Protein AF-A0A183F3N3-F1 (afdb_monomer_lite)

Organism: Heligmosomoides polygyrus (NCBI:txid6339)

Secondary structure (DSSP, 8-state):
--TT----TTEEEEEPPPBPPB---SS--EEEEEEEEESS--EEEEEEE--TTSTT---EEPP---SSS---SS-EEEEEE---B-S-BEEEEEEE-----------EEEEEEEEE-GGGTTTTTTS-TT-S--------TT-BTT----HHHHHHT----S-GGGEEEETTEEEEEP-S-EEEEEEEEPPPPP--TT-SS--PPPEEEEEEEE-TT-EEEEE-PPBPPPTT-TT----S-HHHHHHHH---STT----EEEEEEE-SSS-EEEEEEEGGGGGGEEEEEEEETTEEEEEEEETTEEEEEEEEEPPPTTS-HHHHHHHHHHHHHH--SSEEEEEE------S--TT-SS-S-SSSS--HHHHHHHHHH-

pLDDT: mean 73.4, std 12.83, range [31.14, 92.06]

Radius of gyration: 31.74 Å; chains: 1; bounding box: 75×50×87 Å

Foldseek 3Di:
DPPPDPDDPQKDKDKDPWDFWFADQPQPKKWKKKKAKEDDDWPKWKWKDADPVPPPDDTHTFDQDDPPDDRYPDIDMGIGGDGGGLGTIIIMMITGDDDDPDDPIDTDMDMGDTDIDCSSPVCVVVCQSKPPDDDFDDALLPDAAPDWSDPVSVVPSDDTHTDCVQWDDDGQKIKGFASAFDWDKDKDWAAWEADFPPDPDGRTGDIDIDTDGDHGRDIDTDGHDHYHHHLQDPPDDDPDDPVVSCVRHPPDDPDPPQCWDKDKAADPPDAIWIDTGRVVQVVQFPDWADPHRFKIWTWGHDDDDIATEMTGDADAPPDDVVSNCVRLVVVVVPDDDHYDYDYHLNWFLDQDCVPAPDGRPGHHDGDPSSVSVRVVVD

Sequence (378 aa):
MNQNRSLSARDTLFTSPFFPPVFNDDGRCKLRFYAVQSGIPAGWSMSIIRPTWVHDAAALKVPIKDEGRRIERSWHRISSTLGPLFFPFAVQIAANWAALPSTHENSFVAVDDISLSVECFDKANQLSPSGNWTSMVVDSCGSTGTQHIQKNKCFLRGHRHGPYQYLFTDNQLQIWTVPETLHYRLFACGAQGGSFPQEEVGNFGGCVTVDVDLKVGSKLLISIGQKGESPCDKQVRNSMRRDVVDTLCGASDGNRLLNALLLFTGDKTTSGVGIIVSERFRDAIASVERFNDRLMKVVIAAERRRYHLFSAYAPQSGCSERAKDEFWSLLDEKTAEVVIVAGDLNGHVGAAKDGYGCGGLGFGSRNAGGERILEYAE

InterPro domains:
  IPR027124 SWR1-complex protein 5/Craniofacial development protein 1/2 [PTHR23227] (259-377)
  IPR036691 Endonuclease/exonuclease/phosphatase superfamily [G3DSA:3.60.10.10] (250-378)
  IPR036691 Endonuclease/exonuclease/phosphatase superfamily [SSF56219] (266-348)

Structure (mmCIF, N/CA/C/O backbone):
data_AF-A0A183F3N3-F1
#
_entry.id   AF-A0A183F3N3-F1
#
loop_
_atom_site.group_PDB
_atom_site.id
_atom_site.type_symbol
_atom_site.label_atom_id
_atom_site.label_alt_id
_atom_site.label_comp_id
_atom_site.label_asym_id
_atom_site.label_entity_id
_atom_site.label_seq_id
_atom_site.pdbx_PDB_ins_code
_atom_site.Cartn_x
_atom_site.Cartn_y
_atom_site.Cartn_z
_atom_site.occupancy
_atom_site.B_iso_or_equiv
_atom_site.auth_seq_id
_atom_site.auth_comp_id
_atom_site.auth_asym_id
_atom_site.auth_atom_id
_atom_site.pdbx_PDB_model_num
ATOM 1 N N . MET A 1 1 ? 13.480 14.380 -15.330 1.00 39.75 1 MET A N 1
ATOM 2 C CA . MET A 1 1 ? 13.943 15.773 -15.461 1.00 39.75 1 MET A CA 1
ATOM 3 C C . MET A 1 1 ? 14.586 16.211 -14.155 1.00 39.75 1 MET A C 1
ATOM 5 O O . MET A 1 1 ? 13.882 16.420 -13.178 1.00 39.75 1 MET A O 1
ATOM 9 N N . ASN A 1 2 ? 15.919 16.276 -14.121 1.00 31.14 2 ASN A N 1
ATOM 10 C CA . ASN A 1 2 ? 16.645 16.909 -13.019 1.00 31.14 2 ASN A CA 1
ATOM 11 C C . ASN A 1 2 ? 16.244 18.386 -12.968 1.00 31.14 2 ASN A C 1
ATOM 13 O O . ASN A 1 2 ? 16.526 19.120 -13.910 1.00 31.14 2 ASN A O 1
ATOM 17 N N . GLN A 1 3 ? 15.593 18.808 -11.885 1.00 37.78 3 GLN A N 1
ATOM 18 C CA . GLN A 1 3 ? 15.059 20.167 -11.726 1.00 37.78 3 GLN A CA 1
ATOM 19 C C . GLN A 1 3 ? 16.133 21.256 -11.520 1.00 37.78 3 GLN A C 1
ATOM 21 O O . GLN A 1 3 ? 15.788 22.425 -11.436 1.00 37.78 3 GLN A O 1
ATOM 26 N N . ASN A 1 4 ? 17.428 20.916 -11.513 1.00 38.19 4 ASN A N 1
ATOM 27 C CA . ASN A 1 4 ? 18.517 21.867 -11.235 1.00 38.19 4 ASN A CA 1
ATOM 28 C C . ASN A 1 4 ? 19.381 22.246 -12.448 1.00 38.19 4 ASN A C 1
ATOM 30 O O . ASN A 1 4 ? 20.481 22.770 -12.279 1.00 38.19 4 ASN A O 1
ATOM 34 N N . ARG A 1 5 ? 18.918 22.009 -13.680 1.00 42.88 5 ARG A N 1
ATOM 35 C CA . ARG A 1 5 ? 19.560 22.591 -14.868 1.00 42.88 5 ARG A CA 1
ATOM 36 C C . ARG A 1 5 ? 18.627 23.620 -15.490 1.00 42.88 5 ARG A C 1
ATOM 38 O O . ARG A 1 5 ? 17.578 23.257 -16.009 1.00 42.88 5 ARG A O 1
ATOM 45 N N . SER A 1 6 ? 19.038 24.887 -15.445 1.00 40.09 6 SER A N 1
ATOM 46 C CA . SER A 1 6 ? 18.506 25.925 -16.330 1.00 40.09 6 SER A CA 1
ATOM 47 C C . SER A 1 6 ? 18.759 25.465 -17.767 1.00 40.09 6 SER A C 1
ATOM 49 O O . SER A 1 6 ? 19.901 25.464 -18.225 1.00 40.09 6 SER A O 1
ATOM 51 N N . LEU A 1 7 ? 17.719 24.945 -18.421 1.00 44.38 7 LEU A N 1
ATOM 52 C CA . LEU A 1 7 ? 17.751 24.606 -19.839 1.00 44.38 7 LEU A CA 1
ATOM 53 C C . LEU A 1 7 ? 17.838 25.927 -20.596 1.00 44.38 7 LEU A C 1
ATOM 55 O O . LEU A 1 7 ? 16.919 26.743 -20.527 1.00 44.38 7 LEU A O 1
ATOM 59 N N . SER A 1 8 ? 18.953 26.166 -21.281 1.00 49.84 8 SER A N 1
ATOM 60 C CA . SER A 1 8 ? 19.036 27.323 -22.167 1.00 49.84 8 SER A CA 1
ATOM 61 C C . SER A 1 8 ? 18.281 27.007 -23.461 1.00 49.84 8 SER A C 1
ATOM 63 O O . SER A 1 8 ? 18.146 25.843 -23.835 1.00 49.84 8 SER A O 1
ATOM 65 N N . ALA A 1 9 ? 17.860 28.025 -24.213 1.00 48.31 9 ALA A N 1
ATOM 66 C CA . ALA A 1 9 ? 17.244 27.856 -25.537 1.00 48.31 9 ALA A CA 1
ATOM 67 C C . ALA A 1 9 ? 18.146 27.147 -26.588 1.00 48.31 9 ALA A C 1
ATOM 69 O O . ALA A 1 9 ? 17.766 27.043 -27.750 1.00 48.31 9 ALA A O 1
ATOM 70 N N . ARG A 1 10 ? 19.349 26.692 -26.203 1.00 56.81 10 ARG A N 1
ATOM 71 C CA . ARG A 1 10 ? 20.365 26.039 -27.046 1.00 56.81 10 ARG A CA 1
ATOM 72 C C . ARG A 1 10 ? 20.517 24.536 -26.784 1.00 56.81 10 ARG A C 1
ATOM 74 O O . ARG A 1 10 ? 21.292 23.884 -27.482 1.00 56.81 10 ARG A O 1
ATOM 81 N N . ASP A 1 11 ? 19.797 23.993 -25.802 1.00 65.75 11 ASP A N 1
ATOM 82 C CA . ASP A 1 11 ? 19.841 22.573 -25.452 1.00 65.75 11 ASP A CA 1
ATOM 83 C C . ASP A 1 11 ? 18.738 21.811 -26.201 1.00 65.75 11 ASP A C 1
ATOM 85 O O . ASP A 1 11 ? 17.550 21.989 -25.936 1.00 65.75 11 ASP A O 1
ATOM 89 N N . THR A 1 12 ? 19.116 20.943 -27.143 1.00 75.56 12 THR A N 1
ATOM 90 C CA . THR A 1 12 ? 18.167 20.021 -27.792 1.00 75.56 12 THR A CA 1
ATOM 91 C C . THR A 1 12 ? 18.192 18.683 -27.071 1.00 75.56 12 THR A C 1
ATOM 93 O O . THR A 1 12 ? 19.256 18.080 -26.912 1.00 75.56 12 THR A O 1
ATOM 96 N N . LEU A 1 13 ? 17.018 18.218 -26.643 1.00 83.88 13 LEU A N 1
ATOM 97 C CA . LEU A 1 13 ? 16.847 16.960 -25.926 1.00 83.88 13 LEU A CA 1
ATOM 98 C C . LEU A 1 13 ? 15.877 16.055 -26.676 1.00 83.88 13 LEU A C 1
ATOM 100 O O . LEU A 1 13 ? 14.724 16.415 -26.894 1.00 83.88 13 LEU A O 1
ATOM 104 N N . PHE A 1 14 ? 16.328 14.847 -26.986 1.00 86.81 14 PHE A N 1
ATOM 105 C CA . PHE A 1 14 ? 15.468 13.754 -27.418 1.00 86.81 14 PHE A CA 1
ATOM 106 C C . PHE A 1 14 ? 15.507 12.663 -26.353 1.00 86.81 14 PHE A C 1
ATOM 108 O O . PHE A 1 14 ? 16.585 12.274 -25.912 1.00 86.81 14 PHE A O 1
ATOM 115 N N . THR A 1 15 ? 14.349 12.193 -25.898 1.00 86.75 15 THR A N 1
ATOM 116 C CA . THR A 1 15 ? 14.247 11.153 -24.865 1.00 86.75 15 THR A CA 1
ATOM 117 C C . THR A 1 15 ? 13.307 10.064 -25.359 1.00 86.75 15 THR A C 1
ATOM 119 O O . THR A 1 15 ? 12.175 10.360 -25.737 1.00 86.75 15 THR A O 1
ATOM 122 N N . SER A 1 16 ? 13.773 8.817 -25.361 1.00 85.75 16 SER A N 1
ATOM 123 C CA . SER A 1 16 ? 12.943 7.663 -25.705 1.00 85.75 16 SER A CA 1
ATOM 124 C C . SER A 1 16 ? 11.814 7.451 -24.683 1.00 85.75 16 SER A C 1
ATOM 126 O O . SER A 1 16 ? 11.881 7.970 -23.563 1.00 85.75 16 SER A O 1
ATOM 128 N N . PRO A 1 17 ? 10.819 6.600 -24.987 1.00 84.75 17 PRO A N 1
ATOM 129 C CA . PRO A 1 17 ? 10.008 5.973 -23.950 1.00 84.75 17 PRO A CA 1
ATOM 130 C C . PRO A 1 17 ? 10.881 5.267 -22.902 1.00 84.75 17 PRO A C 1
ATOM 132 O O . PRO A 1 17 ? 12.048 4.943 -23.152 1.00 84.75 17 PRO A O 1
ATOM 135 N N . PHE A 1 18 ? 10.302 5.013 -21.729 1.00 77.31 18 PHE A N 1
ATOM 136 C CA . PHE A 1 18 ? 10.963 4.208 -20.710 1.00 77.31 18 PHE A CA 1
ATOM 137 C C . PHE A 1 18 ? 10.931 2.727 -21.095 1.00 77.31 18 PHE A C 1
ATOM 139 O O . PHE A 1 18 ? 9.868 2.155 -21.327 1.00 77.31 18 PHE A O 1
ATOM 146 N N . PHE A 1 19 ? 12.109 2.119 -21.122 1.00 80.94 19 PHE A N 1
ATOM 147 C CA . PHE A 1 19 ? 12.319 0.685 -21.210 1.00 80.94 19 PHE A CA 1
ATOM 148 C C . PHE A 1 19 ? 12.216 0.049 -19.816 1.00 80.94 19 PHE A C 1
ATOM 150 O O . PHE A 1 19 ? 12.487 0.721 -18.808 1.00 80.94 19 PHE A O 1
ATOM 157 N N . PRO A 1 20 ? 11.835 -1.238 -19.734 1.00 70.94 20 PRO A N 1
ATOM 158 C CA . PRO A 1 20 ? 11.875 -1.974 -18.477 1.00 70.94 20 PRO A CA 1
ATOM 159 C C . PRO A 1 20 ? 13.318 -2.079 -17.950 1.00 70.94 20 PRO A C 1
ATOM 161 O O . PRO A 1 20 ? 14.261 -1.954 -18.732 1.00 70.94 20 PRO A O 1
ATOM 164 N N . PRO A 1 21 ? 13.508 -2.311 -16.640 1.00 72.38 21 PRO A N 1
ATOM 165 C CA . 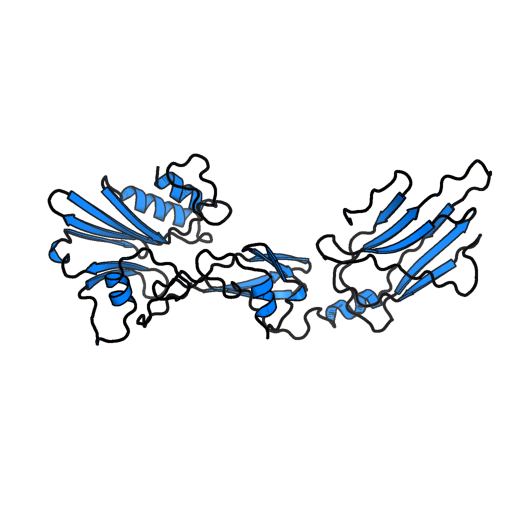PRO A 1 21 ? 14.827 -2.555 -16.059 1.00 72.38 21 PRO A CA 1
ATOM 166 C C . PRO A 1 21 ? 15.618 -3.670 -16.772 1.00 72.38 21 PRO A C 1
ATOM 168 O O . PRO A 1 21 ? 15.034 -4.625 -17.284 1.00 72.38 21 PRO A O 1
ATOM 171 N N . VAL A 1 22 ? 16.950 -3.584 -16.737 1.00 71.69 22 VAL A N 1
ATOM 172 C CA . VAL A 1 22 ? 17.880 -4.609 -17.247 1.00 71.69 22 VAL A CA 1
ATOM 173 C C . VAL A 1 22 ? 18.691 -5.155 -16.075 1.00 71.69 22 VAL A C 1
ATOM 175 O O . VAL A 1 22 ? 19.489 -4.439 -15.480 1.00 71.69 22 VAL A O 1
ATOM 178 N N . PHE A 1 23 ? 18.511 -6.432 -15.743 1.00 58.97 23 PHE A N 1
ATOM 179 C CA . PHE A 1 23 ? 19.141 -7.069 -14.570 1.00 58.97 23 PHE A CA 1
ATOM 180 C C . PHE A 1 23 ? 20.444 -7.806 -14.876 1.00 58.97 23 PHE A C 1
ATOM 182 O O . PHE A 1 23 ? 21.054 -8.397 -13.990 1.00 58.97 23 PHE A O 1
ATOM 189 N N . ASN A 1 24 ? 20.851 -7.813 -16.140 1.00 58.31 24 ASN A N 1
ATOM 190 C CA . ASN A 1 24 ? 21.945 -8.635 -16.616 1.00 58.31 24 ASN A CA 1
ATOM 191 C C . ASN A 1 24 ? 23.266 -7.851 -16.621 1.00 58.31 24 ASN A C 1
ATOM 193 O O . ASN A 1 24 ? 23.338 -6.787 -17.231 1.00 58.31 24 ASN A O 1
ATOM 197 N N . ASP A 1 25 ? 24.303 -8.403 -15.989 1.00 62.62 25 ASP A N 1
ATOM 198 C CA . ASP A 1 25 ? 25.673 -7.860 -15.988 1.00 62.62 25 ASP A CA 1
ATOM 199 C C . ASP A 1 25 ? 26.660 -8.779 -16.739 1.00 62.62 25 ASP A C 1
ATOM 201 O O . ASP A 1 25 ? 27.874 -8.654 -16.632 1.00 62.62 25 ASP A O 1
ATOM 205 N N . ASP A 1 26 ? 26.157 -9.724 -17.546 1.00 67.56 26 ASP A N 1
ATOM 206 C CA . ASP A 1 26 ? 26.999 -10.624 -18.356 1.00 67.56 26 ASP A CA 1
ATOM 207 C C . ASP A 1 26 ? 27.673 -9.932 -19.560 1.00 67.56 26 ASP A C 1
ATOM 209 O O . ASP A 1 26 ? 28.282 -10.582 -20.411 1.00 67.56 26 ASP A O 1
ATOM 213 N N . GLY A 1 27 ? 27.538 -8.608 -19.657 1.00 72.81 27 GLY A N 1
ATOM 214 C CA . GLY A 1 27 ? 28.124 -7.777 -20.700 1.00 72.81 27 GLY A CA 1
ATOM 215 C C . GLY A 1 27 ? 27.507 -7.943 -22.095 1.00 72.81 27 GLY A C 1
ATOM 216 O O . GLY A 1 27 ? 27.986 -7.309 -23.045 1.00 72.81 27 GLY A O 1
ATOM 217 N N . ARG A 1 28 ? 26.458 -8.769 -22.251 1.00 80.69 28 ARG A N 1
ATOM 218 C CA . ARG A 1 28 ? 25.827 -9.049 -23.553 1.00 80.69 28 ARG A CA 1
ATOM 219 C C . ARG A 1 28 ? 24.735 -8.055 -23.937 1.00 80.69 28 ARG A C 1
ATOM 221 O O . ARG A 1 28 ? 24.506 -7.888 -25.133 1.00 80.69 28 ARG A O 1
ATOM 228 N N . CYS A 1 29 ? 24.118 -7.362 -22.975 1.00 85.75 29 CYS A N 1
ATOM 229 C CA . CYS A 1 29 ? 23.187 -6.269 -23.267 1.00 85.75 29 CYS A CA 1
ATOM 230 C C . CYS A 1 29 ? 23.934 -5.075 -23.873 1.00 85.75 29 CYS A C 1
ATOM 232 O O . CYS A 1 29 ? 24.818 -4.489 -23.241 1.00 85.75 29 CYS A O 1
ATOM 234 N N . LYS A 1 30 ? 23.589 -4.712 -25.112 1.00 88.75 30 LYS A N 1
ATOM 235 C CA . LYS A 1 30 ? 24.255 -3.634 -25.853 1.00 88.75 30 LYS A CA 1
ATOM 236 C C . LYS A 1 30 ? 23.255 -2.614 -26.379 1.00 88.75 30 LYS A C 1
ATOM 238 O O . LYS A 1 30 ? 22.277 -2.982 -27.024 1.00 88.75 30 LYS A O 1
ATOM 243 N N . LEU A 1 31 ? 23.570 -1.338 -26.180 1.00 90.75 31 LEU A N 1
ATOM 244 C CA . LEU A 1 31 ? 22.981 -0.225 -26.917 1.00 90.75 31 LEU A CA 1
ATOM 245 C C . LEU A 1 31 ? 23.813 0.018 -28.177 1.00 90.75 31 LEU A C 1
ATOM 247 O O . LEU A 1 31 ? 25.025 0.238 -28.093 1.00 90.75 31 LEU A O 1
ATOM 251 N N . ARG A 1 32 ? 23.161 -0.048 -29.335 1.00 91.50 32 ARG A N 1
ATOM 252 C CA . ARG A 1 32 ? 23.771 0.091 -30.658 1.00 91.50 32 ARG A CA 1
ATOM 253 C C . ARG A 1 32 ? 23.115 1.245 -31.393 1.00 91.50 32 ARG A C 1
ATOM 255 O O . ARG A 1 32 ? 21.908 1.425 -31.288 1.00 91.50 32 ARG A O 1
ATOM 262 N N . PHE A 1 33 ? 23.912 2.024 -32.104 1.00 91.31 33 PHE A N 1
ATOM 263 C CA . PHE A 1 33 ? 23.428 3.106 -32.952 1.00 91.31 33 PHE A CA 1
ATOM 264 C C . PHE A 1 33 ? 24.523 3.524 -33.929 1.00 91.31 33 PHE A C 1
ATOM 266 O O . PHE A 1 33 ? 25.701 3.205 -33.740 1.00 91.31 33 PHE A O 1
ATOM 273 N N . TYR A 1 34 ? 24.136 4.259 -34.959 1.00 88.56 34 TYR A N 1
ATOM 274 C CA . TYR A 1 34 ? 25.050 4.910 -35.881 1.00 88.56 34 TYR A CA 1
ATOM 275 C C . TYR A 1 34 ? 25.084 6.399 -35.575 1.00 88.56 34 TYR A C 1
ATOM 277 O O . TYR A 1 34 ? 24.051 7.000 -35.294 1.00 88.56 34 TYR A O 1
ATOM 285 N N . ALA A 1 35 ? 26.270 6.998 -35.611 1.00 88.81 35 ALA A N 1
ATOM 286 C CA . ALA A 1 35 ? 26.424 8.439 -35.474 1.00 88.81 35 ALA A CA 1
ATOM 287 C C . ALA A 1 35 ? 27.373 8.989 -36.538 1.00 88.81 35 ALA A C 1
ATOM 289 O O . ALA A 1 35 ? 28.373 8.358 -36.889 1.00 88.81 35 ALA A O 1
ATOM 290 N N . VAL A 1 36 ? 27.071 10.185 -37.030 1.00 85.31 36 VAL A N 1
ATOM 291 C CA . VAL A 1 36 ? 27.964 10.986 -37.867 1.00 85.31 36 VAL A CA 1
ATOM 292 C C . VAL A 1 36 ? 27.929 12.426 -37.387 1.00 85.31 36 VAL A C 1
ATOM 294 O O . VAL A 1 36 ? 26.881 12.945 -36.998 1.00 85.31 36 VAL A O 1
ATOM 297 N N . GLN A 1 37 ? 29.083 13.077 -37.427 1.00 82.94 37 GLN A N 1
ATOM 298 C CA . GLN A 1 37 ? 29.208 14.490 -37.134 1.00 82.94 37 GLN A CA 1
ATOM 299 C C . GLN A 1 37 ? 30.024 15.175 -38.233 1.00 82.94 37 GLN A C 1
ATOM 301 O O . GLN A 1 37 ? 30.924 14.591 -38.846 1.00 82.94 37 GLN A O 1
ATOM 306 N N . SER A 1 38 ? 29.665 16.420 -38.517 1.00 79.12 38 SER A N 1
ATOM 307 C CA . SER A 1 38 ? 30.374 17.294 -39.447 1.00 79.12 38 SER A CA 1
ATOM 308 C C . SER A 1 38 ? 30.395 18.713 -38.895 1.00 79.12 38 SER A C 1
ATOM 310 O O . SER A 1 38 ? 29.475 19.106 -38.177 1.00 79.12 38 SER A O 1
ATOM 312 N N . GLY A 1 39 ? 31.426 19.477 -39.252 1.00 72.62 39 GLY A N 1
ATOM 313 C CA . GLY A 1 39 ? 31.622 20.851 -38.799 1.00 72.62 39 GLY A CA 1
ATOM 314 C C . GLY A 1 39 ? 32.182 20.944 -37.379 1.00 72.62 39 GLY A C 1
ATOM 315 O O . GLY A 1 39 ? 32.873 20.043 -36.898 1.00 72.62 39 GLY A O 1
ATOM 316 N N . ILE A 1 40 ? 31.915 22.064 -36.713 1.00 65.25 40 ILE A N 1
ATOM 317 C CA . ILE A 1 40 ? 32.513 22.390 -35.415 1.00 65.25 40 ILE A CA 1
ATOM 318 C C . ILE A 1 40 ? 31.953 21.440 -34.347 1.00 65.25 40 ILE A C 1
ATOM 320 O O . ILE A 1 40 ? 30.746 21.186 -34.358 1.00 65.25 40 ILE A O 1
ATOM 324 N N . PRO A 1 41 ? 32.777 20.904 -33.422 1.00 61.31 41 PRO A N 1
ATOM 325 C CA . PRO A 1 41 ? 32.308 19.955 -32.423 1.00 61.31 41 PRO A CA 1
ATOM 326 C C . PRO A 1 41 ? 31.188 20.525 -31.552 1.00 61.31 41 PRO A C 1
ATOM 328 O O . PRO A 1 41 ? 31.425 21.270 -30.602 1.00 61.31 41 PRO A O 1
ATOM 331 N N . ALA A 1 42 ? 29.953 20.137 -31.871 1.00 62.62 42 ALA A N 1
ATOM 332 C CA . ALA A 1 42 ? 28.810 20.317 -30.998 1.00 62.62 42 ALA A CA 1
ATOM 333 C C . ALA A 1 42 ? 29.023 19.448 -29.755 1.00 62.62 42 ALA A C 1
ATOM 335 O O . ALA A 1 42 ? 29.369 18.267 -29.857 1.00 62.62 42 ALA A O 1
ATOM 336 N N . GLY A 1 43 ? 28.821 20.021 -28.570 1.00 74.38 43 GLY A N 1
ATOM 337 C CA . GLY A 1 43 ? 28.870 19.258 -27.332 1.00 74.38 43 GLY A CA 1
ATOM 338 C C . GLY A 1 43 ? 27.636 18.372 -27.247 1.00 74.38 43 GLY A C 1
ATOM 339 O O . GLY A 1 43 ? 26.623 18.799 -26.700 1.00 74.38 43 GLY A O 1
ATOM 340 N N . TRP A 1 44 ? 27.691 17.160 -27.797 1.00 82.44 44 TRP A N 1
ATOM 341 C CA . TRP A 1 44 ? 26.592 16.203 -27.715 1.00 82.44 44 TRP A CA 1
ATOM 342 C C . TRP A 1 44 ? 26.947 14.998 -26.849 1.00 82.44 44 TRP A C 1
ATOM 344 O O . TRP A 1 44 ? 28.110 14.666 -26.621 1.00 82.44 44 TRP A O 1
ATOM 354 N N . SER A 1 45 ? 25.918 14.358 -26.306 1.00 86.19 45 SER A N 1
ATOM 355 C CA . SER A 1 45 ? 26.065 13.147 -25.513 1.00 86.19 45 SER A CA 1
ATOM 356 C C . SER A 1 45 ? 24.829 12.273 -25.619 1.00 86.19 45 SER A C 1
ATOM 358 O O . SER A 1 45 ? 23.706 12.770 -25.711 1.00 86.19 45 SER A O 1
ATOM 360 N N . MET A 1 46 ? 25.050 10.966 -25.536 1.00 89.31 46 MET A N 1
ATOM 361 C CA . MET A 1 46 ? 24.003 9.993 -25.273 1.00 89.31 46 MET A CA 1
ATOM 362 C C . MET A 1 46 ? 24.127 9.524 -23.825 1.00 89.31 46 MET A C 1
ATOM 364 O O . MET A 1 46 ? 25.228 9.254 -23.344 1.00 89.31 46 MET A O 1
ATOM 368 N N . SER A 1 47 ? 23.014 9.475 -23.104 1.00 90.69 47 SER A N 1
ATOM 369 C CA . SER A 1 47 ? 22.979 9.081 -21.696 1.00 90.69 47 SER A CA 1
ATOM 370 C C . SER A 1 47 ? 21.771 8.208 -21.397 1.00 90.69 47 SER A C 1
ATOM 372 O O . SER A 1 47 ? 20.707 8.378 -21.985 1.00 90.69 47 SER A O 1
ATOM 374 N N . ILE A 1 48 ? 21.922 7.311 -20.431 1.00 90.19 48 ILE A N 1
ATOM 375 C CA . ILE A 1 48 ? 20.813 6.600 -19.810 1.00 90.19 48 ILE A CA 1
ATOM 376 C C . ILE A 1 48 ? 20.294 7.448 -18.653 1.00 90.19 48 ILE A C 1
ATOM 378 O O . ILE A 1 48 ? 21.044 7.803 -17.736 1.00 90.19 48 ILE A O 1
ATOM 382 N N . ILE A 1 49 ? 19.007 7.774 -18.696 1.00 87.56 49 ILE A N 1
ATOM 383 C CA . ILE A 1 49 ? 18.326 8.527 -17.645 1.00 87.56 49 ILE A CA 1
ATOM 384 C C . ILE A 1 49 ? 17.332 7.640 -16.902 1.00 87.56 49 ILE A C 1
ATOM 386 O O . ILE A 1 49 ? 16.745 6.713 -17.462 1.00 87.56 49 ILE A O 1
ATOM 390 N N . ARG A 1 50 ? 17.131 7.959 -15.626 1.00 80.69 50 ARG A N 1
ATOM 391 C CA . ARG A 1 50 ? 16.181 7.288 -14.737 1.00 80.69 50 ARG A CA 1
ATOM 392 C C . ARG A 1 50 ? 14.997 8.213 -14.421 1.00 80.69 50 ARG A C 1
ATOM 394 O O . ARG A 1 50 ? 15.104 9.430 -14.613 1.00 80.69 50 ARG A O 1
ATOM 401 N N . PRO A 1 51 ? 13.863 7.665 -13.958 1.00 70.94 51 PRO A N 1
ATOM 402 C CA . PRO A 1 51 ? 12.734 8.455 -13.504 1.00 70.94 51 PRO A CA 1
ATOM 403 C C . PRO A 1 51 ? 13.129 9.417 -12.382 1.00 70.94 51 PRO A C 1
ATOM 405 O O . PRO A 1 51 ? 14.015 9.129 -11.582 1.00 70.94 51 PRO A O 1
ATOM 408 N N . THR A 1 52 ? 12.432 10.549 -12.289 1.00 63.72 52 THR A N 1
ATOM 409 C CA . THR A 1 52 ? 12.725 11.622 -11.319 1.00 63.72 52 THR A CA 1
ATOM 410 C C . THR A 1 52 ? 12.583 11.216 -9.858 1.00 63.72 52 THR A C 1
ATOM 412 O O . THR A 1 52 ? 13.144 11.881 -8.996 1.00 63.72 52 THR A O 1
ATOM 415 N N . TRP A 1 53 ? 11.835 10.150 -9.576 1.00 58.97 53 TRP A N 1
ATOM 416 C CA . TRP A 1 53 ? 11.654 9.612 -8.229 1.00 58.97 53 TRP A CA 1
ATOM 417 C C . TRP A 1 53 ? 12.837 8.755 -7.756 1.00 58.97 53 TRP A C 1
ATOM 419 O O . TRP A 1 53 ? 12.917 8.435 -6.573 1.00 58.97 53 TRP A O 1
ATOM 429 N N . VAL A 1 54 ? 13.771 8.389 -8.644 1.00 61.00 54 VAL A N 1
ATOM 430 C CA . VAL A 1 54 ? 15.039 7.780 -8.229 1.00 61.00 54 VAL A CA 1
ATOM 431 C C . VAL A 1 54 ? 15.957 8.908 -7.751 1.00 61.00 54 VAL A C 1
ATOM 433 O O . VAL A 1 54 ? 16.579 9.599 -8.557 1.00 61.00 54 VAL A O 1
ATOM 436 N N . HIS A 1 55 ? 16.007 9.128 -6.437 1.00 51.44 55 HIS A N 1
ATOM 437 C CA . HIS A 1 55 ? 16.876 10.141 -5.831 1.00 51.44 55 HIS A CA 1
ATOM 438 C C . HIS A 1 55 ? 18.362 9.834 -6.096 1.00 51.44 55 HIS A C 1
ATOM 440 O O . HIS A 1 55 ? 18.755 8.672 -6.183 1.00 51.44 55 HIS A O 1
ATOM 446 N N . ASP A 1 56 ? 19.173 10.883 -6.270 1.00 56.62 56 ASP A N 1
ATOM 447 C CA . ASP A 1 56 ? 20.628 10.821 -6.514 1.00 56.62 56 ASP A CA 1
ATOM 448 C C . ASP A 1 56 ? 21.060 10.034 -7.766 1.00 56.62 56 ASP A C 1
ATOM 450 O O . ASP A 1 56 ? 22.220 9.654 -7.951 1.00 56.62 56 ASP A O 1
ATOM 454 N N . ALA A 1 57 ? 20.128 9.828 -8.695 1.00 64.06 57 ALA A N 1
ATOM 455 C CA . ALA A 1 57 ? 20.383 9.138 -9.940 1.00 64.06 57 ALA A CA 1
ATOM 456 C C . ALA A 1 57 ? 21.037 10.041 -10.997 1.00 64.06 57 ALA A C 1
ATOM 458 O O . ALA A 1 57 ? 20.364 10.578 -11.879 1.00 64.06 57 ALA A O 1
ATOM 459 N N . ALA A 1 58 ? 22.367 10.158 -10.976 1.00 74.25 58 ALA A N 1
ATOM 460 C CA . ALA A 1 58 ? 23.095 10.772 -12.087 1.00 74.25 58 ALA A CA 1
ATOM 461 C C . ALA A 1 58 ? 22.799 10.043 -13.415 1.00 74.25 58 ALA A C 1
ATOM 463 O O . ALA A 1 58 ? 22.641 8.814 -13.445 1.00 74.25 58 ALA A O 1
ATOM 464 N N . ALA A 1 59 ? 22.714 10.809 -14.508 1.00 81.44 59 ALA A N 1
ATOM 465 C CA . ALA A 1 59 ? 22.593 10.257 -15.852 1.00 81.44 59 ALA A CA 1
ATOM 466 C C . ALA A 1 59 ? 23.875 9.488 -16.199 1.00 81.44 59 ALA A C 1
ATOM 468 O O . ALA A 1 59 ? 24.979 10.025 -16.080 1.00 81.44 59 ALA A O 1
ATOM 469 N N . LEU A 1 60 ? 23.731 8.232 -16.619 1.00 84.62 60 LEU A N 1
ATOM 470 C CA . LEU A 1 60 ? 24.864 7.399 -17.000 1.00 84.62 60 LEU A CA 1
ATOM 471 C C . LEU A 1 60 ? 25.233 7.727 -18.446 1.00 84.62 60 LEU A C 1
ATOM 473 O O . LEU A 1 60 ? 24.497 7.378 -19.367 1.00 84.62 60 LEU A O 1
ATOM 477 N N . LYS A 1 61 ? 26.359 8.409 -18.655 1.00 86.56 61 LYS A N 1
ATOM 478 C CA . LYS A 1 61 ? 26.842 8.712 -20.006 1.00 86.56 61 LYS A CA 1
ATOM 479 C C . LYS A 1 61 ? 27.205 7.420 -20.730 1.00 86.56 61 LYS A C 1
ATOM 481 O O . LYS A 1 61 ? 27.994 6.626 -20.223 1.00 86.56 61 LYS A O 1
ATOM 486 N N . VAL A 1 62 ? 26.655 7.240 -21.925 1.00 86.19 62 VAL A N 1
ATOM 487 C CA . VAL A 1 62 ? 27.024 6.135 -22.806 1.00 86.19 62 VAL A CA 1
ATOM 488 C C . VAL A 1 62 ? 28.402 6.463 -23.370 1.00 86.19 62 VAL A C 1
ATOM 490 O O . VAL A 1 62 ? 28.557 7.502 -24.019 1.00 86.19 62 VAL A O 1
ATOM 493 N N . PRO A 1 63 ? 29.425 5.633 -23.111 1.00 80.56 63 PRO A N 1
ATOM 494 C CA . PRO A 1 63 ? 30.744 5.893 -23.646 1.00 80.56 63 PRO A CA 1
ATOM 495 C C . PRO A 1 63 ? 30.674 5.772 -25.165 1.00 80.56 63 PRO A C 1
ATOM 497 O O . PRO A 1 63 ? 30.270 4.743 -25.704 1.00 80.56 63 PRO A O 1
ATOM 500 N N . ILE A 1 64 ? 31.072 6.832 -25.854 1.00 74.25 64 ILE A N 1
ATOM 501 C CA . ILE A 1 64 ? 31.293 6.810 -27.293 1.00 74.25 64 ILE A CA 1
ATOM 502 C C . ILE A 1 64 ? 32.744 6.359 -27.450 1.00 74.25 64 ILE A C 1
ATOM 504 O O . ILE A 1 64 ? 33.661 7.176 -27.488 1.00 74.25 64 ILE A O 1
ATOM 508 N N . LYS A 1 65 ? 32.969 5.040 -27.354 1.00 59.06 65 LYS A N 1
ATOM 509 C CA . LYS A 1 65 ? 34.304 4.469 -27.549 1.00 59.06 65 LYS A CA 1
ATOM 510 C C . LYS A 1 65 ? 34.609 4.500 -29.032 1.00 59.06 65 LYS A C 1
ATOM 512 O O . LYS A 1 65 ? 34.021 3.766 -29.817 1.00 59.06 65 LYS A O 1
ATOM 517 N N . ASP A 1 66 ? 35.516 5.392 -29.360 1.00 54.09 66 ASP A N 1
ATOM 518 C CA . ASP A 1 66 ? 36.123 5.495 -30.659 1.00 54.09 66 ASP A CA 1
ATOM 519 C C . ASP A 1 66 ? 37.173 4.379 -30.812 1.00 54.09 66 ASP A C 1
ATOM 521 O O . ASP A 1 66 ? 38.074 4.256 -29.977 1.00 54.09 66 ASP A O 1
ATOM 525 N N . GLU A 1 67 ? 37.090 3.571 -31.868 1.00 48.00 67 GLU A N 1
ATOM 526 C CA . GLU A 1 67 ? 38.187 2.696 -32.314 1.00 48.00 67 GLU A CA 1
ATOM 527 C C . GLU A 1 67 ? 39.321 3.537 -32.957 1.00 48.00 67 GLU A C 1
ATOM 529 O O . GLU A 1 67 ? 39.849 3.210 -34.018 1.00 48.00 67 GLU A O 1
ATOM 534 N N . GLY A 1 68 ? 39.696 4.658 -32.328 1.00 46.75 68 GLY A N 1
ATOM 535 C CA . GLY A 1 68 ? 40.802 5.528 -32.737 1.00 46.75 68 GLY A CA 1
ATOM 536 C C . GLY A 1 68 ? 40.568 6.421 -33.967 1.00 46.75 68 GLY A C 1
ATOM 537 O O . GLY A 1 68 ? 41.551 6.878 -34.554 1.00 46.75 68 GLY A O 1
ATOM 538 N N . ARG A 1 69 ? 39.324 6.690 -34.384 1.00 52.44 69 ARG A N 1
ATOM 539 C CA . ARG A 1 69 ? 38.959 7.576 -35.504 1.00 52.44 69 ARG A CA 1
ATOM 540 C C . ARG A 1 69 ? 37.890 8.607 -35.125 1.00 52.44 69 ARG A C 1
ATOM 542 O O . ARG A 1 69 ? 36.731 8.279 -34.897 1.00 52.44 69 ARG A O 1
ATOM 549 N N . ARG A 1 70 ? 38.239 9.896 -35.230 1.00 59.91 70 ARG A N 1
ATOM 550 C CA . ARG A 1 70 ? 37.271 11.001 -35.097 1.00 59.91 70 ARG A CA 1
ATOM 551 C C . ARG A 1 70 ? 35.991 10.696 -35.889 1.00 59.91 70 ARG A C 1
ATOM 553 O O . ARG A 1 70 ? 36.078 10.395 -37.079 1.00 59.91 70 ARG A O 1
ATOM 560 N N . ILE A 1 71 ? 34.828 10.812 -35.236 1.00 62.00 71 ILE A N 1
ATOM 561 C CA . ILE A 1 71 ? 33.493 10.675 -35.850 1.00 62.00 71 ILE A CA 1
ATOM 562 C C . ILE A 1 71 ? 33.255 11.895 -36.747 1.00 62.00 71 ILE A C 1
ATOM 564 O O . ILE A 1 71 ? 32.464 12.778 -36.446 1.00 62.00 71 ILE A O 1
ATOM 568 N N . GLU A 1 72 ? 34.010 11.992 -37.830 1.00 67.19 72 GLU A N 1
ATOM 569 C CA . GLU A 1 72 ? 33.978 13.101 -38.766 1.00 67.19 72 GLU A CA 1
ATOM 570 C C . GLU A 1 72 ? 33.713 12.543 -40.163 1.00 67.19 72 GLU A C 1
ATOM 572 O O . GLU A 1 72 ? 34.388 11.624 -40.634 1.00 67.19 72 GLU A O 1
ATOM 577 N N . ARG A 1 73 ? 32.707 13.111 -40.838 1.00 70.38 73 ARG A N 1
ATOM 578 C CA . ARG A 1 73 ? 32.437 12.918 -42.277 1.00 70.38 73 ARG A CA 1
ATOM 579 C C . ARG A 1 73 ? 32.160 11.470 -42.725 1.00 70.38 73 ARG A C 1
ATOM 581 O O . ARG A 1 73 ? 32.160 11.195 -43.921 1.00 70.38 73 ARG A O 1
ATOM 588 N N . SER A 1 74 ? 31.882 10.552 -41.798 1.00 80.31 74 SER A N 1
ATOM 589 C CA . SER A 1 74 ? 31.415 9.191 -42.091 1.00 80.31 74 SER A CA 1
ATOM 590 C C . SER A 1 74 ? 30.612 8.600 -40.927 1.00 80.31 74 SER A C 1
ATOM 592 O O . SER A 1 74 ? 30.799 8.977 -39.767 1.00 80.31 74 SER A O 1
ATOM 594 N N . TRP A 1 75 ? 29.690 7.689 -41.244 1.00 84.81 75 TRP A N 1
ATOM 595 C CA . TRP A 1 75 ? 28.873 6.989 -40.255 1.00 84.81 75 TRP A CA 1
ATOM 596 C C . TRP A 1 75 ? 29.707 5.990 -39.458 1.00 84.81 75 TRP A C 1
ATOM 598 O O . TRP A 1 75 ? 30.330 5.095 -40.027 1.00 84.81 75 TRP A O 1
ATOM 608 N N . HIS A 1 76 ? 29.667 6.117 -38.135 1.00 84.75 76 HIS A N 1
ATOM 609 C CA . HIS A 1 76 ? 30.341 5.219 -37.209 1.00 84.75 76 HIS A CA 1
ATOM 610 C C . HIS A 1 76 ? 29.315 4.424 -36.416 1.00 84.75 76 HIS A C 1
ATOM 612 O O . HIS A 1 76 ? 28.403 4.991 -35.812 1.00 84.75 76 HIS A O 1
ATOM 618 N N . ARG A 1 77 ? 29.483 3.099 -36.397 1.00 87.31 77 ARG A N 1
ATOM 619 C CA . ARG A 1 77 ? 28.675 2.217 -35.558 1.00 87.31 77 ARG A CA 1
ATOM 620 C C . ARG A 1 77 ? 29.228 2.233 -34.140 1.00 87.31 77 ARG A C 1
ATOM 622 O O . ARG A 1 77 ? 30.349 1.790 -33.908 1.00 87.31 77 ARG A O 1
ATOM 629 N N . ILE A 1 78 ? 28.411 2.665 -33.193 1.00 87.50 78 ILE A N 1
ATOM 630 C CA . ILE A 1 78 ? 28.725 2.648 -31.769 1.00 87.50 78 ILE A CA 1
ATOM 631 C C . ILE A 1 78 ? 27.970 1.488 -31.131 1.00 87.50 78 ILE A C 1
ATOM 633 O O . ILE A 1 78 ? 26.799 1.241 -31.416 1.00 87.50 78 ILE A O 1
ATOM 637 N N . SER A 1 79 ? 28.663 0.742 -30.278 1.00 89.12 79 SER A N 1
ATOM 638 C CA . SER A 1 79 ? 28.101 -0.391 -29.554 1.00 89.12 79 SER A CA 1
ATOM 639 C C . SER A 1 79 ? 28.635 -0.382 -28.132 1.00 89.12 79 SER A C 1
ATOM 641 O O . SER A 1 79 ? 29.774 -0.784 -27.894 1.00 89.12 79 SER A O 1
ATOM 643 N N . SER A 1 80 ? 27.789 0.011 -27.188 1.00 88.31 80 SER A N 1
ATOM 644 C CA . SER A 1 80 ? 28.158 0.116 -25.780 1.00 88.31 80 SER A CA 1
ATOM 645 C C . SER A 1 80 ? 27.406 -0.899 -24.943 1.00 88.31 80 SER A C 1
ATOM 647 O O . SER A 1 80 ? 26.184 -1.014 -25.024 1.00 88.31 80 SER A O 1
ATOM 649 N N . THR A 1 81 ? 28.155 -1.640 -24.132 1.00 86.00 81 THR A N 1
ATOM 650 C CA . THR A 1 81 ? 27.588 -2.535 -23.127 1.00 86.00 81 THR A CA 1
ATOM 651 C C . THR A 1 81 ? 26.885 -1.704 -22.063 1.00 86.00 81 THR A C 1
ATOM 653 O O . THR A 1 81 ? 27.480 -0.787 -21.493 1.00 86.00 81 THR A O 1
ATOM 656 N N . LEU A 1 82 ? 25.619 -2.024 -21.812 1.00 79.38 82 LEU A N 1
ATOM 657 C CA . LEU A 1 82 ? 24.892 -1.496 -20.669 1.00 79.38 82 LEU A CA 1
ATOM 658 C C . LEU A 1 82 ? 25.121 -2.450 -19.496 1.00 79.38 82 LEU A C 1
ATOM 660 O O . LEU A 1 82 ? 24.927 -3.655 -19.636 1.00 79.38 82 LEU A O 1
ATOM 664 N N . GLY A 1 83 ? 25.577 -1.903 -18.370 1.00 72.12 83 GLY A N 1
ATOM 665 C CA . GLY A 1 83 ? 25.596 -2.628 -17.101 1.00 72.12 83 GLY A CA 1
ATOM 666 C C . GLY A 1 83 ? 24.182 -2.769 -16.521 1.00 72.12 83 GLY A C 1
ATOM 667 O O . GLY A 1 83 ? 23.204 -2.387 -17.172 1.00 72.12 83 GLY A O 1
ATOM 668 N N . PRO A 1 84 ? 24.052 -3.259 -15.282 1.00 72.00 84 PRO A N 1
ATOM 669 C CA . PRO A 1 84 ? 22.754 -3.452 -14.658 1.00 72.00 84 PRO A CA 1
ATOM 670 C C . PRO A 1 84 ? 22.022 -2.114 -14.456 1.00 72.00 84 PRO A C 1
ATOM 672 O O . PRO A 1 84 ? 22.548 -1.156 -13.885 1.00 72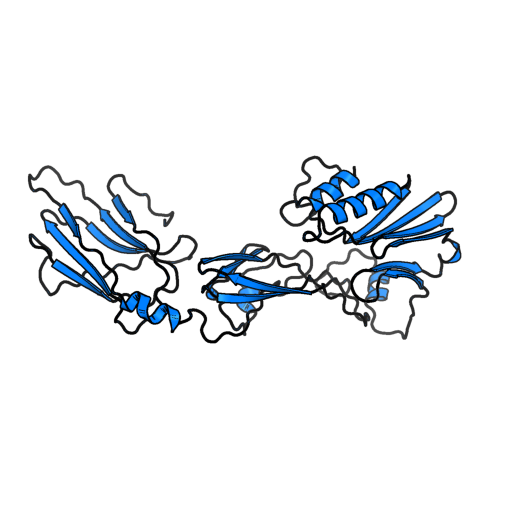.00 84 PRO A O 1
ATOM 675 N N . LEU A 1 85 ? 20.772 -2.064 -14.913 1.00 76.00 85 LEU A N 1
ATOM 676 C CA . LEU A 1 85 ? 19.842 -0.944 -14.793 1.00 76.00 85 LEU A CA 1
ATOM 677 C C . LEU A 1 85 ? 18.616 -1.408 -13.997 1.00 76.00 85 LEU A C 1
ATOM 679 O O . LEU A 1 85 ? 17.623 -1.849 -14.563 1.00 76.00 85 LEU A O 1
ATOM 683 N N . PHE A 1 86 ? 18.678 -1.292 -12.669 1.00 69.25 86 PHE A N 1
ATOM 684 C CA . PHE A 1 86 ? 17.673 -1.834 -11.733 1.00 69.25 86 PHE A CA 1
ATOM 685 C C . PHE A 1 86 ? 16.309 -1.121 -11.721 1.00 69.25 86 PHE A C 1
ATOM 687 O O . PHE A 1 86 ? 15.381 -1.552 -11.035 1.00 69.25 86 PHE A O 1
ATOM 694 N N . PHE A 1 87 ? 16.179 -0.032 -12.473 1.00 72.81 87 PHE A N 1
ATOM 695 C CA . PHE A 1 87 ? 14.966 0.771 -12.582 1.00 72.81 87 PHE A CA 1
ATOM 696 C C . PHE A 1 87 ? 14.611 0.950 -14.059 1.00 72.81 87 PHE A C 1
ATOM 698 O O . PHE A 1 87 ? 15.510 0.852 -14.901 1.00 72.81 87 PHE A O 1
ATOM 705 N N . PRO A 1 88 ? 13.340 1.259 -14.388 1.00 77.19 88 PRO A N 1
ATOM 706 C CA . PRO A 1 88 ? 12.990 1.677 -15.737 1.00 77.19 88 PRO A CA 1
ATOM 707 C C . PRO A 1 88 ? 13.923 2.798 -16.189 1.00 77.19 88 PRO A C 1
ATOM 709 O O . PRO A 1 88 ? 14.300 3.652 -15.384 1.00 77.19 88 PRO A O 1
ATOM 712 N N . PHE A 1 89 ? 14.308 2.810 -17.457 1.00 85.31 89 PHE A N 1
ATOM 713 C CA . PHE A 1 89 ? 15.271 3.784 -17.967 1.00 85.31 89 PHE A CA 1
ATOM 714 C C . PHE A 1 89 ? 14.880 4.280 -19.352 1.00 85.31 89 PHE A C 1
ATOM 716 O O . PHE A 1 89 ? 14.186 3.592 -20.087 1.00 85.31 89 PHE A O 1
ATOM 723 N N . ALA A 1 90 ? 15.337 5.469 -19.722 1.00 89.06 90 ALA A N 1
ATOM 724 C CA . ALA A 1 90 ? 15.192 5.993 -21.075 1.00 89.06 90 ALA A CA 1
ATOM 725 C C . ALA A 1 90 ? 16.566 6.356 -21.645 1.00 89.06 90 ALA A C 1
ATOM 727 O O . ALA A 1 90 ? 17.488 6.713 -20.906 1.00 89.06 90 ALA A O 1
ATOM 728 N N . VAL A 1 91 ? 16.696 6.273 -22.966 1.00 91.75 91 VAL A N 1
ATOM 729 C CA . VAL A 1 91 ? 17.861 6.772 -23.695 1.00 91.75 91 VAL A CA 1
ATOM 730 C C . VAL A 1 91 ? 17.606 8.239 -24.016 1.00 91.75 91 VAL A C 1
ATOM 732 O O . VAL A 1 91 ? 16.586 8.587 -24.609 1.00 91.75 91 VAL A O 1
ATOM 735 N N . GLN A 1 92 ? 18.529 9.102 -23.607 1.00 91.75 92 GLN A N 1
ATOM 736 C CA . GLN A 1 92 ? 18.472 10.533 -23.858 1.00 91.75 92 GLN A CA 1
ATOM 737 C C . GLN A 1 92 ? 19.650 10.971 -24.723 1.00 91.75 92 GLN A C 1
ATOM 739 O O . GLN A 1 92 ? 20.805 10.675 -24.416 1.00 91.75 92 GLN A O 1
ATOM 744 N N . ILE A 1 93 ? 19.345 11.726 -25.772 1.00 89.38 93 ILE A N 1
ATOM 745 C CA . ILE A 1 93 ? 20.311 12.443 -26.595 1.00 89.38 93 ILE A CA 1
ATOM 746 C C . ILE A 1 93 ? 20.222 13.908 -26.201 1.00 89.38 93 ILE A C 1
ATOM 748 O O . ILE A 1 93 ? 19.141 14.497 -26.228 1.00 89.38 93 ILE A O 1
ATOM 752 N N . ALA A 1 94 ? 21.355 14.480 -25.818 1.00 86.44 94 ALA A N 1
ATOM 753 C CA . ALA A 1 94 ? 21.478 15.890 -25.496 1.00 86.44 94 ALA A CA 1
ATOM 754 C C . ALA A 1 94 ? 22.529 16.511 -26.410 1.00 86.44 94 ALA A C 1
ATOM 756 O O . ALA A 1 94 ? 23.664 16.035 -26.430 1.00 86.44 94 ALA A O 1
ATOM 757 N N . ALA A 1 95 ? 22.166 17.568 -27.130 1.00 82.25 95 ALA A N 1
ATOM 758 C CA . ALA A 1 95 ? 23.086 18.369 -27.929 1.00 82.25 95 ALA A CA 1
ATOM 759 C C . ALA A 1 95 ? 23.088 19.812 -27.417 1.00 82.25 95 ALA A C 1
ATOM 761 O O . ALA A 1 95 ? 22.028 20.423 -27.276 1.00 82.25 95 ALA A O 1
ATOM 762 N N . ASN A 1 96 ? 24.283 20.334 -27.142 1.00 76.31 96 ASN A N 1
ATOM 763 C CA . ASN A 1 96 ? 24.519 21.718 -26.762 1.00 76.31 96 ASN A CA 1
ATOM 764 C C . ASN A 1 96 ? 25.283 22.422 -27.887 1.00 76.31 96 ASN A C 1
ATOM 766 O O . ASN A 1 96 ? 26.429 22.077 -28.203 1.00 76.31 96 ASN A O 1
ATOM 770 N N . TRP A 1 97 ? 24.625 23.408 -28.488 1.00 68.94 97 TRP A N 1
ATOM 771 C CA . TRP A 1 97 ? 25.168 24.197 -29.583 1.00 68.94 97 TRP A CA 1
ATOM 772 C C . TRP A 1 97 ? 25.823 25.473 -29.045 1.00 68.94 97 TRP A C 1
ATOM 774 O O . TRP A 1 97 ? 25.154 26.372 -28.527 1.00 68.94 97 TRP A O 1
ATOM 784 N N . ALA A 1 98 ? 27.144 25.587 -29.203 1.00 60.09 98 ALA A N 1
ATOM 785 C CA . ALA A 1 98 ? 27.829 26.858 -29.010 1.00 60.09 98 ALA A CA 1
ATOM 786 C C . ALA A 1 98 ? 27.482 27.787 -30.184 1.00 60.09 98 ALA A C 1
ATOM 788 O O . ALA A 1 98 ? 27.700 27.437 -31.341 1.00 60.09 98 ALA A O 1
ATOM 789 N N . ALA A 1 99 ? 26.931 28.969 -29.896 1.00 54.97 99 ALA A N 1
ATOM 790 C CA . ALA A 1 99 ? 26.708 29.991 -30.913 1.00 54.97 99 ALA A CA 1
ATOM 791 C C . ALA A 1 99 ? 28.071 30.475 -31.422 1.00 54.97 99 ALA A C 1
ATOM 793 O O . ALA A 1 99 ? 28.766 31.202 -30.713 1.00 54.97 99 ALA A O 1
ATOM 794 N N . LEU A 1 100 ? 28.466 30.038 -32.615 1.00 55.25 100 LEU A N 1
ATOM 795 C CA . LEU A 1 100 ? 29.692 30.499 -33.256 1.00 55.25 100 LEU A CA 1
ATOM 796 C C . LEU A 1 100 ? 29.374 31.531 -34.341 1.00 55.25 100 LEU A C 1
ATOM 798 O O . LEU A 1 100 ? 28.347 31.410 -35.015 1.00 55.25 100 LEU A O 1
ATOM 802 N N . PRO A 1 101 ? 30.222 32.562 -34.508 1.00 51.00 101 PRO A N 1
ATOM 803 C CA . PRO A 1 101 ? 30.018 33.567 -35.533 1.00 51.00 101 PRO A CA 1
ATOM 804 C C . PRO A 1 101 ? 30.355 32.986 -36.910 1.00 51.00 101 PRO A C 1
ATOM 806 O O . PRO A 1 101 ? 31.493 32.613 -37.174 1.00 51.00 101 PRO A O 1
ATOM 809 N N . SER A 1 102 ? 29.339 32.930 -37.772 1.00 53.47 102 SER A N 1
ATOM 810 C CA . SER A 1 102 ? 29.429 33.055 -39.235 1.00 53.47 102 SER A CA 1
ATOM 811 C C . SER A 1 102 ? 30.610 32.368 -39.943 1.00 53.47 102 SER A C 1
ATOM 813 O O . SER A 1 102 ? 31.339 33.018 -40.694 1.00 53.47 102 SER A O 1
ATOM 815 N N . THR A 1 103 ? 30.774 31.055 -39.792 1.00 51.91 103 THR A N 1
ATOM 816 C CA . THR A 1 103 ? 31.505 30.257 -40.787 1.00 51.91 103 THR A CA 1
ATOM 817 C C . THR A 1 103 ? 30.531 29.313 -41.485 1.00 51.91 103 THR A C 1
ATOM 819 O O . THR A 1 103 ? 29.730 28.633 -40.851 1.00 51.91 103 THR A O 1
ATOM 822 N N . HIS A 1 104 ? 30.558 29.325 -42.818 1.00 52.81 104 HIS A N 1
ATOM 823 C CA . HIS A 1 104 ? 29.624 28.659 -43.735 1.00 52.81 104 HIS A CA 1
ATOM 824 C C . HIS A 1 104 ? 29.685 27.112 -43.739 1.00 52.81 104 HIS A C 1
ATOM 826 O O . HIS A 1 104 ? 29.318 26.486 -44.731 1.00 52.81 104 HIS A O 1
ATOM 832 N N . GLU A 1 105 ? 30.128 26.465 -42.661 1.00 58.31 105 GLU A N 1
ATOM 833 C CA . GLU A 1 105 ? 30.104 25.004 -42.568 1.00 58.31 105 GLU A CA 1
ATOM 834 C C . GLU A 1 105 ? 28.856 24.536 -41.812 1.00 58.31 105 GLU A C 1
ATOM 836 O O . GLU A 1 105 ? 28.720 24.757 -40.606 1.00 58.31 105 GLU A O 1
ATOM 841 N N . ASN A 1 106 ? 27.945 23.857 -42.524 1.00 67.31 106 ASN A N 1
ATOM 842 C CA . ASN A 1 106 ? 26.804 23.166 -41.921 1.00 67.31 106 ASN A CA 1
ATOM 843 C C . ASN A 1 106 ? 27.317 22.160 -40.883 1.00 67.31 106 ASN A C 1
ATOM 845 O O . ASN A 1 106 ? 27.806 21.081 -41.229 1.00 67.31 106 ASN A O 1
ATOM 849 N N . SER A 1 107 ? 27.211 22.537 -39.610 1.00 73.69 107 SER A N 1
ATOM 850 C CA . SER A 1 107 ? 27.595 21.693 -38.487 1.00 73.69 107 SER A CA 1
ATOM 851 C C . SER A 1 107 ? 26.389 20.877 -38.051 1.00 73.69 107 SER A C 1
ATOM 853 O O . SER A 1 107 ? 25.337 21.437 -37.749 1.00 73.69 107 SER A O 1
ATOM 855 N N . PHE A 1 108 ? 26.521 19.556 -38.037 1.00 79.12 108 PHE A N 1
ATOM 856 C CA . PHE A 1 108 ? 25.429 18.669 -37.656 1.00 79.12 108 PHE A CA 1
ATOM 857 C C . PHE A 1 108 ? 25.938 17.444 -36.911 1.00 79.12 108 PHE A C 1
ATOM 859 O O . PHE A 1 108 ? 27.080 17.013 -37.078 1.00 79.12 108 PHE A O 1
ATOM 866 N N . VAL A 1 109 ? 25.040 16.874 -36.115 1.00 82.38 109 VAL A N 1
ATOM 867 C CA . VAL A 1 109 ? 25.155 15.535 -35.547 1.00 82.38 109 VAL A CA 1
ATOM 868 C C . VAL A 1 109 ? 23.908 14.788 -35.990 1.00 82.38 109 VAL A C 1
ATOM 870 O O . VAL A 1 109 ? 22.798 15.265 -35.758 1.00 82.38 109 VAL A O 1
ATOM 873 N N . ALA A 1 110 ? 24.088 13.643 -36.635 1.00 86.56 110 ALA A N 1
ATOM 874 C CA . ALA A 1 110 ? 22.997 12.741 -36.966 1.00 86.56 110 ALA A CA 1
ATOM 875 C C . ALA A 1 110 ? 23.211 11.414 -36.242 1.00 86.56 110 ALA A C 1
ATOM 877 O O . ALA A 1 110 ? 24.336 10.918 -36.151 1.00 86.56 110 ALA A O 1
ATOM 878 N N . VAL A 1 111 ? 22.121 10.872 -35.708 1.00 88.12 111 VAL A N 1
ATOM 879 C CA . VAL A 1 111 ? 22.076 9.581 -35.025 1.00 88.12 111 VAL A CA 1
ATOM 880 C C . VAL A 1 111 ? 20.970 8.768 -35.670 1.00 88.12 111 VAL A C 1
ATOM 882 O O . VAL A 1 111 ? 19.873 9.291 -35.851 1.00 88.12 111 VAL A O 1
ATOM 885 N N . ASP A 1 112 ? 21.261 7.516 -35.997 1.00 91.31 112 ASP A N 1
ATOM 886 C CA . ASP A 1 112 ? 20.315 6.622 -36.658 1.00 91.31 112 ASP A CA 1
ATOM 887 C C . ASP A 1 112 ? 20.423 5.187 -36.121 1.00 91.31 112 ASP A C 1
ATOM 889 O O . ASP A 1 112 ? 21.387 4.845 -35.424 1.00 91.31 112 ASP A O 1
ATOM 893 N N . ASP A 1 113 ? 19.422 4.356 -36.418 1.00 90.00 113 ASP A N 1
ATOM 894 C CA . ASP A 1 113 ? 19.376 2.923 -36.087 1.00 90.00 113 ASP A CA 1
ATOM 895 C C . ASP A 1 113 ? 19.641 2.607 -34.599 1.00 90.00 113 ASP A C 1
ATOM 897 O O . ASP A 1 113 ? 20.370 1.675 -34.229 1.00 90.00 113 ASP A O 1
ATOM 901 N N . ILE A 1 114 ? 19.027 3.396 -33.710 1.00 91.62 114 ILE A N 1
ATOM 902 C CA . ILE A 1 114 ? 19.098 3.163 -32.264 1.00 91.62 114 ILE A CA 1
ATOM 903 C C . ILE A 1 114 ? 18.380 1.855 -31.933 1.00 91.62 114 ILE A C 1
ATOM 905 O O . ILE A 1 114 ? 17.170 1.723 -32.107 1.00 91.62 114 ILE A O 1
ATOM 909 N N . SER A 1 115 ? 19.126 0.899 -31.393 1.00 91.12 115 SER A N 1
ATOM 910 C CA . SER A 1 115 ? 18.612 -0.413 -31.020 1.00 91.12 115 SER A CA 1
ATOM 911 C C . SER A 1 115 ? 19.227 -0.914 -29.718 1.00 91.12 115 SER A C 1
ATOM 913 O O . SER A 1 115 ? 20.404 -0.702 -29.416 1.00 91.12 115 SER A O 1
ATOM 915 N N . LEU A 1 116 ? 18.408 -1.607 -28.932 1.00 88.75 116 LEU A N 1
ATOM 916 C CA . LEU A 1 116 ? 18.856 -2.418 -27.807 1.00 88.75 116 LEU A CA 1
ATOM 917 C C . LEU A 1 116 ? 18.933 -3.868 -28.274 1.00 88.75 116 LEU A C 1
ATOM 919 O O . LEU A 1 116 ? 18.057 -4.346 -28.995 1.00 88.75 116 LEU A O 1
ATOM 923 N N . SER A 1 117 ? 19.998 -4.559 -27.889 1.00 88.06 117 SER A N 1
ATOM 924 C CA . SER A 1 117 ? 20.168 -5.962 -28.238 1.00 88.06 117 SER A CA 1
ATOM 925 C C . SER A 1 117 ? 19.148 -6.840 -27.503 1.00 88.06 117 SER A C 1
ATOM 927 O O . SER A 1 117 ? 18.722 -6.519 -26.393 1.00 88.06 117 SER A O 1
ATOM 929 N N . VAL A 1 118 ? 18.738 -7.954 -28.115 1.00 81.50 118 VAL A N 1
ATOM 930 C CA . VAL A 1 118 ? 17.713 -8.845 -27.539 1.00 81.50 118 VAL A CA 1
ATOM 931 C C . VAL A 1 118 ? 18.140 -9.420 -26.188 1.00 81.50 118 VAL A C 1
ATOM 933 O O . VAL A 1 118 ? 17.304 -9.619 -25.315 1.00 81.50 118 VAL A O 1
ATOM 936 N N . GLU A 1 119 ? 19.445 -9.582 -25.960 1.00 80.75 119 GLU A N 1
ATOM 937 C CA . GLU A 1 119 ? 20.041 -10.065 -24.709 1.00 80.75 119 GLU A CA 1
ATOM 938 C C . GLU A 1 119 ? 19.802 -9.119 -23.519 1.00 80.75 119 GLU A C 1
ATOM 940 O O . GLU A 1 119 ? 19.949 -9.534 -22.368 1.00 80.75 119 GLU A O 1
ATOM 945 N N . CYS A 1 120 ? 19.407 -7.865 -23.774 1.00 76.50 120 CYS A N 1
ATOM 946 C CA . CYS A 1 120 ? 18.908 -6.960 -22.739 1.00 76.50 120 CYS A CA 1
ATOM 947 C C . CYS A 1 120 ? 17.581 -7.443 -22.129 1.00 76.50 120 CYS A C 1
ATOM 949 O O . CYS A 1 120 ? 17.281 -7.099 -20.988 1.00 76.50 120 CYS A O 1
ATOM 951 N N . PHE A 1 121 ? 16.806 -8.249 -22.864 1.00 73.31 121 PHE A N 1
ATOM 952 C CA . PHE A 1 121 ? 15.451 -8.674 -22.499 1.00 73.31 121 PHE A CA 1
ATOM 953 C C . PHE A 1 121 ? 15.272 -10.205 -22.453 1.00 73.31 121 PHE A C 1
ATOM 955 O O . PHE A 1 121 ? 14.333 -10.687 -21.828 1.00 73.31 121 PHE A O 1
ATOM 962 N N . ASP A 1 122 ? 16.197 -10.974 -23.037 1.00 62.50 122 ASP A N 1
ATOM 963 C CA . ASP A 1 122 ? 16.157 -12.446 -23.158 1.00 62.50 122 ASP A CA 1
ATOM 964 C C . ASP A 1 122 ? 16.147 -13.184 -21.799 1.00 62.50 122 ASP A C 1
ATOM 966 O O . ASP A 1 122 ? 15.600 -14.274 -21.657 1.00 62.50 122 ASP A O 1
ATOM 970 N N . LYS A 1 123 ? 16.698 -12.559 -20.749 1.00 54.06 123 LYS A N 1
ATOM 971 C CA . LYS A 1 123 ? 16.731 -13.104 -19.378 1.00 54.06 123 LYS A CA 1
ATOM 972 C C . LYS A 1 123 ? 15.730 -12.469 -18.414 1.00 54.06 123 LYS A C 1
ATOM 974 O O . LYS A 1 123 ? 15.776 -12.786 -17.227 1.00 54.06 123 LYS A O 1
ATOM 979 N N . ALA A 1 124 ? 14.824 -11.606 -18.880 1.00 50.22 124 ALA A N 1
ATOM 980 C CA . ALA A 1 124 ? 13.855 -10.940 -18.001 1.00 50.22 124 ALA A CA 1
ATOM 981 C C . ALA A 1 124 ? 13.005 -11.940 -17.190 1.00 50.22 124 ALA A C 1
ATOM 983 O O . ALA A 1 124 ? 12.654 -11.664 -16.050 1.00 50.22 124 ALA A O 1
ATOM 984 N N . ASN A 1 125 ? 12.768 -13.136 -17.741 1.00 44.50 125 ASN A N 1
ATOM 985 C CA . ASN A 1 125 ? 12.033 -14.214 -17.071 1.00 44.50 125 ASN A CA 1
ATOM 986 C C . ASN A 1 125 ? 12.905 -15.091 -16.141 1.00 44.50 125 ASN A C 1
ATOM 988 O O . ASN A 1 125 ? 12.359 -15.823 -15.325 1.00 44.50 125 ASN A O 1
ATOM 992 N N . GLN A 1 126 ? 14.241 -15.065 -16.268 1.00 44.88 126 GLN A N 1
ATOM 993 C CA . GLN A 1 126 ? 15.174 -15.872 -15.454 1.00 44.88 126 GLN A CA 1
ATOM 994 C C . GLN A 1 126 ? 15.811 -15.082 -14.302 1.00 44.88 126 GLN A C 1
ATOM 996 O O . GLN A 1 126 ? 16.301 -15.671 -13.342 1.00 44.88 126 GLN A O 1
ATOM 1001 N N . LEU A 1 127 ? 15.824 -13.752 -14.400 1.00 47.16 127 LEU A N 1
ATOM 1002 C CA . LEU A 1 127 ? 16.404 -12.832 -13.426 1.00 47.16 127 LEU A CA 1
ATOM 1003 C C . LEU A 1 127 ? 15.300 -11.957 -12.843 1.00 47.16 127 LEU A C 1
ATOM 1005 O O . LEU A 1 127 ? 15.325 -10.741 -13.007 1.00 47.16 127 LEU A O 1
ATOM 1009 N N . SER A 1 128 ? 14.329 -12.598 -12.197 1.00 51.47 128 SER A N 1
ATOM 1010 C CA . SER A 1 128 ? 13.406 -11.950 -11.269 1.00 51.47 128 SER A CA 1
ATOM 1011 C C . SER A 1 128 ? 14.194 -10.900 -10.446 1.00 51.47 128 SER A C 1
ATOM 1013 O O . SER A 1 128 ? 15.070 -11.309 -9.673 1.00 51.47 128 SER A O 1
ATOM 1015 N N . PRO A 1 129 ? 14.013 -9.566 -10.635 1.00 49.81 129 PRO A N 1
ATOM 1016 C CA . PRO A 1 129 ? 14.703 -8.482 -9.904 1.00 49.81 129 PRO A CA 1
ATOM 1017 C C . PRO A 1 129 ? 14.811 -8.652 -8.393 1.00 49.81 129 PRO A C 1
ATOM 1019 O O . PRO A 1 129 ? 15.557 -7.951 -7.706 1.00 49.81 129 PRO A O 1
ATOM 1022 N N . SER A 1 130 ? 13.942 -9.497 -7.875 1.00 52.16 130 SER A N 1
ATOM 1023 C CA . SER A 1 130 ? 13.606 -9.658 -6.487 1.00 52.16 130 SER A CA 1
ATOM 1024 C C . SER A 1 130 ? 14.274 -10.892 -5.851 1.00 52.16 130 SER A C 1
ATOM 1026 O O . SER A 1 130 ? 14.222 -11.044 -4.630 1.00 52.16 130 SER A O 1
ATOM 1028 N N . GLY A 1 131 ? 14.979 -11.719 -6.641 1.00 55.12 131 GLY A N 1
ATOM 1029 C CA . GLY A 1 131 ? 15.595 -12.974 -6.188 1.00 55.12 131 GLY A CA 1
ATOM 1030 C C . GLY A 1 131 ? 14.558 -14.061 -5.860 1.00 55.12 131 GLY A C 1
ATOM 1031 O O . GLY A 1 131 ? 13.376 -13.897 -6.133 1.00 55.12 131 GLY A O 1
ATOM 1032 N N . ASN A 1 132 ? 14.971 -15.174 -5.237 1.00 64.19 132 ASN A N 1
ATOM 1033 C CA . ASN A 1 132 ? 14.030 -16.126 -4.625 1.00 64.19 132 ASN A CA 1
ATOM 1034 C C . ASN A 1 132 ? 13.483 -15.520 -3.325 1.00 64.19 132 ASN A C 1
ATOM 1036 O O . ASN A 1 132 ? 13.965 -15.829 -2.234 1.00 64.19 132 ASN A O 1
ATOM 1040 N N . TRP A 1 133 ? 12.504 -14.629 -3.424 1.00 70.12 133 TRP A N 1
ATOM 1041 C CA . TRP A 1 133 ? 11.744 -14.179 -2.264 1.00 70.12 133 TRP A CA 1
ATOM 1042 C C . TRP A 1 133 ? 10.388 -14.878 -2.251 1.00 70.12 133 TRP A C 1
ATOM 1044 O O . TRP A 1 133 ? 9.745 -15.066 -3.279 1.00 70.12 133 TRP A O 1
ATOM 1054 N N . THR A 1 134 ? 9.954 -15.279 -1.063 1.00 73.31 134 THR A N 1
ATOM 1055 C CA . THR A 1 134 ? 8.657 -15.936 -0.855 1.00 73.31 134 THR A CA 1
ATOM 1056 C C . THR A 1 134 ? 7.647 -15.013 -0.184 1.00 73.31 134 THR A C 1
ATOM 1058 O O . THR A 1 134 ? 6.446 -15.248 -0.258 1.00 73.31 134 THR A O 1
ATOM 1061 N N . SER A 1 135 ? 8.123 -13.974 0.506 1.00 81.94 135 SER A N 1
ATOM 1062 C CA . SER A 1 135 ? 7.285 -13.054 1.272 1.00 81.94 135 SER A CA 1
ATOM 1063 C C . SER A 1 135 ? 8.000 -11.736 1.541 1.00 81.94 135 SER A C 1
ATOM 1065 O O . SER A 1 135 ? 9.225 -11.699 1.631 1.00 81.94 135 SER A O 1
ATOM 1067 N N . MET A 1 136 ? 7.221 -10.678 1.743 1.00 84.25 136 MET A N 1
ATOM 1068 C CA . MET A 1 136 ? 7.672 -9.357 2.171 1.00 84.25 136 MET A CA 1
ATOM 1069 C C . MET A 1 136 ? 6.650 -8.805 3.169 1.00 84.25 136 MET A C 1
ATOM 1071 O O . MET A 1 136 ? 5.450 -8.971 2.969 1.00 84.25 136 MET A O 1
ATOM 1075 N N . VAL A 1 137 ? 7.114 -8.139 4.228 1.00 85.69 137 VAL A N 1
ATOM 1076 C CA . VAL A 1 137 ? 6.246 -7.531 5.251 1.00 85.69 137 VAL A CA 1
ATOM 1077 C C . VAL A 1 137 ? 6.368 -6.012 5.216 1.00 85.69 137 VAL A C 1
ATOM 1079 O O . VAL A 1 137 ? 7.461 -5.457 5.357 1.00 85.69 137 VAL A O 1
ATOM 1082 N N . VAL A 1 138 ? 5.238 -5.331 5.052 1.00 85.06 138 VAL A N 1
ATOM 1083 C CA . VAL A 1 138 ? 5.140 -3.871 5.122 1.00 85.06 138 VAL A CA 1
ATOM 1084 C C . VAL A 1 138 ? 4.396 -3.519 6.412 1.00 85.06 138 VAL A C 1
ATOM 1086 O O . VAL A 1 138 ? 3.296 -4.010 6.638 1.00 85.06 138 VAL A O 1
ATOM 1089 N N . ASP A 1 139 ? 5.010 -2.718 7.285 1.00 84.94 139 ASP A N 1
ATOM 1090 C CA . ASP A 1 139 ? 4.510 -2.442 8.639 1.00 84.94 139 ASP A CA 1
ATOM 1091 C C . ASP A 1 139 ? 4.745 -0.985 9.069 1.00 84.94 139 ASP A C 1
ATOM 1093 O O . ASP A 1 139 ? 5.400 -0.221 8.360 1.00 84.94 139 ASP A O 1
ATOM 1097 N N . SER A 1 140 ? 4.248 -0.590 10.250 1.00 82.06 140 SER A N 1
ATOM 1098 C CA . SER A 1 140 ? 4.367 0.785 10.770 1.00 82.06 140 SER A CA 1
ATOM 1099 C C . SER A 1 140 ? 5.793 1.184 11.175 1.00 82.06 140 SER A C 1
ATOM 1101 O O . SER A 1 140 ? 6.005 2.255 11.740 1.00 82.06 140 SER A O 1
ATOM 1103 N N . CYS A 1 141 ? 6.784 0.317 10.946 1.00 80.69 141 CYS A N 1
ATOM 1104 C CA . CYS A 1 141 ? 8.180 0.526 11.323 1.00 80.69 141 CYS A CA 1
ATOM 1105 C C . CYS A 1 141 ? 8.393 0.793 12.822 1.00 80.69 141 CYS A C 1
ATOM 1107 O O . CYS A 1 141 ? 9.357 1.449 13.214 1.00 80.69 141 CYS A O 1
ATOM 1109 N N . GLY A 1 142 ? 7.486 0.279 13.658 1.00 77.75 142 GLY A N 1
ATOM 1110 C CA . GLY A 1 142 ? 7.515 0.462 15.107 1.00 77.75 142 GLY A CA 1
ATOM 1111 C C . GLY A 1 142 ? 6.967 1.812 15.572 1.00 77.75 142 GLY A C 1
ATOM 1112 O O . GLY A 1 142 ? 7.130 2.144 16.743 1.00 77.75 142 GLY A O 1
ATOM 1113 N N . SER A 1 143 ? 6.344 2.599 14.689 1.00 76.69 143 SER A N 1
ATOM 1114 C CA . SER A 1 143 ? 5.542 3.749 15.107 1.00 76.69 143 SER A CA 1
ATOM 1115 C C . SER A 1 143 ? 4.234 3.279 15.755 1.00 76.69 143 SER A C 1
ATOM 1117 O O . SER A 1 143 ? 3.626 2.291 15.316 1.00 76.69 143 SER A O 1
ATOM 1119 N N . THR A 1 144 ? 3.849 3.976 16.823 1.00 73.62 144 THR A N 1
ATOM 1120 C CA . THR A 1 144 ? 2.651 3.733 17.631 1.00 73.62 144 THR A CA 1
ATOM 1121 C C . THR A 1 144 ? 1.873 5.033 17.825 1.00 73.62 144 THR A C 1
ATOM 1123 O O . THR A 1 144 ? 2.446 6.128 17.831 1.00 73.62 144 THR A O 1
ATOM 1126 N N . GLY A 1 145 ? 0.562 4.905 18.018 1.00 70.38 145 GLY A N 1
ATOM 1127 C CA . GLY A 1 145 ? -0.315 6.025 18.321 1.00 70.38 145 GLY A CA 1
ATOM 1128 C C . GLY A 1 145 ? -0.340 7.082 17.227 1.00 70.38 145 GLY A C 1
ATOM 1129 O O . GLY A 1 145 ? -0.565 6.788 16.054 1.00 70.38 145 GLY A O 1
ATOM 1130 N N . THR A 1 146 ? -0.102 8.326 17.637 1.00 66.62 146 THR A N 1
ATOM 1131 C CA . THR A 1 146 ? -0.077 9.502 16.752 1.00 66.62 146 THR A CA 1
ATOM 1132 C C . THR A 1 146 ? 1.281 9.745 16.080 1.00 66.62 146 THR A C 1
ATOM 1134 O O . THR A 1 146 ? 1.421 10.681 15.290 1.00 66.62 146 THR A O 1
ATOM 1137 N N . GLN A 1 147 ? 2.304 8.926 16.360 1.00 69.31 147 GLN A N 1
ATOM 1138 C CA . GLN A 1 147 ? 3.646 9.138 15.812 1.00 69.31 147 GLN A CA 1
ATOM 1139 C C . GLN A 1 147 ? 3.664 8.927 14.296 1.00 69.31 147 GLN A C 1
ATOM 1141 O O . GLN A 1 147 ? 3.151 7.946 13.787 1.00 69.31 147 GLN A O 1
ATOM 1146 N N . HIS A 1 148 ? 4.323 9.790 13.526 1.00 70.38 148 HIS A N 1
ATOM 1147 C CA . HIS A 1 148 ? 4.458 9.528 12.090 1.00 70.38 148 HIS A CA 1
ATOM 1148 C C . HIS A 1 148 ? 5.332 8.289 11.819 1.00 70.38 148 HIS A C 1
ATOM 1150 O O . HIS A 1 148 ? 6.291 8.006 12.546 1.00 70.38 148 HIS A O 1
ATOM 1156 N N . ILE A 1 149 ? 5.036 7.558 10.739 1.00 74.00 149 ILE A N 1
ATOM 1157 C CA . ILE A 1 149 ? 5.947 6.534 10.208 1.00 74.00 149 ILE A CA 1
ATOM 1158 C C . ILE A 1 149 ? 7.167 7.260 9.642 1.00 74.00 149 ILE A C 1
ATOM 1160 O O . ILE A 1 149 ? 7.068 7.969 8.641 1.00 74.00 149 ILE A O 1
ATOM 1164 N N . GLN A 1 150 ? 8.317 7.097 10.295 1.00 71.12 150 GLN A N 1
ATOM 1165 C CA . GLN A 1 150 ? 9.552 7.760 9.890 1.00 71.12 150 GLN A CA 1
ATOM 1166 C C . GLN A 1 150 ? 10.403 6.843 9.003 1.00 71.12 150 GLN A C 1
ATOM 1168 O O . GLN A 1 150 ? 10.690 5.695 9.353 1.00 71.12 150 GLN A O 1
ATOM 1173 N N . LYS A 1 151 ? 10.870 7.375 7.867 1.00 69.69 151 LYS A N 1
ATOM 1174 C CA . LYS A 1 151 ? 11.679 6.643 6.876 1.00 69.69 151 LYS A CA 1
ATOM 1175 C C . LYS A 1 151 ? 12.947 6.016 7.474 1.00 69.69 151 LYS A C 1
ATOM 1177 O O . LYS A 1 151 ? 13.302 4.888 7.143 1.00 69.69 151 LYS A O 1
ATOM 1182 N N . ASN A 1 152 ? 13.613 6.724 8.383 1.00 71.31 152 ASN A N 1
ATOM 1183 C CA . ASN A 1 152 ? 14.804 6.238 9.086 1.00 71.31 152 ASN A CA 1
ATOM 1184 C C . ASN A 1 152 ? 14.497 5.047 10.017 1.00 71.31 152 ASN A C 1
ATOM 1186 O O . ASN A 1 152 ? 15.262 4.086 10.014 1.00 71.31 152 ASN A O 1
ATOM 1190 N N . LYS A 1 153 ? 13.371 5.051 10.751 1.00 74.00 153 LYS A N 1
ATOM 1191 C CA . LYS A 1 153 ? 12.934 3.903 11.571 1.00 74.00 153 LYS A CA 1
ATOM 1192 C C . LYS A 1 153 ? 12.682 2.664 10.710 1.00 74.00 153 LYS A C 1
ATOM 1194 O O . LYS A 1 153 ? 13.090 1.568 11.084 1.00 74.00 153 LYS A O 1
ATOM 1199 N N . CYS A 1 154 ? 12.064 2.834 9.539 1.00 72.81 154 CYS A N 1
ATOM 1200 C CA . CYS A 1 154 ? 11.848 1.736 8.594 1.00 72.81 154 CYS A CA 1
ATOM 1201 C C . CYS A 1 154 ? 13.162 1.136 8.085 1.00 72.81 154 CYS A C 1
ATOM 1203 O O . CYS A 1 154 ? 13.298 -0.086 8.030 1.00 72.81 154 CYS A O 1
ATOM 1205 N N . PHE A 1 155 ? 14.127 1.994 7.747 1.00 65.00 155 PHE A N 1
ATOM 1206 C CA . PHE A 1 155 ? 15.434 1.589 7.230 1.00 65.00 155 PHE A CA 1
ATOM 1207 C C . PHE A 1 155 ? 16.286 0.860 8.282 1.00 65.00 155 PHE A C 1
ATOM 1209 O O . PHE A 1 155 ? 16.931 -0.139 7.979 1.00 65.00 155 PHE A O 1
ATOM 1216 N N . LEU A 1 156 ? 16.249 1.320 9.536 1.00 64.31 156 LEU A N 1
ATOM 1217 C CA . LEU A 1 156 ? 17.040 0.763 10.640 1.00 64.31 156 LEU A CA 1
ATOM 1218 C C . LEU A 1 156 ? 16.474 -0.540 11.223 1.00 64.31 156 LEU A C 1
ATOM 1220 O O . LEU A 1 156 ? 17.149 -1.178 12.026 1.00 64.31 156 LEU A O 1
ATOM 1224 N N . ARG A 1 157 ? 15.260 -0.960 10.831 1.00 65.25 157 ARG A N 1
ATOM 1225 C CA . ARG A 1 157 ? 14.594 -2.139 11.415 1.00 65.25 157 ARG A CA 1
ATOM 1226 C C . ARG A 1 157 ? 15.347 -3.461 11.162 1.00 65.25 157 ARG A C 1
ATOM 1228 O O . ARG A 1 157 ? 15.082 -4.422 11.873 1.00 65.25 157 ARG A O 1
ATOM 1235 N N . GLY A 1 158 ? 16.304 -3.491 10.223 1.00 53.06 158 GLY A N 1
ATOM 1236 C CA . GLY A 1 158 ? 17.199 -4.628 9.953 1.00 53.06 158 GLY A CA 1
ATOM 1237 C C . GLY A 1 158 ? 16.485 -5.912 9.490 1.00 53.06 158 GLY A C 1
ATOM 1238 O O . GLY A 1 158 ? 15.275 -6.045 9.621 1.00 53.06 158 GLY A O 1
ATOM 1239 N N . HIS A 1 159 ? 17.231 -6.873 8.927 1.00 56.19 159 HIS A N 1
ATOM 1240 C CA . HIS A 1 159 ? 16.780 -8.261 8.666 1.00 56.19 159 HIS A CA 1
ATOM 1241 C C . HIS A 1 159 ? 15.506 -8.445 7.815 1.00 56.19 159 HIS A C 1
ATOM 1243 O O . HIS A 1 159 ? 14.832 -9.475 7.886 1.00 56.19 159 HIS A O 1
ATOM 1249 N N . ARG A 1 160 ? 15.170 -7.466 6.977 1.00 66.06 160 ARG A N 1
ATOM 1250 C CA . ARG A 1 160 ? 14.033 -7.556 6.062 1.00 66.06 160 ARG A CA 1
ATOM 1251 C C . ARG A 1 160 ? 14.421 -8.350 4.809 1.00 66.06 160 ARG A C 1
ATOM 1253 O O . ARG A 1 160 ? 15.387 -8.001 4.140 1.00 66.06 160 ARG A O 1
ATOM 1260 N N . HIS A 1 161 ? 13.662 -9.401 4.500 1.00 66.50 161 HIS A N 1
ATOM 1261 C CA . HIS A 1 161 ? 13.843 -10.238 3.310 1.00 66.50 161 HIS A CA 1
ATOM 1262 C C . HIS A 1 161 ? 12.729 -9.944 2.302 1.00 66.50 161 HIS A C 1
ATOM 1264 O O . HIS A 1 161 ? 11.559 -9.931 2.679 1.00 66.50 161 HIS A O 1
ATOM 1270 N N . GLY A 1 162 ? 13.090 -9.680 1.046 1.00 73.06 162 GLY A N 1
ATOM 1271 C CA . GLY A 1 162 ? 12.147 -9.352 -0.026 1.00 73.06 162 GLY A CA 1
ATOM 1272 C C . GLY A 1 162 ? 12.515 -8.074 -0.795 1.00 73.06 162 GLY A C 1
ATOM 1273 O O . GLY A 1 162 ? 13.524 -7.434 -0.488 1.00 73.06 162 GLY A O 1
ATOM 1274 N N . PRO A 1 163 ? 11.703 -7.682 -1.791 1.00 75.12 163 PRO A N 1
ATOM 1275 C CA . PRO A 1 163 ? 12.001 -6.603 -2.738 1.00 75.12 163 PRO A CA 1
ATOM 1276 C C . PRO A 1 163 ? 11.786 -5.188 -2.157 1.00 75.12 163 PRO A C 1
ATOM 1278 O O . PRO A 1 163 ? 11.081 -4.355 -2.734 1.00 75.12 163 PRO A O 1
ATOM 1281 N N . TYR A 1 164 ? 12.410 -4.878 -1.014 1.00 74.62 164 TYR A N 1
ATOM 1282 C CA . TYR A 1 164 ? 12.289 -3.576 -0.340 1.00 74.62 164 TYR A CA 1
ATOM 1283 C C . TYR A 1 164 ? 12.923 -2.416 -1.115 1.00 74.62 164 TYR A C 1
ATOM 1285 O O . TYR A 1 164 ? 12.565 -1.270 -0.852 1.00 74.62 164 TYR A O 1
ATOM 1293 N N . GLN A 1 165 ? 13.786 -2.670 -2.111 1.00 69.69 165 GLN A N 1
ATOM 1294 C CA . GLN A 1 165 ? 14.286 -1.600 -2.985 1.00 69.69 165 GLN A CA 1
ATOM 1295 C C . GLN A 1 165 ? 13.184 -0.922 -3.824 1.00 69.69 165 GLN A C 1
ATOM 1297 O O . GLN A 1 165 ? 13.404 0.164 -4.356 1.00 69.69 165 GLN A O 1
ATOM 1302 N N . TYR A 1 166 ? 11.996 -1.532 -3.918 1.00 70.75 166 TYR A N 1
ATOM 1303 C CA . TYR A 1 166 ? 10.827 -0.981 -4.613 1.00 70.75 166 TYR A CA 1
ATOM 1304 C C . TYR A 1 166 ? 9.790 -0.355 -3.669 1.00 70.75 166 TYR A C 1
ATOM 1306 O O . TYR A 1 166 ? 8.704 0.032 -4.109 1.00 70.75 166 TYR A O 1
ATOM 1314 N N . LEU A 1 167 ? 10.103 -0.271 -2.372 1.00 76.25 167 LEU A N 1
ATOM 1315 C CA . LEU A 1 167 ? 9.244 0.316 -1.353 1.00 76.25 167 LEU A CA 1
ATOM 1316 C C . LEU A 1 167 ? 9.677 1.751 -1.053 1.00 76.25 167 LEU A C 1
ATOM 1318 O O . LEU A 1 167 ? 10.796 2.007 -0.609 1.00 76.25 167 LEU A O 1
ATOM 1322 N N . PHE A 1 168 ? 8.761 2.689 -1.252 1.00 74.25 168 PHE A N 1
ATOM 1323 C CA . PHE A 1 168 ? 8.928 4.085 -0.879 1.00 74.25 168 PHE A CA 1
ATOM 1324 C C . PHE A 1 168 ? 8.049 4.410 0.330 1.00 74.25 168 PHE A C 1
ATOM 1326 O O . PHE A 1 168 ? 6.895 3.997 0.389 1.00 74.25 168 PHE A O 1
ATOM 1333 N N . THR A 1 169 ? 8.580 5.159 1.294 1.00 73.06 169 THR A N 1
ATOM 1334 C CA . THR A 1 169 ? 7.843 5.586 2.491 1.00 73.06 169 THR A CA 1
ATOM 1335 C C . THR A 1 169 ? 7.741 7.101 2.502 1.00 73.06 169 THR A C 1
ATOM 1337 O O . THR A 1 169 ? 8.770 7.781 2.508 1.00 73.06 169 THR A O 1
ATOM 1340 N N . ASP A 1 170 ? 6.512 7.604 2.556 1.00 65.31 170 ASP A N 1
ATOM 1341 C CA . ASP A 1 170 ? 6.190 9.021 2.682 1.00 65.31 170 ASP A CA 1
ATOM 1342 C C . ASP A 1 170 ? 5.201 9.217 3.827 1.00 65.31 170 ASP A C 1
ATOM 1344 O O . ASP A 1 170 ? 4.055 8.794 3.723 1.00 65.31 170 ASP A O 1
ATOM 1348 N N . ASN A 1 171 ? 5.673 9.793 4.937 1.00 61.44 171 ASN A N 1
ATOM 1349 C CA . ASN A 1 171 ? 4.881 10.312 6.059 1.00 61.44 171 ASN A CA 1
ATOM 1350 C C . ASN A 1 171 ? 3.509 9.631 6.283 1.00 61.44 171 ASN A C 1
ATOM 1352 O O . ASN A 1 171 ? 2.482 10.303 6.295 1.00 61.44 171 ASN A O 1
ATOM 1356 N N . GLN A 1 172 ? 3.536 8.313 6.549 1.00 64.19 172 GLN A N 1
ATOM 1357 C CA . GLN A 1 172 ? 2.424 7.378 6.843 1.00 64.19 172 GLN A CA 1
ATOM 1358 C C . GLN A 1 172 ? 1.851 6.539 5.686 1.00 64.19 172 GLN A C 1
ATOM 1360 O O . GLN A 1 172 ? 1.190 5.535 5.952 1.00 64.19 172 GLN A O 1
ATOM 1365 N N . LEU A 1 173 ? 2.162 6.854 4.431 1.00 69.69 173 LEU A N 1
ATOM 1366 C CA . LEU A 1 173 ? 1.877 5.981 3.296 1.00 69.69 173 LEU A CA 1
ATOM 1367 C C . LEU A 1 173 ? 3.143 5.226 2.889 1.00 69.69 173 LEU A C 1
ATOM 1369 O O . LEU A 1 173 ? 4.235 5.794 2.791 1.00 69.69 173 LEU A O 1
ATOM 1373 N N . GLN A 1 174 ? 3.002 3.932 2.622 1.00 79.56 174 GLN A N 1
ATOM 1374 C CA . GLN A 1 174 ? 4.050 3.159 1.971 1.00 79.56 174 GLN A CA 1
ATOM 1375 C C . GLN A 1 174 ? 3.590 2.777 0.572 1.00 79.56 174 GLN A C 1
ATOM 1377 O O . GLN A 1 174 ? 2.530 2.192 0.384 1.00 79.56 174 GLN A O 1
ATOM 1382 N N . ILE A 1 175 ? 4.372 3.160 -0.429 1.00 77.25 175 ILE A N 1
ATOM 1383 C CA . ILE A 1 175 ? 4.072 2.927 -1.835 1.00 77.25 175 ILE A CA 1
ATOM 1384 C C . ILE A 1 175 ? 5.021 1.846 -2.322 1.00 77.25 175 ILE A C 1
ATOM 1386 O O . ILE A 1 175 ? 6.231 2.063 -2.393 1.00 77.25 175 ILE A O 1
ATOM 1390 N N . TRP A 1 176 ? 4.474 0.690 -2.671 1.00 82.31 176 TRP A N 1
ATOM 1391 C CA . TRP A 1 176 ? 5.249 -0.395 -3.252 1.00 82.31 176 TRP A CA 1
ATOM 1392 C C . TRP A 1 176 ? 5.027 -0.450 -4.760 1.00 82.31 176 TRP A C 1
ATOM 1394 O O . TRP A 1 176 ? 3.888 -0.461 -5.230 1.00 82.31 176 TRP A O 1
ATOM 1404 N N . THR A 1 177 ? 6.116 -0.447 -5.526 1.00 70.81 177 THR A N 1
ATOM 1405 C CA . THR A 1 177 ? 6.059 -0.603 -6.984 1.00 70.81 177 THR A CA 1
ATOM 1406 C C . THR A 1 177 ? 6.295 -2.061 -7.336 1.00 70.81 177 THR A C 1
ATOM 1408 O O . THR A 1 177 ? 7.313 -2.632 -6.957 1.00 70.81 177 THR A O 1
ATOM 1411 N N . VAL A 1 178 ? 5.360 -2.653 -8.070 1.00 76.12 178 VAL A N 1
ATOM 1412 C CA . VAL A 1 178 ? 5.391 -4.071 -8.424 1.00 76.12 178 VAL A CA 1
ATOM 1413 C C . VAL A 1 178 ? 6.632 -4.357 -9.278 1.00 76.12 178 VAL A C 1
ATOM 1415 O O . VAL A 1 178 ? 6.760 -3.775 -10.361 1.00 76.12 178 VAL A O 1
ATOM 1418 N N . PRO A 1 179 ? 7.553 -5.222 -8.818 1.00 69.69 179 PRO A N 1
ATOM 1419 C CA . PRO A 1 179 ? 8.809 -5.464 -9.515 1.00 69.69 179 PRO A CA 1
ATOM 1420 C C . PRO A 1 179 ? 8.630 -6.360 -10.744 1.00 69.69 179 PRO A C 1
ATOM 1422 O O . PRO A 1 179 ? 9.397 -6.223 -11.693 1.00 69.69 179 PRO A O 1
ATOM 1425 N N . GLU A 1 180 ? 7.609 -7.227 -10.754 1.00 73.69 180 GLU A N 1
ATOM 1426 C CA . GLU A 1 180 ? 7.379 -8.255 -11.775 1.00 73.69 180 GLU A CA 1
ATOM 1427 C C . GLU A 1 180 ? 5.890 -8.517 -12.013 1.00 73.69 180 GLU A C 1
ATOM 1429 O O . GLU A 1 180 ? 5.063 -8.327 -11.130 1.00 73.69 180 GLU A O 1
ATOM 1434 N N . THR A 1 181 ? 5.529 -8.962 -13.217 1.00 74.69 181 THR A N 1
ATOM 1435 C CA . THR A 1 181 ? 4.147 -9.368 -13.498 1.00 74.69 181 THR A CA 1
ATOM 1436 C C . THR A 1 181 ? 3.933 -10.805 -13.035 1.00 74.69 181 THR A C 1
ATOM 1438 O O . THR A 1 181 ? 4.394 -11.723 -13.709 1.00 74.69 181 THR A O 1
ATOM 1441 N N . LEU A 1 182 ? 3.254 -11.000 -11.904 1.00 77.69 182 LEU A N 1
ATOM 1442 C CA . LEU A 1 182 ? 3.023 -12.309 -11.280 1.00 77.69 182 LEU A CA 1
ATOM 1443 C C . LEU A 1 182 ? 1.645 -12.364 -10.607 1.00 77.69 182 LEU A C 1
ATOM 1445 O O . LEU A 1 182 ? 0.958 -11.350 -10.459 1.00 77.69 182 LEU A O 1
ATOM 1449 N N . HIS A 1 183 ? 1.280 -13.565 -10.166 1.00 82.44 183 HIS A N 1
ATOM 1450 C CA . HIS A 1 183 ? 0.181 -13.780 -9.238 1.00 82.44 183 HIS A CA 1
ATOM 1451 C C . HIS A 1 183 ? 0.678 -13.576 -7.802 1.00 82.44 183 HIS A C 1
ATOM 1453 O O . HIS A 1 183 ? 1.596 -14.265 -7.354 1.00 82.44 183 HIS A O 1
ATOM 1459 N N . TYR A 1 184 ? 0.093 -12.622 -7.083 1.00 84.44 184 TYR A N 1
ATOM 1460 C CA . TYR A 1 184 ? 0.493 -12.239 -5.733 1.00 84.44 184 TYR A CA 1
ATOM 1461 C C . TYR A 1 184 ? -0.591 -12.585 -4.721 1.00 84.44 184 TYR A C 1
ATOM 1463 O O . TYR A 1 184 ? -1.768 -12.315 -4.945 1.00 84.44 184 TYR A O 1
ATOM 1471 N N . ARG A 1 185 ? -0.166 -13.077 -3.555 1.00 86.19 185 ARG A N 1
ATOM 1472 C CA . ARG A 1 185 ? -1.013 -13.174 -2.368 1.00 86.19 185 ARG A CA 1
ATOM 1473 C C . ARG A 1 185 ? -0.699 -12.037 -1.410 1.00 86.19 185 ARG A C 1
ATOM 1475 O O . ARG A 1 185 ? 0.421 -11.927 -0.912 1.00 86.19 185 ARG A O 1
ATOM 1482 N N . LEU A 1 186 ? -1.692 -11.207 -1.134 1.00 86.75 186 LEU A N 1
ATOM 1483 C CA . LEU A 1 186 ? -1.616 -10.106 -0.187 1.00 86.75 186 LEU A CA 1
ATOM 1484 C C . LEU A 1 186 ? -2.288 -10.518 1.122 1.00 86.75 186 LEU A C 1
ATOM 1486 O O . LEU A 1 186 ? -3.460 -10.887 1.133 1.00 86.75 186 LEU A O 1
ATOM 1490 N N . PHE A 1 187 ? -1.548 -10.414 2.223 1.00 84.88 187 PHE A N 1
ATOM 1491 C CA . PHE A 1 187 ? -2.075 -10.544 3.579 1.00 84.88 187 PHE A CA 1
ATOM 1492 C C . PHE A 1 187 ? -2.111 -9.155 4.211 1.00 84.88 187 PHE A C 1
ATOM 1494 O O . PHE A 1 187 ? -1.061 -8.549 4.430 1.00 84.88 187 PHE A O 1
ATOM 1501 N N . ALA A 1 188 ? -3.306 -8.638 4.483 1.00 83.62 188 ALA A N 1
ATOM 1502 C CA . ALA A 1 188 ? -3.490 -7.334 5.106 1.00 83.62 188 ALA A CA 1
ATOM 1503 C C . ALA A 1 188 ? -4.188 -7.510 6.452 1.00 83.62 188 ALA A C 1
ATOM 1505 O O . ALA A 1 188 ? -5.321 -7.977 6.508 1.00 83.62 188 ALA A O 1
ATOM 1506 N N . CYS A 1 189 ? -3.512 -7.136 7.534 1.00 81.12 189 CYS A N 1
ATOM 1507 C CA . CYS A 1 189 ? -4.072 -7.157 8.880 1.00 81.12 189 CYS A CA 1
ATOM 1508 C C . CYS A 1 189 ? -4.320 -5.732 9.365 1.00 81.12 189 CYS A C 1
ATOM 1510 O O . CYS A 1 189 ? -3.480 -4.849 9.176 1.00 81.12 189 CYS A O 1
ATOM 1512 N N . GLY A 1 190 ? -5.476 -5.521 9.991 1.00 75.81 190 GLY A N 1
ATOM 1513 C CA . GLY A 1 190 ? -5.800 -4.275 10.665 1.00 75.81 190 GLY A CA 1
ATOM 1514 C C . GLY A 1 190 ? -4.807 -3.975 11.787 1.00 75.81 190 GLY A C 1
ATOM 1515 O O . GLY A 1 190 ? -4.157 -4.869 12.337 1.00 75.81 190 GLY A O 1
ATOM 1516 N N . ALA A 1 191 ? -4.691 -2.697 12.135 1.00 77.38 191 ALA A N 1
ATOM 1517 C CA . ALA A 1 191 ? -3.845 -2.290 13.242 1.00 77.38 191 ALA A CA 1
ATOM 1518 C C . ALA A 1 191 ? -4.358 -2.853 14.571 1.00 77.38 191 ALA A C 1
ATOM 1520 O O . ALA A 1 191 ? -5.561 -2.969 14.794 1.00 77.38 191 ALA A O 1
ATOM 1521 N N . GLN A 1 192 ? -3.425 -3.184 15.458 1.00 78.12 192 GLN A N 1
ATOM 1522 C CA . GLN A 1 192 ? -3.751 -3.591 16.818 1.00 78.12 192 GLN A CA 1
ATOM 1523 C C . GLN A 1 192 ? -4.219 -2.374 17.632 1.00 78.12 192 GLN A C 1
ATOM 1525 O O . GLN A 1 192 ? -3.642 -1.290 17.523 1.00 78.12 192 GLN A O 1
ATOM 1530 N N . GLY A 1 193 ? -5.218 -2.543 18.494 1.00 75.44 193 GLY A N 1
ATOM 1531 C CA . GLY A 1 193 ? -5.557 -1.521 19.484 1.00 75.44 193 GLY A CA 1
ATOM 1532 C C . GLY A 1 193 ? -4.450 -1.304 20.529 1.00 75.44 193 GLY A C 1
ATOM 1533 O O . GLY A 1 193 ? -3.458 -2.039 20.595 1.00 75.44 193 GLY A O 1
ATOM 1534 N N . GLY A 1 194 ? -4.626 -0.282 21.370 1.00 70.69 194 GLY A N 1
ATOM 1535 C CA . GLY A 1 194 ? -3.880 -0.185 22.628 1.00 70.69 194 GLY A CA 1
ATOM 1536 C C . GLY A 1 194 ? -4.211 -1.377 23.531 1.00 70.69 194 GLY A C 1
ATOM 1537 O O . GLY A 1 194 ? -5.255 -2.005 23.362 1.00 70.69 194 GLY A O 1
ATOM 1538 N N . SER A 1 195 ? -3.311 -1.709 24.453 1.00 70.75 195 SER A N 1
ATOM 1539 C CA . SER A 1 195 ? -3.438 -2.903 25.297 1.00 70.75 195 SER A CA 1
ATOM 1540 C C . SER A 1 195 ? -3.095 -2.612 26.751 1.00 70.75 195 SER A C 1
ATOM 1542 O O . SER A 1 195 ? -2.187 -1.821 27.020 1.00 70.75 195 SER A O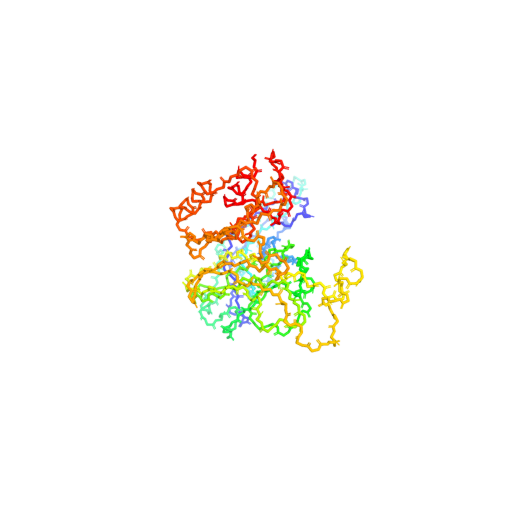 1
ATOM 1544 N N . PHE A 1 196 ? -3.733 -3.311 27.683 1.00 68.31 196 PHE A N 1
ATOM 1545 C CA . PHE A 1 196 ? -3.334 -3.300 29.092 1.00 68.31 196 PHE A CA 1
ATOM 1546 C C . PHE A 1 196 ? -2.352 -4.439 29.413 1.00 68.31 196 PHE A C 1
ATOM 1548 O O . PHE A 1 196 ? -2.386 -5.478 28.755 1.00 68.31 196 PHE A O 1
ATOM 1555 N N . PRO A 1 197 ? -1.490 -4.301 30.441 1.00 62.44 197 PRO A N 1
ATOM 1556 C CA . PRO A 1 197 ? -0.530 -5.346 30.816 1.00 62.44 197 PRO A CA 1
ATOM 1557 C C . PRO A 1 197 ? -1.158 -6.703 31.184 1.00 62.44 197 PRO A C 1
ATOM 1559 O O . PRO A 1 197 ? -0.456 -7.708 31.178 1.00 62.44 197 PRO A O 1
ATOM 1562 N N . GLN A 1 198 ? -2.450 -6.724 31.537 1.00 60.62 198 GLN A N 1
ATOM 1563 C CA . GLN A 1 198 ? -3.189 -7.891 32.041 1.00 60.62 198 GLN A CA 1
ATOM 1564 C C . GLN A 1 198 ? -4.286 -8.384 31.078 1.00 60.62 198 GLN A C 1
ATOM 1566 O O . GLN A 1 198 ? -5.070 -9.256 31.441 1.00 60.62 198 GLN A O 1
ATOM 1571 N N . GLU A 1 199 ? -4.382 -7.836 29.862 1.00 58.62 199 GLU A N 1
ATOM 1572 C CA . GLU A 1 199 ? -5.330 -8.351 28.869 1.00 58.62 199 GLU A CA 1
ATOM 1573 C C . GLU A 1 199 ? -4.863 -9.712 28.333 1.00 58.62 199 GLU A C 1
ATOM 1575 O O . GLU A 1 199 ? -3.849 -9.806 27.644 1.00 58.62 199 GLU A O 1
ATOM 1580 N N . GLU A 1 200 ? -5.628 -10.770 28.621 1.00 46.28 200 GLU A N 1
ATOM 1581 C CA . GLU A 1 200 ? -5.424 -12.101 28.024 1.00 46.28 200 GLU A CA 1
ATOM 1582 C C . GLU A 1 200 ? -5.839 -12.144 26.544 1.00 46.28 200 GLU A C 1
ATOM 1584 O O . GLU A 1 200 ? -5.336 -12.960 25.770 1.00 46.28 200 GLU A O 1
ATOM 1589 N N . VAL A 1 201 ? -6.751 -11.256 26.131 1.00 53.03 201 VAL A N 1
ATOM 1590 C CA . VAL A 1 201 ? -7.279 -11.201 24.765 1.00 53.03 201 VAL A CA 1
ATOM 1591 C C . VAL A 1 201 ? -6.511 -10.151 23.971 1.00 53.03 201 VAL A C 1
ATOM 1593 O O . VAL A 1 201 ? -6.654 -8.950 24.188 1.00 53.03 201 VAL A O 1
ATOM 1596 N N . GLY A 1 202 ? -5.688 -10.599 23.024 1.00 56.06 202 GLY A N 1
ATOM 1597 C CA . GLY A 1 202 ? -4.979 -9.696 22.126 1.00 56.06 202 GLY A CA 1
ATOM 1598 C C . GLY A 1 202 ? -5.953 -8.934 21.229 1.00 56.06 202 GLY A C 1
ATOM 1599 O O . GLY A 1 202 ? -6.668 -9.536 20.433 1.00 56.06 202 GLY A O 1
ATOM 1600 N N . ASN A 1 203 ? -5.956 -7.604 21.331 1.00 63.56 203 ASN A N 1
ATOM 1601 C CA . ASN A 1 203 ? -6.765 -6.706 20.500 1.00 63.56 203 ASN A CA 1
ATOM 1602 C C . ASN A 1 203 ? -6.189 -6.562 19.074 1.00 63.56 203 ASN A C 1
ATOM 1604 O O . ASN A 1 203 ? -5.832 -5.466 18.632 1.00 63.56 203 ASN A O 1
ATOM 1608 N N . PHE A 1 204 ? -5.971 -7.691 18.398 1.00 66.62 204 PHE A N 1
ATOM 1609 C CA . PHE A 1 204 ? -5.421 -7.744 17.047 1.00 66.62 204 PHE A CA 1
ATOM 1610 C C . PHE A 1 204 ? -6.470 -7.294 16.032 1.00 66.62 204 PHE A C 1
ATOM 1612 O O . PHE A 1 204 ? -7.633 -7.685 16.115 1.00 66.62 204 PHE A O 1
ATOM 1619 N N . GLY A 1 205 ? -6.057 -6.496 15.048 1.00 67.12 205 GLY A N 1
ATOM 1620 C CA . GLY A 1 205 ? -6.931 -6.171 13.930 1.00 67.12 205 GLY A CA 1
ATOM 1621 C C . GLY A 1 205 ? -7.238 -7.415 13.094 1.00 67.12 205 GLY A C 1
ATOM 1622 O O . GLY A 1 205 ? -6.400 -8.307 12.951 1.00 67.12 205 GLY A O 1
ATOM 1623 N N . GLY A 1 206 ? -8.443 -7.469 12.525 1.00 72.19 206 GLY A N 1
ATOM 1624 C CA . GLY A 1 206 ? -8.829 -8.539 11.606 1.00 72.19 206 GLY A CA 1
ATOM 1625 C C . GLY A 1 206 ? -7.921 -8.583 10.374 1.00 72.19 206 GLY A C 1
ATOM 1626 O O . GLY A 1 206 ? -7.433 -7.548 9.918 1.00 72.19 206 GLY A O 1
ATOM 1627 N N . CYS A 1 207 ? -7.697 -9.777 9.829 1.00 79.12 207 CYS A N 1
ATOM 1628 C CA . CYS A 1 207 ? -6.876 -9.973 8.637 1.00 79.12 207 CYS A CA 1
ATOM 1629 C C . CYS A 1 207 ? -7.727 -10.380 7.434 1.00 79.12 207 CYS A C 1
ATOM 1631 O O . CYS A 1 207 ? -8.652 -11.181 7.554 1.00 79.12 207 CYS A O 1
ATOM 1633 N N . VAL A 1 208 ? -7.365 -9.873 6.260 1.00 77.06 208 VAL A N 1
ATOM 1634 C CA . VAL A 1 208 ? -7.893 -10.293 4.963 1.00 77.06 208 VAL A CA 1
ATOM 1635 C C . VAL A 1 208 ? -6.758 -10.841 4.106 1.00 77.06 208 VAL A C 1
ATOM 1637 O O . VAL A 1 208 ? -5.622 -10.365 4.162 1.00 77.06 208 VAL A O 1
ATOM 1640 N N . THR A 1 209 ? -7.073 -11.865 3.317 1.00 84.19 209 THR A N 1
ATOM 1641 C CA . THR A 1 209 ? -6.166 -12.431 2.315 1.00 84.19 209 THR A CA 1
ATOM 1642 C C . THR A 1 209 ? -6.771 -12.220 0.936 1.00 84.19 209 THR A C 1
ATOM 1644 O O . THR A 1 209 ? -7.956 -12.488 0.743 1.00 84.19 209 THR A O 1
ATOM 1647 N N . VAL A 1 210 ? -5.971 -11.737 -0.010 1.00 78.94 210 VAL A N 1
ATOM 1648 C CA . VAL A 1 210 ? -6.386 -11.494 -1.395 1.00 78.94 210 VAL A CA 1
ATOM 1649 C C . VAL A 1 210 ? -5.358 -12.097 -2.339 1.00 78.94 210 VAL A C 1
ATOM 1651 O O . VAL A 1 210 ? -4.169 -11.825 -2.205 1.00 78.94 210 VAL A O 1
ATOM 1654 N N . ASP A 1 211 ? -5.827 -12.869 -3.311 1.00 85.50 211 ASP A N 1
ATOM 1655 C CA . ASP A 1 211 ? -5.031 -13.377 -4.427 1.00 85.50 211 ASP A CA 1
ATOM 1656 C C . ASP A 1 211 ? -5.306 -12.504 -5.663 1.00 85.50 211 ASP A C 1
ATOM 1658 O O . ASP A 1 211 ? -6.462 -12.307 -6.045 1.00 85.50 211 ASP A O 1
ATOM 1662 N N . VAL A 1 212 ? -4.265 -11.911 -6.255 1.00 85.69 212 VAL A N 1
ATOM 1663 C CA . VAL A 1 212 ? -4.396 -10.906 -7.321 1.00 85.69 212 VAL A CA 1
ATOM 1664 C C . VAL A 1 212 ? -3.234 -10.957 -8.312 1.00 85.69 212 VAL A C 1
ATOM 1666 O O . VAL A 1 212 ? -2.070 -11.048 -7.929 1.00 85.69 212 VAL A O 1
ATOM 1669 N N . ASP A 1 213 ? -3.541 -10.825 -9.601 1.00 78.31 213 ASP A N 1
ATOM 1670 C CA . ASP A 1 213 ? -2.529 -10.638 -10.641 1.00 78.31 213 ASP A CA 1
ATOM 1671 C C . ASP A 1 213 ? -2.091 -9.175 -10.693 1.00 78.31 213 ASP A C 1
ATOM 1673 O O . ASP A 1 213 ? -2.885 -8.277 -10.991 1.00 78.31 213 ASP A O 1
ATOM 1677 N N . LEU A 1 214 ? -0.812 -8.921 -10.430 1.00 74.12 214 LEU A N 1
ATOM 1678 C CA . LEU A 1 214 ? -0.247 -7.577 -10.491 1.00 74.12 214 LEU A CA 1
ATOM 1679 C C . LEU A 1 214 ? 0.722 -7.479 -11.659 1.00 74.12 214 LEU A C 1
ATOM 1681 O O . LEU A 1 214 ? 1.505 -8.389 -11.907 1.00 74.12 214 LEU A O 1
ATOM 1685 N N . LYS A 1 215 ? 0.676 -6.353 -12.375 1.00 67.62 215 LYS A N 1
ATOM 1686 C CA . LYS A 1 215 ? 1.580 -6.066 -13.495 1.00 67.62 215 LYS A CA 1
ATOM 1687 C C . LYS A 1 215 ? 2.774 -5.251 -13.024 1.00 67.62 215 LYS A C 1
ATOM 1689 O O . LYS A 1 215 ? 2.598 -4.311 -12.246 1.00 67.62 215 LYS A O 1
ATOM 1694 N N . VAL A 1 216 ? 3.956 -5.555 -13.555 1.00 67.62 216 VAL A N 1
ATOM 1695 C CA . VAL A 1 216 ? 5.184 -4.786 -13.314 1.00 67.62 216 VAL A CA 1
ATOM 1696 C C . VAL A 1 216 ? 4.951 -3.281 -13.483 1.00 67.62 216 VAL A C 1
ATOM 1698 O O . VAL A 1 216 ? 4.270 -2.837 -14.408 1.00 67.62 216 VAL A O 1
ATOM 1701 N N . GLY A 1 217 ? 5.492 -2.490 -12.559 1.00 53.84 217 GLY A N 1
ATOM 1702 C CA . GLY A 1 217 ? 5.345 -1.034 -12.531 1.00 53.84 217 GLY A CA 1
ATOM 1703 C C . GLY A 1 217 ? 4.034 -0.520 -11.924 1.00 53.84 217 GLY A C 1
ATOM 1704 O O . GLY A 1 217 ? 3.934 0.683 -11.670 1.00 53.84 217 GLY A O 1
ATOM 1705 N N . SER A 1 218 ? 3.053 -1.388 -11.642 1.00 64.50 218 SER A N 1
ATOM 1706 C CA . SER A 1 218 ? 1.849 -1.000 -10.889 1.00 64.50 218 SER A CA 1
ATOM 1707 C C . SER A 1 218 ? 2.230 -0.518 -9.490 1.00 64.50 218 SER A C 1
ATOM 1709 O O . SER A 1 218 ? 3.210 -0.987 -8.909 1.00 64.50 218 SER A O 1
ATOM 1711 N N . LYS A 1 219 ? 1.459 0.416 -8.932 1.00 66.31 219 LYS A N 1
ATOM 1712 C CA . LYS A 1 219 ? 1.703 0.959 -7.591 1.00 66.31 219 LYS A CA 1
ATOM 1713 C C . LYS A 1 219 ? 0.640 0.480 -6.621 1.00 66.31 219 LYS A C 1
ATOM 1715 O O . LYS A 1 219 ? -0.545 0.694 -6.859 1.00 66.31 219 LYS A O 1
ATOM 1720 N N . LEU A 1 220 ? 1.078 -0.101 -5.512 1.00 77.19 220 LEU A N 1
ATOM 1721 C CA . LEU A 1 220 ? 0.231 -0.393 -4.367 1.00 77.19 220 LEU A CA 1
ATOM 1722 C C . LEU A 1 220 ? 0.446 0.709 -3.339 1.00 77.19 220 LEU A C 1
ATOM 1724 O O . LEU A 1 220 ? 1.554 0.894 -2.836 1.00 77.19 220 LEU A O 1
ATOM 1728 N N . LEU A 1 221 ? -0.620 1.454 -3.058 1.00 75.25 221 LEU A N 1
ATOM 1729 C CA . LEU A 1 221 ? -0.654 2.442 -1.990 1.00 75.25 221 LEU A CA 1
ATOM 1730 C C . LEU A 1 221 ? -1.103 1.720 -0.721 1.00 75.25 221 LEU A C 1
ATOM 1732 O O . LEU A 1 221 ? -2.249 1.294 -0.614 1.00 75.25 221 LEU A O 1
ATOM 1736 N N . ILE A 1 222 ? -0.181 1.554 0.219 1.00 81.31 222 ILE A N 1
ATOM 1737 C CA . ILE A 1 222 ? -0.383 0.794 1.449 1.00 81.31 222 ILE A CA 1
ATOM 1738 C C . ILE A 1 222 ? -0.521 1.799 2.587 1.00 81.31 222 ILE A C 1
ATOM 1740 O O . ILE A 1 222 ? 0.458 2.416 3.018 1.00 81.31 222 ILE A O 1
ATOM 1744 N N . SER A 1 223 ? -1.755 1.969 3.059 1.00 76.62 223 SER A N 1
ATOM 1745 C CA . SER A 1 223 ? -2.031 2.689 4.300 1.00 76.62 223 SER A CA 1
ATOM 1746 C C . SER A 1 223 ? -1.833 1.731 5.466 1.00 76.62 223 SER A C 1
ATOM 1748 O O . SER A 1 223 ? -2.411 0.644 5.479 1.00 76.62 223 SER A O 1
ATOM 1750 N N . ILE A 1 224 ? -0.986 2.106 6.421 1.00 77.38 224 ILE A N 1
ATOM 1751 C CA . ILE A 1 224 ? -0.619 1.234 7.535 1.00 77.38 224 ILE A CA 1
ATOM 1752 C C . ILE A 1 224 ? -1.061 1.894 8.824 1.00 77.38 224 ILE A C 1
ATOM 1754 O O . ILE A 1 224 ? -0.491 2.900 9.248 1.00 77.38 224 ILE A O 1
ATOM 1758 N N . GLY A 1 225 ? -2.067 1.299 9.458 1.00 75.25 225 GLY A N 1
ATOM 1759 C CA . GLY A 1 225 ? -2.473 1.710 10.790 1.00 75.25 225 GLY A CA 1
ATOM 1760 C C . GLY A 1 225 ? -1.398 1.371 11.825 1.00 75.25 225 GLY A C 1
ATOM 1761 O O . GLY A 1 225 ? -0.629 0.416 11.685 1.00 75.25 225 GLY A O 1
ATOM 1762 N N . GLN A 1 226 ? -1.339 2.177 12.876 1.00 76.56 226 GLN A N 1
ATOM 1763 C CA . GLN A 1 226 ? -0.387 2.014 13.968 1.00 76.56 226 GLN A CA 1
ATOM 1764 C C . GLN A 1 226 ? -1.053 1.332 15.149 1.00 76.56 226 GLN A C 1
ATOM 1766 O O . GLN A 1 226 ? -2.260 1.471 15.338 1.00 76.56 226 GLN A O 1
ATOM 1771 N N . LYS A 1 227 ? -0.255 0.649 15.978 1.00 77.19 227 LYS A N 1
ATOM 1772 C CA . LYS A 1 227 ? -0.766 0.163 17.258 1.00 77.19 227 LYS A CA 1
ATOM 1773 C C . LYS A 1 227 ? -1.319 1.350 18.054 1.00 77.19 227 LYS A C 1
ATOM 1775 O O . LYS A 1 227 ? -0.620 2.358 18.175 1.00 77.19 227 LYS A O 1
ATOM 1780 N N . GLY A 1 228 ? -2.525 1.223 18.602 1.00 74.38 228 GLY A N 1
ATOM 1781 C CA . GLY A 1 228 ? -3.078 2.221 19.518 1.00 74.38 228 GLY A CA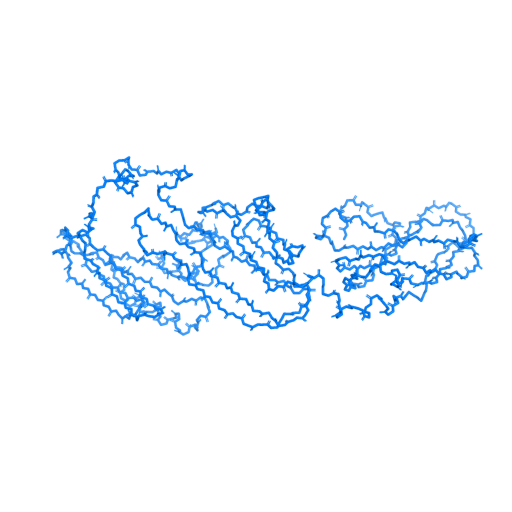 1
ATOM 1782 C C . GLY A 1 228 ? -2.172 2.461 20.735 1.00 74.38 228 GLY A C 1
ATOM 1783 O O . GLY A 1 228 ? -1.423 1.578 21.161 1.00 74.38 228 GLY A O 1
ATOM 1784 N N . GLU A 1 229 ? -2.217 3.669 21.296 1.00 73.62 229 GLU A N 1
ATOM 1785 C CA . GLU A 1 229 ? -1.431 4.005 22.489 1.00 73.62 229 GLU A CA 1
ATOM 1786 C C . GLU A 1 229 ? -1.898 3.168 23.682 1.00 73.62 229 GLU A C 1
ATOM 1788 O O . GLU A 1 229 ? -3.095 3.042 23.938 1.00 73.62 229 GLU A O 1
ATOM 1793 N N . SER A 1 230 ? -0.949 2.579 24.411 1.00 75.69 230 SER A N 1
ATOM 1794 C CA . SER A 1 230 ? -1.258 1.842 25.635 1.00 75.69 230 SER A CA 1
ATOM 1795 C C . SER A 1 230 ? -1.007 2.756 26.839 1.00 75.69 230 SER A C 1
ATOM 1797 O O . SER A 1 230 ? 0.083 3.322 26.935 1.00 75.69 230 SER A O 1
ATOM 1799 N N . PRO A 1 231 ? -1.956 2.905 27.784 1.00 72.56 231 PRO A N 1
ATOM 1800 C CA . PRO A 1 231 ? -1.822 3.834 28.915 1.00 72.56 231 PRO A CA 1
ATOM 1801 C C . PRO A 1 231 ? -0.587 3.606 29.798 1.00 72.56 231 PRO A C 1
ATOM 1803 O O . PRO A 1 231 ? -0.165 4.516 30.510 1.00 72.56 231 PRO A O 1
ATOM 1806 N N . CYS A 1 232 ? -0.024 2.396 29.746 1.00 74.50 232 CYS A N 1
ATOM 1807 C CA . CYS A 1 232 ? 1.122 1.960 30.538 1.00 74.50 232 CYS A CA 1
ATOM 1808 C C . CYS A 1 232 ? 2.456 2.010 29.774 1.00 74.50 232 CYS A C 1
ATOM 1810 O O . CYS A 1 232 ? 3.503 1.687 30.341 1.00 74.50 232 CYS A O 1
ATOM 1812 N N . ASP A 1 233 ? 2.449 2.410 28.499 1.00 74.00 233 ASP A N 1
ATOM 1813 C CA . ASP A 1 233 ? 3.675 2.553 27.720 1.00 74.00 233 ASP A CA 1
ATOM 1814 C C . ASP A 1 233 ? 4.470 3.770 28.207 1.00 74.00 233 ASP A C 1
ATOM 1816 O O . ASP A 1 233 ? 3.973 4.893 28.249 1.00 74.00 233 ASP A O 1
ATOM 1820 N N . LYS A 1 234 ? 5.764 3.572 28.489 1.00 67.31 234 LYS A N 1
ATOM 1821 C CA . LYS A 1 234 ? 6.671 4.621 29.005 1.00 67.31 234 LYS A CA 1
ATOM 1822 C C . LYS A 1 234 ? 6.770 5.873 28.120 1.00 67.31 234 LYS A C 1
ATOM 1824 O O . LYS A 1 234 ? 7.255 6.903 28.579 1.00 67.31 234 LYS A O 1
ATOM 1829 N N . GLN A 1 235 ? 6.389 5.769 26.846 1.00 65.44 235 GLN A N 1
ATOM 1830 C CA . GLN A 1 235 ? 6.455 6.857 25.865 1.00 65.44 235 GLN A CA 1
ATOM 1831 C C . GLN A 1 235 ? 5.166 7.689 25.794 1.00 65.44 235 GLN A C 1
ATOM 1833 O O . GLN A 1 235 ? 5.178 8.762 25.193 1.00 65.44 235 GLN A O 1
ATOM 1838 N N . VAL A 1 236 ? 4.069 7.221 26.396 1.00 64.75 236 VAL A N 1
ATOM 1839 C CA . VAL A 1 236 ? 2.768 7.892 26.345 1.00 64.75 236 VAL A CA 1
ATOM 1840 C C . VAL A 1 236 ? 2.684 8.912 27.480 1.00 64.75 236 VAL A C 1
ATOM 1842 O O . VAL A 1 236 ? 2.822 8.581 28.658 1.00 64.75 236 VAL A O 1
ATOM 1845 N N . ARG A 1 237 ? 2.464 10.187 27.136 1.00 64.31 237 ARG A N 1
ATOM 1846 C CA . ARG A 1 237 ? 2.192 11.235 28.129 1.00 64.31 237 ARG A CA 1
ATOM 1847 C C . ARG A 1 237 ? 0.732 11.156 28.543 1.00 64.31 237 ARG A C 1
ATOM 1849 O O . ARG A 1 237 ? -0.146 11.600 27.813 1.00 64.31 237 ARG A O 1
ATOM 1856 N N . ASN A 1 238 ? 0.491 10.609 29.727 1.00 63.78 238 ASN A N 1
ATOM 1857 C CA . ASN A 1 238 ? -0.855 10.447 30.243 1.00 63.78 238 ASN A CA 1
ATOM 1858 C C . ASN A 1 238 ? -1.320 11.698 31.017 1.00 63.78 238 ASN A C 1
ATOM 1860 O O . ASN A 1 238 ? -0.626 12.167 31.917 1.00 63.78 238 ASN A O 1
ATOM 1864 N N . SER A 1 239 ? -2.494 12.233 30.671 1.00 69.44 239 SER A N 1
ATOM 1865 C CA . SER A 1 239 ? -3.174 13.310 31.410 1.00 69.44 239 SER A CA 1
ATOM 1866 C C . SER A 1 239 ? -4.090 12.792 32.526 1.00 69.44 239 SER A C 1
ATOM 1868 O O . SER A 1 239 ? -4.697 13.586 33.247 1.00 69.44 239 SER A O 1
ATOM 1870 N N . MET A 1 240 ? -4.237 11.471 32.652 1.00 63.88 240 MET A N 1
ATOM 1871 C CA . MET A 1 240 ? -4.992 10.827 33.719 1.00 63.88 240 MET A CA 1
ATOM 1872 C C . MET A 1 240 ? -4.350 11.110 35.075 1.00 63.88 240 MET A C 1
ATOM 1874 O O . MET A 1 240 ? -3.135 11.289 35.205 1.00 63.88 240 MET A O 1
ATOM 1878 N N . ARG A 1 241 ? -5.190 11.127 36.111 1.00 66.75 241 ARG A N 1
ATOM 1879 C CA . ARG A 1 241 ? -4.708 11.238 37.485 1.00 66.75 241 ARG A CA 1
ATOM 1880 C C . ARG A 1 241 ? -3.830 10.037 37.838 1.00 66.75 241 ARG A C 1
ATOM 1882 O O . ARG A 1 241 ? -4.039 8.929 37.347 1.00 66.75 241 ARG A O 1
ATOM 1889 N N . ARG A 1 242 ? -2.841 10.277 38.697 1.00 68.12 242 ARG A N 1
ATOM 1890 C CA . ARG A 1 242 ? -1.785 9.311 39.028 1.00 68.12 242 ARG A CA 1
ATOM 1891 C C . ARG A 1 242 ? -2.337 8.018 39.631 1.00 68.12 242 ARG A C 1
ATOM 1893 O O . ARG A 1 242 ? -1.942 6.947 39.205 1.00 68.12 242 ARG A O 1
ATOM 1900 N N . ASP A 1 243 ? -3.332 8.134 40.506 1.00 66.19 243 ASP A N 1
ATOM 1901 C CA . ASP A 1 243 ? -4.074 7.021 41.108 1.00 66.19 243 ASP A CA 1
ATOM 1902 C C . ASP A 1 243 ? -4.767 6.125 40.069 1.00 66.19 243 ASP A C 1
ATOM 1904 O O . ASP A 1 243 ? -4.787 4.903 40.212 1.00 66.19 243 ASP A O 1
ATOM 1908 N N . VAL A 1 244 ? -5.293 6.713 38.991 1.00 64.75 244 VAL A N 1
ATOM 1909 C CA . VAL A 1 244 ? -5.907 5.965 37.885 1.00 64.75 244 VAL A CA 1
ATOM 1910 C C . VAL A 1 244 ? -4.846 5.209 37.086 1.00 64.75 244 VAL A C 1
ATOM 1912 O O . VAL A 1 244 ? -5.042 4.039 36.771 1.00 64.75 244 VAL A O 1
ATOM 1915 N N . VAL A 1 245 ? -3.708 5.845 36.790 1.00 67.31 245 VAL A N 1
ATOM 1916 C CA . VAL A 1 245 ? -2.594 5.199 36.073 1.00 67.31 245 VAL A CA 1
ATOM 1917 C C . VAL A 1 245 ? -1.995 4.069 36.902 1.00 67.31 245 VAL A C 1
ATOM 1919 O O . VAL A 1 245 ? -1.790 2.980 36.378 1.00 67.31 245 VAL A O 1
ATOM 1922 N N . ASP A 1 246 ? -1.787 4.289 38.197 1.00 70.19 246 ASP A N 1
ATOM 1923 C CA . ASP A 1 246 ? -1.263 3.276 39.114 1.00 70.19 246 ASP A CA 1
ATOM 1924 C C . ASP A 1 246 ? -2.229 2.086 39.236 1.00 70.19 246 ASP A C 1
ATOM 1926 O O . ASP A 1 246 ? -1.794 0.938 39.266 1.00 70.19 246 ASP A O 1
ATOM 1930 N N . THR A 1 247 ? -3.544 2.337 39.206 1.00 67.75 247 THR A N 1
ATOM 1931 C CA . THR A 1 247 ? -4.566 1.275 39.191 1.00 67.75 247 THR A CA 1
ATOM 1932 C C . THR A 1 247 ? -4.567 0.483 37.879 1.00 67.75 247 THR A C 1
ATOM 1934 O O . THR A 1 247 ? -4.721 -0.733 37.901 1.00 67.75 247 THR A O 1
ATOM 1937 N N . LEU A 1 248 ? -4.406 1.151 36.731 1.00 67.44 248 LEU A N 1
ATOM 1938 C CA . LEU A 1 248 ? -4.424 0.511 35.408 1.00 67.44 248 LEU A CA 1
ATOM 1939 C C . LEU A 1 248 ? -3.110 -0.210 35.067 1.00 67.44 248 LEU A C 1
ATOM 1941 O O . LEU A 1 248 ? -3.118 -1.181 34.312 1.00 67.44 248 LEU A O 1
ATOM 1945 N N . CYS A 1 249 ? -1.984 0.285 35.585 1.00 72.56 249 CYS A N 1
ATOM 1946 C CA . CYS A 1 249 ? -0.636 -0.137 35.201 1.00 72.56 249 CYS A CA 1
ATOM 1947 C C . CYS A 1 249 ? 0.135 -0.852 36.319 1.00 72.56 249 CYS A C 1
ATOM 1949 O O . CYS A 1 249 ? 1.253 -1.319 36.089 1.00 72.56 249 CYS A O 1
ATOM 1951 N N . GLY A 1 250 ? -0.439 -0.949 37.520 1.00 65.06 250 GLY A N 1
ATOM 1952 C CA . GLY A 1 250 ? 0.144 -1.644 38.660 1.00 65.06 250 GLY A CA 1
ATOM 1953 C C . GLY A 1 250 ? 0.113 -3.164 38.491 1.00 65.06 250 GLY A C 1
ATOM 1954 O O . GLY A 1 250 ? -0.943 -3.793 38.493 1.00 65.06 250 GLY A O 1
ATOM 1955 N N . ALA A 1 251 ? 1.290 -3.779 38.391 1.00 58.31 251 ALA A N 1
ATOM 1956 C CA . ALA A 1 251 ? 1.460 -5.221 38.521 1.00 58.31 251 ALA A CA 1
ATOM 1957 C C . ALA A 1 251 ? 1.663 -5.585 39.999 1.00 58.31 251 ALA A C 1
ATOM 1959 O O . ALA A 1 251 ? 2.803 -5.648 40.447 1.00 58.31 251 ALA A O 1
ATOM 1960 N N . SER A 1 252 ? 0.577 -5.759 40.758 1.00 52.59 252 SER A N 1
ATOM 1961 C CA . SER A 1 252 ? 0.448 -6.616 41.959 1.00 52.59 252 SER A CA 1
ATOM 1962 C C . SER A 1 252 ? -0.838 -6.266 42.708 1.00 52.59 252 SER A C 1
ATOM 1964 O O . SER A 1 252 ? -0.849 -5.413 43.581 1.00 52.59 252 SER A O 1
ATOM 1966 N N . ASP A 1 253 ? -1.936 -6.916 42.340 1.00 40.19 253 ASP A N 1
ATOM 1967 C CA . ASP A 1 253 ? -2.816 -7.555 43.318 1.00 40.19 253 ASP A CA 1
ATOM 1968 C C . ASP A 1 253 ? -3.797 -8.455 42.574 1.00 40.19 253 ASP A C 1
ATOM 1970 O O . ASP A 1 253 ? -4.340 -8.099 41.527 1.00 40.19 253 ASP A O 1
ATOM 1974 N N . GLY A 1 254 ? -3.920 -9.681 43.076 1.00 40.50 254 GLY A N 1
ATOM 1975 C CA . GLY A 1 254 ? -4.564 -10.789 42.390 1.00 40.50 254 GLY A CA 1
ATOM 1976 C C . GLY A 1 254 ? -5.977 -10.469 41.925 1.00 40.50 254 GLY A C 1
ATOM 1977 O O . GLY A 1 254 ? -6.738 -9.819 42.632 1.00 40.50 254 GLY A O 1
ATOM 1978 N N . ASN A 1 255 ? -6.308 -10.979 40.738 1.00 39.41 255 ASN A N 1
ATOM 1979 C CA . ASN A 1 255 ? -7.666 -11.260 40.285 1.00 39.41 255 ASN A CA 1
ATOM 1980 C C . ASN A 1 255 ? -8.724 -10.255 40.776 1.00 39.41 255 ASN A C 1
ATOM 1982 O O . ASN A 1 255 ? -9.753 -10.631 41.339 1.00 39.41 255 ASN A O 1
ATOM 1986 N N . ARG A 1 256 ? -8.499 -8.956 40.551 1.00 46.03 256 ARG A N 1
ATOM 1987 C CA . ARG A 1 256 ? -9.604 -8.004 40.560 1.00 46.03 256 ARG A CA 1
ATOM 1988 C C . ARG A 1 256 ? -10.350 -8.200 39.255 1.00 46.03 256 ARG A C 1
ATOM 1990 O O . ARG A 1 256 ? -10.158 -7.466 38.291 1.00 46.03 256 ARG A O 1
ATOM 1997 N N . LEU A 1 257 ? -11.206 -9.224 39.250 1.00 46.31 257 LEU A N 1
ATOM 1998 C CA . LEU A 1 257 ? -12.380 -9.245 38.395 1.00 46.31 257 LEU A CA 1
ATOM 1999 C C . LEU A 1 257 ? -12.950 -7.828 38.450 1.00 46.31 257 LEU A C 1
ATOM 2001 O O . LEU A 1 257 ? -13.299 -7.333 39.525 1.00 46.31 257 LEU A O 1
ATOM 2005 N N . LEU A 1 258 ? -12.969 -7.140 37.309 1.00 46.28 258 LEU A N 1
ATOM 2006 C CA . LEU A 1 258 ? -13.856 -6.004 37.155 1.00 46.28 258 LEU A CA 1
ATOM 2007 C C . LEU A 1 258 ? -15.232 -6.568 37.487 1.00 46.28 258 LEU A C 1
ATOM 2009 O O . LEU A 1 258 ? -15.792 -7.323 36.696 1.00 46.28 258 LEU A O 1
ATOM 2013 N N . ASN A 1 259 ? -15.729 -6.272 38.687 1.00 56.81 259 ASN A N 1
ATOM 2014 C CA . ASN A 1 259 ? -17.108 -6.519 39.058 1.00 56.81 259 ASN A CA 1
ATOM 2015 C C . ASN A 1 259 ? -17.938 -5.667 38.100 1.00 56.81 259 ASN A C 1
ATOM 2017 O O . ASN A 1 259 ? -18.164 -4.472 38.309 1.00 56.81 259 ASN A O 1
ATOM 2021 N N . ALA A 1 260 ? -18.249 -6.258 36.958 1.00 62.69 260 ALA A N 1
ATOM 2022 C CA . ALA A 1 260 ? -18.800 -5.609 35.797 1.00 62.69 260 ALA A CA 1
ATOM 2023 C C . ALA A 1 260 ? -19.645 -6.627 35.041 1.00 62.69 260 ALA A C 1
ATOM 2025 O O . ALA A 1 260 ? -19.319 -7.808 34.932 1.00 62.69 260 ALA A O 1
ATOM 2026 N N . LEU A 1 261 ? -20.767 -6.147 34.537 1.00 72.88 261 LEU A N 1
ATOM 2027 C CA . LEU A 1 261 ? -21.675 -6.878 33.687 1.00 72.88 261 LEU A CA 1
ATOM 2028 C C . LEU A 1 261 ? -21.264 -6.648 32.231 1.00 72.88 261 LEU A C 1
ATOM 2030 O O . LEU A 1 261 ? -21.289 -5.514 31.750 1.00 72.88 261 LEU A O 1
ATOM 2034 N N . LEU A 1 262 ? -20.910 -7.724 31.529 1.00 78.19 262 LEU A N 1
ATOM 2035 C CA . LEU A 1 262 ? -20.721 -7.702 30.082 1.00 78.19 262 LEU A CA 1
ATOM 2036 C C . LEU A 1 262 ? -22.069 -7.935 29.393 1.00 78.19 262 LEU A C 1
ATOM 2038 O O . LEU A 1 262 ? -22.691 -8.988 29.546 1.00 78.19 262 LEU A O 1
ATOM 2042 N N . LEU A 1 263 ? -22.509 -6.957 28.608 1.00 79.31 263 LEU A N 1
ATOM 2043 C CA . LEU A 1 263 ? -23.669 -7.063 27.733 1.00 79.31 263 LEU A CA 1
ATOM 2044 C C . LEU A 1 263 ? -23.166 -7.152 26.295 1.00 79.31 263 LEU A C 1
ATOM 2046 O O . LEU A 1 263 ? -22.510 -6.230 25.832 1.00 79.31 263 LEU A O 1
ATOM 2050 N N . PHE A 1 264 ? -23.465 -8.245 25.598 1.00 81.94 264 PHE A N 1
ATOM 2051 C CA . PHE A 1 264 ? -22.936 -8.515 24.258 1.00 81.94 264 PHE A CA 1
ATOM 2052 C C . PHE A 1 264 ? -24.023 -9.023 23.301 1.00 81.94 264 PHE A C 1
ATOM 2054 O O . PHE A 1 264 ? -25.025 -9.613 23.734 1.00 81.94 264 PHE A O 1
ATOM 2061 N N . THR A 1 265 ? -23.808 -8.800 22.005 1.00 80.00 265 THR A N 1
ATOM 2062 C CA . THR A 1 265 ? -24.483 -9.476 20.892 1.00 80.00 265 THR A CA 1
ATOM 2063 C C . THR A 1 265 ? -23.504 -9.654 19.732 1.00 80.00 265 THR A C 1
ATOM 2065 O O . THR A 1 265 ? -22.668 -8.789 19.496 1.00 80.00 265 THR A O 1
ATOM 2068 N N . GLY A 1 266 ? -23.574 -10.786 19.037 1.00 73.38 266 GLY A N 1
ATOM 2069 C CA . GLY A 1 266 ? -22.669 -11.106 17.937 1.00 73.38 266 GLY A CA 1
ATOM 2070 C C . GLY A 1 266 ? -22.702 -12.585 17.583 1.00 73.38 266 GLY A C 1
ATOM 2071 O O . GLY A 1 266 ? -23.132 -13.418 18.391 1.00 73.38 266 GLY A O 1
ATOM 2072 N N . ASP A 1 267 ? -22.264 -12.908 16.371 1.00 63.75 267 ASP A N 1
ATOM 2073 C CA . ASP A 1 267 ? -21.991 -14.287 15.988 1.00 63.75 267 ASP A CA 1
ATOM 2074 C C . ASP A 1 267 ? -20.620 -14.715 16.552 1.00 63.75 267 ASP A C 1
ATOM 2076 O O . ASP A 1 267 ? -19.790 -13.898 16.945 1.00 63.75 267 ASP A O 1
ATOM 2080 N N . LYS A 1 268 ? -20.361 -16.021 16.664 1.00 50.81 268 LYS A N 1
ATOM 2081 C CA . LYS A 1 268 ? -19.111 -16.515 17.277 1.00 50.81 268 LYS A CA 1
ATOM 2082 C C . LYS A 1 268 ? -17.868 -16.302 16.396 1.00 50.81 268 LYS A C 1
ATOM 2084 O O . LYS A 1 268 ? -16.801 -16.794 16.753 1.00 50.81 268 LYS A O 1
ATOM 2089 N N . THR A 1 269 ? -17.998 -15.664 15.233 1.00 50.84 269 THR A N 1
ATOM 2090 C CA . THR A 1 269 ? -17.051 -15.856 14.126 1.00 50.84 269 THR A CA 1
ATOM 2091 C C . THR A 1 269 ? -16.657 -14.596 13.366 1.00 50.84 269 THR A C 1
ATOM 2093 O O . THR A 1 269 ? -15.555 -14.582 12.825 1.00 50.84 269 THR A O 1
ATOM 2096 N N . THR A 1 270 ? -17.498 -13.560 13.276 1.00 56.22 270 THR A N 1
ATOM 2097 C CA . THR A 1 270 ? -17.281 -12.472 12.306 1.00 56.22 270 THR A CA 1
ATOM 2098 C C . THR A 1 270 ? -17.689 -11.072 12.764 1.00 56.22 270 THR A C 1
ATOM 2100 O O . THR A 1 270 ? -17.130 -10.100 12.251 1.00 56.22 270 THR A O 1
ATOM 2103 N N . SER A 1 271 ? -18.643 -10.908 13.683 1.00 66.44 271 SER A N 1
ATOM 2104 C CA . SER A 1 271 ? -19.122 -9.588 14.121 1.00 66.44 271 SER A CA 1
ATOM 2105 C C . SER A 1 271 ? -19.737 -9.639 15.517 1.00 66.44 271 SER A C 1
ATOM 2107 O O . SER A 1 271 ? -20.448 -10.579 15.871 1.00 66.44 271 SER A O 1
ATOM 2109 N N . GLY A 1 272 ? -19.469 -8.608 16.316 1.00 80.44 272 GLY A N 1
ATOM 2110 C CA . GLY A 1 272 ? -20.056 -8.483 17.639 1.00 80.44 272 GLY A CA 1
ATOM 2111 C C . GLY A 1 272 ? -19.818 -7.119 18.265 1.00 80.44 272 GLY A C 1
ATOM 2112 O O . GLY A 1 272 ? -18.776 -6.496 18.065 1.00 80.44 272 GLY A O 1
ATOM 2113 N N . VAL A 1 273 ? -20.792 -6.677 19.048 1.00 83.25 273 VAL A N 1
ATOM 2114 C CA . VAL A 1 273 ? -20.754 -5.433 19.815 1.00 83.25 273 VAL A CA 1
ATOM 2115 C C . VAL A 1 273 ? -21.043 -5.719 21.280 1.00 83.25 273 VAL A C 1
ATOM 2117 O O . VAL A 1 273 ? -21.769 -6.656 21.629 1.00 83.25 273 VAL A O 1
ATOM 2120 N N . GLY A 1 274 ? -20.439 -4.926 22.160 1.00 84.88 274 GLY A N 1
ATOM 2121 C CA . GLY A 1 274 ? -20.522 -5.151 23.592 1.00 84.88 274 GLY A CA 1
ATOM 2122 C C . GLY A 1 274 ? -20.353 -3.879 24.403 1.00 84.88 274 GLY A C 1
ATOM 2123 O O . GLY A 1 274 ? -19.638 -2.957 24.019 1.00 84.88 274 GLY A O 1
ATOM 2124 N N . ILE A 1 275 ? -21.017 -3.850 25.554 1.00 81.62 275 ILE A N 1
ATOM 2125 C CA . ILE A 1 275 ? -20.922 -2.781 26.542 1.00 81.62 275 ILE A CA 1
ATOM 2126 C C . ILE A 1 275 ? -20.587 -3.419 27.887 1.00 81.62 275 ILE A C 1
ATOM 2128 O O . ILE A 1 275 ? -21.296 -4.306 28.367 1.00 81.62 275 ILE A O 1
ATOM 2132 N N . ILE A 1 276 ? -19.500 -2.950 28.497 1.00 81.44 276 ILE A N 1
ATOM 2133 C CA . ILE A 1 276 ? -19.104 -3.332 29.851 1.00 81.44 276 ILE A CA 1
ATOM 2134 C C . ILE A 1 276 ? -19.661 -2.284 30.809 1.00 81.44 276 ILE A C 1
ATOM 2136 O O . ILE A 1 276 ? -19.310 -1.107 30.735 1.00 81.44 276 ILE A O 1
ATOM 2140 N N . VAL A 1 277 ? -20.524 -2.718 31.722 1.00 74.81 277 VAL A N 1
ATOM 2141 C CA . VAL A 1 277 ? -21.128 -1.857 32.741 1.00 74.81 277 VAL A CA 1
ATOM 2142 C C . VAL A 1 277 ? -20.581 -2.263 34.098 1.00 74.81 277 VAL A C 1
ATOM 2144 O O . VAL A 1 277 ? -20.692 -3.416 34.492 1.00 74.81 277 VAL A O 1
ATOM 2147 N N . SER A 1 278 ? -19.993 -1.330 34.843 1.00 75.44 278 SER A N 1
ATOM 2148 C CA . SER A 1 278 ? -19.557 -1.612 36.217 1.00 75.44 278 SER A CA 1
ATOM 2149 C C . SER A 1 278 ? -20.744 -2.064 37.076 1.00 75.44 278 SER A C 1
ATOM 2151 O O . SER A 1 278 ? -21.830 -1.502 36.970 1.00 75.44 278 SER A O 1
ATOM 2153 N N . GLU A 1 279 ? -20.538 -3.044 37.956 1.00 71.62 279 GLU A N 1
ATOM 2154 C CA . GLU A 1 279 ? -21.587 -3.642 38.792 1.00 71.62 279 GLU A CA 1
ATOM 2155 C C . GLU A 1 279 ? -22.346 -2.608 39.633 1.00 71.62 279 GLU A C 1
ATOM 2157 O O . GLU A 1 279 ? -23.550 -2.743 39.823 1.00 71.62 279 GLU A O 1
ATOM 2162 N N . ARG A 1 280 ? -21.691 -1.511 40.030 1.00 76.56 280 ARG A N 1
ATOM 2163 C CA . ARG A 1 280 ? -22.327 -0.370 40.715 1.00 76.56 280 ARG A CA 1
ATOM 2164 C C . ARG A 1 280 ? -23.479 0.282 39.935 1.00 76.56 280 ARG A C 1
ATOM 2166 O O . ARG A 1 280 ? -24.287 0.982 40.527 1.00 76.56 280 ARG A O 1
ATOM 2173 N N . PHE A 1 281 ? -23.531 0.087 38.618 1.00 74.81 281 PHE A N 1
ATOM 2174 C CA . PHE A 1 281 ? -24.574 0.605 37.731 1.00 74.81 281 PHE A CA 1
ATOM 2175 C C . PHE A 1 281 ? -25.504 -0.495 37.212 1.00 74.81 281 PHE A C 1
ATOM 2177 O O . PHE A 1 281 ? -26.328 -0.220 36.343 1.00 74.81 281 PHE A O 1
ATOM 2184 N N . ARG A 1 282 ? -25.400 -1.728 37.729 1.00 79.88 282 ARG A N 1
ATOM 2185 C CA . ARG A 1 282 ? -26.249 -2.854 37.314 1.00 79.88 282 ARG A CA 1
ATOM 2186 C C . ARG A 1 282 ? -27.731 -2.504 37.446 1.00 79.88 282 ARG A C 1
ATOM 2188 O O . ARG A 1 282 ? -28.478 -2.660 36.487 1.00 79.88 282 ARG A O 1
ATOM 2195 N N . ASP A 1 283 ? -28.118 -1.957 38.593 1.00 82.69 283 ASP A N 1
ATOM 2196 C CA . ASP A 1 283 ? -29.514 -1.612 38.890 1.00 82.69 283 ASP A CA 1
ATOM 2197 C C . ASP A 1 283 ? -29.969 -0.318 38.195 1.00 82.69 283 ASP A C 1
ATOM 2199 O O . ASP A 1 283 ? -31.158 -0.015 38.146 1.00 82.69 283 ASP A O 1
ATOM 2203 N N . ALA A 1 284 ? -29.029 0.439 37.620 1.00 85.00 284 ALA A N 1
ATOM 2204 C CA . ALA A 1 284 ? -29.315 1.622 36.815 1.00 85.00 284 ALA A CA 1
ATOM 2205 C C . ALA A 1 284 ? -29.623 1.275 35.346 1.00 85.00 284 ALA A C 1
ATOM 2207 O O . ALA A 1 284 ? -30.025 2.154 34.583 1.00 85.00 284 ALA A O 1
ATOM 2208 N N . ILE A 1 285 ? -29.443 0.020 34.918 1.00 86.12 285 ILE A N 1
ATOM 2209 C CA . ILE A 1 285 ? -29.786 -0.414 33.560 1.00 86.12 285 ILE A CA 1
ATOM 2210 C C . ILE A 1 285 ? -31.310 -0.497 33.437 1.00 86.12 285 ILE A C 1
ATOM 2212 O O . ILE A 1 285 ? -31.951 -1.380 33.999 1.00 86.12 285 ILE A O 1
ATOM 2216 N N . ALA A 1 286 ? -31.890 0.409 32.655 1.00 87.62 286 ALA A N 1
ATOM 2217 C CA . ALA A 1 286 ? -33.321 0.441 32.383 1.00 87.62 286 ALA A CA 1
ATOM 2218 C C . ALA A 1 286 ? -33.725 -0.542 31.274 1.00 87.62 286 ALA A C 1
ATOM 2220 O O . ALA A 1 286 ? -34.791 -1.150 31.347 1.00 87.62 286 ALA A O 1
ATOM 2221 N N . SER A 1 287 ? -32.895 -0.696 30.239 1.00 89.38 287 SER A N 1
ATOM 2222 C CA . SER A 1 287 ? -33.126 -1.673 29.172 1.00 89.38 287 SER A CA 1
ATOM 2223 C C . SER A 1 287 ? -31.842 -2.040 28.432 1.00 89.38 287 SER A C 1
ATOM 2225 O O . SER A 1 287 ? -30.870 -1.281 28.399 1.00 89.38 287 SER A O 1
ATOM 2227 N N . VAL A 1 288 ? -31.859 -3.224 27.818 1.00 90.56 288 VAL A N 1
ATOM 2228 C CA . VAL A 1 288 ? -30.824 -3.705 26.899 1.00 90.56 288 VAL A CA 1
ATOM 2229 C C . VAL A 1 288 ? -31.516 -4.178 25.630 1.00 90.56 288 VAL A C 1
ATOM 2231 O O . VAL A 1 288 ? -32.268 -5.151 25.657 1.00 90.56 288 VAL A O 1
ATOM 2234 N N . GLU A 1 289 ? -31.248 -3.507 24.520 1.00 91.31 289 GLU A N 1
ATOM 2235 C CA . GLU A 1 289 ? -31.809 -3.813 23.207 1.00 91.31 289 GLU A CA 1
ATOM 2236 C C . GLU A 1 289 ? -30.682 -4.274 22.282 1.00 91.31 289 GLU A C 1
ATOM 2238 O O . GLU A 1 289 ? -29.668 -3.597 22.124 1.00 91.31 289 GLU A O 1
ATOM 2243 N N . ARG A 1 290 ? -30.842 -5.458 21.693 1.00 91.31 290 ARG A N 1
ATOM 2244 C CA . ARG A 1 290 ? -29.895 -6.045 20.738 1.00 91.31 290 ARG A CA 1
ATOM 2245 C C . ARG A 1 290 ? -30.601 -6.080 19.394 1.00 91.31 290 ARG A C 1
ATOM 2247 O O . ARG A 1 290 ? -31.580 -6.810 19.267 1.00 91.31 290 ARG A O 1
ATOM 2254 N N . PHE A 1 291 ? -30.166 -5.260 18.444 1.00 89.62 291 PHE A N 1
ATOM 2255 C CA . PHE A 1 291 ? -30.850 -5.151 17.155 1.00 89.62 291 PHE A CA 1
ATOM 2256 C C . PHE A 1 291 ? -30.315 -6.183 16.167 1.00 89.62 291 PHE A C 1
ATOM 2258 O O . PHE A 1 291 ? -31.090 -6.866 15.504 1.00 89.62 291 PHE A O 1
ATOM 2265 N N . ASN A 1 292 ? -28.993 -6.323 16.109 1.00 87.62 292 ASN A N 1
ATOM 2266 C CA . ASN A 1 292 ? -28.284 -7.334 15.332 1.00 87.62 292 ASN A CA 1
ATOM 2267 C C . ASN A 1 292 ? -26.868 -7.532 15.907 1.00 87.62 292 ASN A C 1
ATOM 2269 O O . ASN A 1 292 ? -26.538 -6.999 16.964 1.00 87.62 292 ASN A O 1
ATOM 2273 N N . ASP A 1 293 ? -26.030 -8.286 15.203 1.00 86.69 293 ASP A N 1
ATOM 2274 C CA . ASP A 1 293 ? -24.620 -8.548 15.522 1.00 86.69 293 ASP A CA 1
ATOM 2275 C C . ASP A 1 293 ? -23.710 -7.302 15.504 1.00 86.69 293 ASP A C 1
ATOM 2277 O O . ASP A 1 293 ? -22.567 -7.364 15.953 1.00 86.69 293 ASP A O 1
ATOM 2281 N N . ARG A 1 294 ? -24.204 -6.167 14.999 1.00 88.38 294 ARG A N 1
ATOM 2282 C CA . ARG A 1 294 ? -23.448 -4.927 14.763 1.00 88.38 294 ARG A CA 1
ATOM 2283 C C . ARG A 1 294 ? -23.977 -3.717 15.516 1.00 88.38 294 ARG A C 1
ATOM 2285 O O . ARG A 1 294 ? -23.323 -2.678 15.511 1.00 88.38 294 ARG A O 1
ATOM 2292 N N . LEU A 1 295 ? -25.148 -3.809 16.135 1.00 89.44 295 LEU A N 1
ATOM 2293 C CA . LEU A 1 295 ? -25.757 -2.695 16.841 1.00 89.44 295 LEU A CA 1
ATOM 2294 C C . LEU A 1 295 ? -26.521 -3.174 18.070 1.00 89.44 295 LEU A C 1
ATOM 2296 O O . LEU A 1 295 ? -27.466 -3.967 17.998 1.00 89.44 295 LEU A O 1
ATOM 2300 N N . MET A 1 296 ? -26.148 -2.607 19.212 1.00 92.06 296 MET A N 1
ATOM 2301 C CA . MET A 1 296 ? -26.884 -2.757 20.457 1.00 92.06 296 MET A CA 1
ATOM 2302 C C . MET A 1 296 ? -26.983 -1.434 21.198 1.00 92.06 296 MET A C 1
ATOM 2304 O O . MET A 1 296 ? -26.152 -0.541 21.036 1.00 92.06 296 MET A O 1
ATOM 2308 N N . LYS A 1 297 ? -27.990 -1.345 22.058 1.00 90.94 297 LYS A N 1
ATOM 2309 C CA . LYS A 1 297 ? -28.276 -0.189 22.894 1.00 90.94 297 LYS A CA 1
ATOM 2310 C C . LYS A 1 297 ? -28.465 -0.624 24.336 1.00 90.94 297 LYS A C 1
ATOM 2312 O O . LYS A 1 297 ? -29.173 -1.588 24.622 1.00 90.94 297 LYS A O 1
ATOM 2317 N N . VAL A 1 298 ? -27.866 0.121 25.251 1.00 89.31 298 VAL A N 1
ATOM 2318 C CA . VAL A 1 298 ? -28.099 0.010 26.689 1.00 89.31 298 VAL A CA 1
ATOM 2319 C C . VAL A 1 298 ? -28.617 1.349 27.176 1.00 89.31 298 VAL A C 1
ATOM 2321 O O . VAL A 1 298 ? -28.012 2.389 26.921 1.00 89.31 298 VAL A O 1
ATOM 2324 N N . VAL A 1 299 ? -29.748 1.329 27.872 1.00 88.19 299 VAL A N 1
ATOM 2325 C CA . VAL A 1 299 ? -30.320 2.528 28.476 1.00 88.19 299 VAL A CA 1
ATOM 2326 C C . VAL A 1 299 ? -29.964 2.539 29.950 1.00 88.19 299 VAL A C 1
ATOM 2328 O O . VAL A 1 299 ? -30.351 1.633 30.686 1.00 88.19 299 VAL A O 1
ATOM 2331 N N . ILE A 1 300 ? -29.247 3.573 30.381 1.00 84.94 300 ILE A N 1
ATOM 2332 C CA . ILE A 1 300 ? -28.928 3.801 31.791 1.00 84.94 300 ILE A CA 1
ATOM 2333 C C . ILE A 1 300 ? -29.841 4.906 32.322 1.00 84.94 300 ILE A C 1
ATOM 2335 O O . ILE A 1 300 ? -29.870 6.015 31.785 1.00 84.94 300 ILE A O 1
ATOM 2339 N N . ALA A 1 301 ? -30.601 4.604 33.370 1.00 83.62 301 ALA A N 1
ATOM 2340 C CA . ALA A 1 301 ? -31.378 5.581 34.114 1.00 83.62 301 ALA A CA 1
ATOM 2341 C C . ALA A 1 301 ? -30.501 6.198 35.206 1.00 83.62 301 ALA A C 1
ATOM 2343 O O . ALA A 1 301 ? -30.028 5.500 36.100 1.00 83.62 301 ALA A O 1
ATOM 2344 N N . ALA A 1 302 ? -30.308 7.514 35.153 1.00 74.38 302 ALA A N 1
ATOM 2345 C CA . ALA A 1 302 ? -29.656 8.251 36.225 1.00 74.38 302 ALA A CA 1
ATOM 2346 C C . ALA A 1 302 ? -30.500 9.472 36.595 1.00 74.38 302 ALA A C 1
ATOM 2348 O O . ALA A 1 302 ? -30.831 10.302 35.746 1.00 74.38 302 ALA A O 1
ATOM 2349 N N . GLU A 1 303 ? -30.853 9.557 37.879 1.00 71.69 303 GLU A N 1
ATOM 2350 C CA . GLU A 1 303 ? -31.665 10.616 38.486 1.00 71.69 303 GLU A CA 1
ATOM 2351 C C . GLU A 1 303 ? -32.976 10.911 37.729 1.00 71.69 303 GLU A C 1
ATOM 2353 O O . GLU A 1 303 ? -34.008 10.311 38.015 1.00 71.69 303 GLU A O 1
ATOM 2358 N N . ARG A 1 304 ? -32.943 11.850 36.770 1.00 75.44 304 ARG A N 1
ATOM 2359 C CA . ARG A 1 304 ? -34.094 12.356 35.999 1.00 75.44 304 ARG A CA 1
ATOM 2360 C C . ARG A 1 304 ? -33.950 12.189 34.484 1.00 75.44 304 ARG A C 1
ATOM 2362 O O . ARG A 1 304 ? -34.777 12.712 33.742 1.00 75.44 304 ARG A O 1
ATOM 2369 N N . ARG A 1 305 ? -32.897 11.522 34.004 1.00 75.94 305 ARG A N 1
ATOM 2370 C CA . ARG A 1 305 ? -32.630 11.347 32.570 1.00 75.94 305 ARG A CA 1
ATOM 2371 C C . ARG A 1 305 ? -32.308 9.896 32.239 1.00 75.94 305 ARG A C 1
ATOM 2373 O O . ARG A 1 305 ? -31.817 9.133 33.070 1.00 75.94 305 ARG A O 1
ATOM 2380 N N . ARG A 1 306 ? -32.603 9.527 30.996 1.00 81.25 306 ARG A N 1
ATOM 2381 C CA . ARG A 1 306 ? -32.198 8.255 30.401 1.00 81.25 306 ARG A CA 1
ATOM 2382 C C . ARG A 1 306 ? -31.086 8.537 29.406 1.00 81.25 306 ARG A C 1
ATOM 2384 O O . ARG A 1 306 ? -31.238 9.398 28.547 1.00 81.25 306 ARG A O 1
ATOM 2391 N N . TYR A 1 307 ? -29.983 7.822 29.553 1.00 82.81 307 TYR A N 1
ATOM 2392 C CA . TYR A 1 307 ? -28.847 7.884 28.646 1.00 82.81 307 TYR A CA 1
ATOM 2393 C C . TYR A 1 307 ? -28.908 6.676 27.728 1.00 82.81 307 TYR A C 1
ATOM 2395 O O . TYR A 1 307 ? -28.910 5.541 28.207 1.00 82.81 307 TYR A O 1
ATOM 2403 N N . HIS A 1 308 ? -28.971 6.919 26.424 1.00 86.38 308 HIS A N 1
ATOM 2404 C CA . HIS A 1 308 ? -28.999 5.867 25.420 1.00 86.38 308 HIS A CA 1
ATOM 2405 C C . HIS A 1 308 ? -27.574 5.636 24.914 1.00 86.38 308 HIS A C 1
ATOM 2407 O O . HIS A 1 308 ? -27.032 6.446 24.166 1.00 86.38 308 HIS A O 1
ATOM 2413 N N . LEU A 1 309 ? -26.951 4.547 25.364 1.00 87.12 309 LEU A N 1
ATOM 2414 C CA . LEU A 1 309 ? -25.594 4.163 24.986 1.00 87.12 309 LEU A CA 1
ATOM 2415 C C . LEU A 1 309 ? -25.663 3.136 23.863 1.00 87.12 309 LEU A C 1
ATOM 2417 O O . LEU A 1 309 ? -26.162 2.031 24.074 1.00 87.12 309 LEU A O 1
ATOM 2421 N N . PHE A 1 310 ? -25.152 3.480 22.690 1.00 89.38 310 PHE A N 1
ATOM 2422 C CA . PHE A 1 310 ? -25.061 2.573 21.556 1.00 89.38 310 PHE A CA 1
ATOM 2423 C C . PHE A 1 310 ? -23.638 2.056 21.408 1.00 89.38 310 PHE A C 1
ATOM 2425 O O . PHE A 1 310 ? -22.683 2.833 21.416 1.00 89.38 310 PHE A O 1
ATOM 2432 N N . SER A 1 311 ? -23.520 0.742 21.238 1.00 90.12 311 SER A N 1
ATOM 2433 C CA . SER A 1 311 ? -22.309 0.108 20.728 1.00 90.12 311 SER A CA 1
ATOM 2434 C C . SER A 1 311 ? -22.572 -0.308 19.290 1.00 90.12 311 SER A C 1
ATOM 2436 O O . SER A 1 311 ? -23.531 -1.042 19.026 1.00 90.12 311 SER A O 1
ATOM 2438 N N . ALA A 1 312 ? -21.762 0.214 18.374 1.00 90.19 312 ALA A N 1
ATOM 2439 C CA . ALA A 1 312 ? -21.994 0.116 16.943 1.00 90.19 312 ALA A CA 1
ATOM 2440 C C . ALA A 1 312 ? -20.745 -0.380 16.200 1.00 90.19 312 ALA A C 1
ATOM 2442 O O . ALA A 1 312 ? -19.629 0.058 16.473 1.00 90.19 312 ALA A O 1
ATOM 2443 N N . TYR A 1 313 ? -20.940 -1.276 15.237 1.00 85.25 313 TYR A N 1
ATOM 2444 C CA . TYR A 1 313 ? -19.898 -1.767 14.343 1.00 85.25 313 TYR A CA 1
ATOM 2445 C C . TYR A 1 313 ? -20.344 -1.648 12.884 1.00 85.25 313 TYR A C 1
ATOM 2447 O O . TYR A 1 313 ? -21.003 -2.535 12.329 1.00 85.25 313 TYR A O 1
ATOM 2455 N N . ALA A 1 314 ? -19.997 -0.526 12.255 1.00 85.44 314 ALA A N 1
ATOM 2456 C CA . ALA A 1 314 ? -20.440 -0.232 10.900 1.00 85.44 314 ALA A CA 1
ATOM 2457 C C . ALA A 1 314 ? -19.822 -1.209 9.881 1.00 85.44 314 ALA A C 1
ATOM 2459 O O . ALA A 1 314 ? -18.726 -1.733 10.100 1.00 85.44 314 ALA A O 1
ATOM 2460 N N . PRO A 1 315 ? -20.488 -1.469 8.744 1.00 81.06 315 PRO A N 1
ATOM 2461 C CA . PRO A 1 315 ? -19.909 -2.261 7.663 1.00 81.06 315 PRO A CA 1
ATOM 2462 C C . PRO A 1 315 ? -18.596 -1.665 7.136 1.00 81.06 315 PRO A C 1
ATOM 2464 O O . PRO A 1 315 ? -18.450 -0.449 7.019 1.00 81.06 315 PRO A O 1
ATOM 2467 N N . GLN A 1 316 ? -17.641 -2.529 6.781 1.00 73.75 316 GLN A N 1
ATOM 2468 C CA . GLN A 1 316 ? -16.349 -2.106 6.233 1.00 73.75 316 GLN A CA 1
ATOM 2469 C C . GLN A 1 316 ? -16.511 -1.423 4.865 1.00 73.75 316 GLN A C 1
ATOM 2471 O O . GLN A 1 316 ? -17.500 -1.616 4.156 1.00 73.75 316 GLN A O 1
ATOM 2476 N N . SER A 1 317 ? -15.489 -0.673 4.438 1.00 65.56 317 SER A N 1
ATOM 2477 C CA . SER A 1 317 ? -15.499 0.051 3.155 1.00 65.56 317 SER A CA 1
ATOM 2478 C C . SER A 1 317 ? -15.783 -0.845 1.936 1.00 65.56 317 SER A C 1
ATOM 2480 O O . SER A 1 317 ? -16.401 -0.372 0.984 1.00 65.56 317 SER A O 1
ATOM 2482 N N . GLY A 1 318 ? -15.389 -2.126 1.979 1.00 63.50 318 GLY A N 1
ATOM 2483 C CA . GLY A 1 318 ? -15.636 -3.112 0.917 1.00 63.50 318 GLY A CA 1
ATOM 2484 C C . GLY A 1 318 ? -17.018 -3.782 0.938 1.00 63.50 318 GLY A C 1
ATOM 2485 O O . GLY A 1 318 ? -17.328 -4.547 0.028 1.00 63.50 318 GLY A O 1
ATOM 2486 N N . CYS A 1 319 ? -17.851 -3.528 1.952 1.00 70.12 319 CYS A N 1
ATOM 2487 C CA . CYS A 1 319 ? -19.226 -4.026 1.994 1.00 70.12 319 CYS A CA 1
ATOM 2488 C C . CYS A 1 319 ? -20.120 -3.269 0.996 1.00 70.12 319 CYS A C 1
ATOM 2490 O O . CYS A 1 319 ? -19.854 -2.114 0.663 1.00 70.12 319 CYS A O 1
ATOM 2492 N N . SER A 1 320 ? -21.204 -3.911 0.543 1.00 78.81 320 SER A N 1
ATOM 2493 C CA . SER A 1 320 ? -22.167 -3.289 -0.379 1.00 78.81 320 SER A CA 1
ATOM 2494 C C . SER A 1 320 ? -22.776 -2.008 0.203 1.00 78.81 320 SER A C 1
ATOM 2496 O O . SER A 1 320 ? -23.041 -1.960 1.406 1.00 78.81 320 SER A O 1
ATOM 2498 N N . GLU A 1 321 ? -23.060 -1.010 -0.641 1.00 79.56 321 GLU A N 1
ATOM 2499 C CA . GLU A 1 321 ? -23.717 0.233 -0.199 1.00 79.56 321 GLU A CA 1
ATOM 2500 C C . GLU A 1 321 ? -25.055 -0.050 0.486 1.00 79.56 321 GLU A C 1
ATOM 2502 O O . GLU A 1 321 ? -25.317 0.507 1.543 1.00 79.56 321 GLU A O 1
ATOM 2507 N N . ARG A 1 322 ? -25.819 -1.034 -0.006 1.00 81.62 322 ARG A N 1
ATOM 2508 C CA . ARG A 1 322 ? -27.051 -1.495 0.645 1.00 81.62 322 ARG A CA 1
ATOM 2509 C C . ARG A 1 322 ? -26.844 -1.862 2.119 1.00 81.62 322 ARG A C 1
ATOM 2511 O O . ARG A 1 322 ? -27.625 -1.442 2.958 1.00 81.62 322 ARG A O 1
ATOM 2518 N N . ALA A 1 323 ? -25.794 -2.619 2.439 1.00 77.75 323 ALA A N 1
ATOM 2519 C CA . ALA A 1 323 ? -25.507 -3.014 3.820 1.00 77.75 323 ALA A CA 1
ATOM 2520 C C . ALA A 1 323 ? -25.109 -1.812 4.695 1.00 77.75 323 ALA A C 1
ATOM 2522 O O . ALA A 1 323 ? -25.441 -1.770 5.878 1.00 77.75 323 ALA A O 1
ATOM 2523 N N . LYS A 1 324 ? -24.397 -0.832 4.120 1.00 81.94 324 LYS A N 1
ATOM 2524 C CA . LYS A 1 324 ? -24.050 0.420 4.809 1.00 81.94 324 LYS A CA 1
ATOM 2525 C C . LYS A 1 324 ? -25.304 1.242 5.082 1.00 81.94 324 LYS A C 1
ATOM 2527 O O . LYS A 1 324 ? -25.491 1.683 6.208 1.00 81.94 324 LYS A O 1
ATOM 2532 N N . ASP A 1 325 ? -26.162 1.407 4.083 1.00 86.81 325 ASP A N 1
ATOM 2533 C CA . ASP A 1 325 ? -27.406 2.167 4.193 1.00 86.81 325 ASP A CA 1
ATOM 2534 C C . ASP A 1 325 ? -28.353 1.522 5.213 1.00 86.81 325 ASP A C 1
ATOM 2536 O O . ASP A 1 325 ? -28.840 2.210 6.100 1.00 86.81 325 ASP A O 1
ATOM 2540 N N . GLU A 1 326 ? -28.521 0.194 5.177 1.00 88.56 326 GLU A N 1
ATOM 2541 C CA . GLU A 1 326 ? -29.306 -0.553 6.172 1.00 88.56 326 GLU A CA 1
ATOM 2542 C C . GLU A 1 326 ? -28.792 -0.323 7.606 1.00 88.56 326 GLU A C 1
ATOM 2544 O O . GLU A 1 326 ? -29.592 -0.133 8.522 1.00 88.56 326 GLU A O 1
ATOM 2549 N N . PHE A 1 327 ? -27.470 -0.290 7.813 1.00 88.81 327 PHE A N 1
ATOM 2550 C CA . PHE A 1 327 ? -26.880 0.010 9.121 1.00 88.81 327 PHE A CA 1
ATOM 2551 C C . PHE A 1 327 ? -27.156 1.450 9.572 1.00 88.81 327 PHE A C 1
ATOM 2553 O O . PHE A 1 327 ? -27.580 1.658 10.708 1.00 88.81 327 PHE A O 1
ATOM 2560 N N . TRP A 1 328 ? -26.924 2.436 8.701 1.00 89.06 328 TRP A N 1
ATOM 2561 C CA . TRP A 1 328 ? -27.103 3.849 9.042 1.00 89.06 328 TRP A CA 1
ATOM 2562 C C . TRP A 1 328 ? -28.573 4.201 9.268 1.00 89.06 328 TRP A C 1
ATOM 2564 O O . TRP A 1 328 ? -28.880 4.879 10.243 1.00 89.06 328 TRP A O 1
ATOM 2574 N N . SER A 1 329 ? -29.487 3.675 8.448 1.00 89.44 329 SER A N 1
ATOM 2575 C CA . SER A 1 329 ? -30.928 3.830 8.662 1.00 89.44 329 SER A CA 1
ATOM 2576 C C . SER A 1 329 ? -31.382 3.196 9.972 1.00 89.44 329 SER A C 1
ATOM 2578 O O . SER A 1 329 ? -32.187 3.787 10.682 1.00 89.44 329 SER A O 1
ATOM 2580 N N . LEU A 1 330 ? -30.855 2.019 10.327 1.00 89.75 330 LEU A N 1
ATOM 2581 C CA . LEU A 1 330 ? -31.170 1.391 11.608 1.00 89.75 330 LEU A CA 1
ATOM 2582 C C . LEU A 1 330 ? -30.633 2.209 12.790 1.00 89.75 330 LEU A C 1
ATOM 2584 O O . LEU A 1 330 ? -31.316 2.326 13.804 1.00 89.75 330 LEU A O 1
ATOM 2588 N N . LEU A 1 331 ? -29.416 2.750 12.690 1.00 89.38 331 LEU A N 1
ATOM 2589 C CA . LEU A 1 331 ? -28.853 3.600 13.736 1.00 89.38 331 LEU A CA 1
ATOM 2590 C C . LEU A 1 331 ? -29.730 4.843 13.936 1.00 89.38 331 LEU A C 1
ATOM 2592 O O . LEU A 1 331 ? -30.167 5.085 15.058 1.00 89.38 331 LEU A O 1
ATOM 2596 N N . ASP A 1 332 ? -30.051 5.539 12.846 1.00 88.31 332 ASP A N 1
ATOM 2597 C CA . ASP A 1 332 ? -30.901 6.731 12.834 1.00 88.31 332 ASP A CA 1
ATOM 2598 C C . ASP A 1 332 ? -32.296 6.460 13.424 1.00 88.31 332 ASP A C 1
ATOM 2600 O O . ASP A 1 332 ? -32.717 7.128 14.369 1.00 88.31 332 ASP A O 1
ATOM 2604 N N . GLU A 1 333 ? -32.961 5.385 12.979 1.00 88.81 333 GLU A N 1
ATOM 2605 C CA . GLU A 1 333 ? -34.279 4.964 13.477 1.00 88.81 333 GLU A CA 1
ATOM 2606 C C . GLU A 1 333 ? -34.287 4.736 14.998 1.00 88.81 333 GLU A C 1
ATOM 2608 O O . GLU A 1 333 ? -35.301 4.943 15.670 1.00 88.81 333 GLU A O 1
ATOM 2613 N N . LYS A 1 334 ? -33.174 4.252 15.564 1.00 86.50 334 LYS A N 1
ATOM 2614 C CA . LYS A 1 334 ? -33.102 3.894 16.986 1.00 86.50 334 LYS A CA 1
ATOM 2615 C C . LYS A 1 334 ? -32.607 5.026 17.875 1.00 86.50 334 LYS A C 1
ATOM 2617 O O . LYS A 1 334 ? -32.811 4.931 19.093 1.00 86.50 334 LYS A O 1
ATOM 2622 N N . THR A 1 335 ? -31.976 6.060 17.328 1.00 81.12 335 THR A N 1
ATOM 2623 C CA . THR A 1 335 ? -31.450 7.178 18.114 1.00 81.12 335 THR A CA 1
ATOM 2624 C C . THR A 1 335 ? -32.532 8.154 18.591 1.00 81.12 335 THR A C 1
ATOM 2626 O O . THR A 1 335 ? -33.512 8.413 17.907 1.00 81.12 335 THR A O 1
ATOM 2629 N N . ALA A 1 336 ? -32.386 8.642 19.830 1.00 68.06 336 ALA A N 1
ATOM 2630 C CA . ALA A 1 336 ? -33.326 9.525 20.534 1.00 68.06 336 ALA A CA 1
ATOM 2631 C C . ALA A 1 336 ? -32.611 10.789 21.069 1.00 68.06 336 ALA A C 1
ATOM 2633 O O . ALA A 1 336 ? -31.415 10.959 20.867 1.00 68.06 336 ALA A O 1
ATOM 2634 N N . GLU A 1 337 ? -33.307 11.665 21.802 1.00 57.94 337 GLU A N 1
ATOM 2635 C CA . GLU A 1 337 ? -32.822 13.016 22.164 1.00 57.94 337 GLU A CA 1
ATOM 2636 C C . GLU A 1 337 ? -31.595 13.091 23.115 1.00 57.94 337 GLU A C 1
ATOM 2638 O O . GLU A 1 337 ? -31.069 14.180 23.333 1.00 57.94 337 GLU A O 1
ATOM 2643 N N . VAL A 1 338 ? -31.086 11.977 23.671 1.00 56.28 338 VAL A N 1
ATOM 2644 C CA . VAL A 1 338 ? -29.794 11.941 24.401 1.00 56.28 338 VAL A CA 1
ATOM 2645 C C . VAL A 1 338 ? -29.055 10.631 24.122 1.00 56.28 338 VAL A C 1
ATOM 2647 O O . VAL A 1 338 ? -29.266 9.619 24.805 1.00 56.28 338 VAL A O 1
ATOM 2650 N N . VAL A 1 339 ? -28.173 10.654 23.124 1.00 72.56 339 VAL A N 1
ATOM 2651 C CA . VAL A 1 339 ? -27.466 9.469 22.629 1.00 72.56 339 VAL A CA 1
ATOM 2652 C C . VAL A 1 339 ? -25.955 9.629 22.724 1.00 72.56 339 VAL A C 1
ATOM 2654 O O . VAL A 1 339 ? -25.395 10.666 22.387 1.00 72.56 339 VAL A O 1
ATOM 2657 N N . ILE A 1 340 ? -25.294 8.555 23.150 1.00 78.25 340 ILE A N 1
ATOM 2658 C CA . ILE A 1 340 ? -23.858 8.363 22.970 1.00 78.25 340 ILE A CA 1
ATOM 2659 C C . ILE A 1 340 ? -23.692 7.150 22.059 1.00 78.25 340 ILE A C 1
ATOM 2661 O O . ILE A 1 340 ? -23.999 6.032 22.474 1.00 78.25 340 ILE A O 1
ATOM 2665 N N . VAL A 1 341 ? -23.213 7.362 20.834 1.00 83.56 341 VAL A N 1
ATOM 2666 C CA . VAL A 1 341 ? -22.813 6.278 19.927 1.00 83.56 341 VAL A CA 1
ATOM 2667 C C . VAL A 1 341 ? -21.307 6.090 20.029 1.00 83.56 341 VAL A C 1
ATOM 2669 O O . VAL A 1 341 ? -20.546 7.041 19.865 1.00 83.56 341 VAL A O 1
ATOM 2672 N N . ALA A 1 342 ? -20.872 4.867 20.313 1.00 81.75 342 ALA A N 1
ATOM 2673 C CA . ALA A 1 342 ? -19.464 4.506 20.363 1.00 81.75 342 ALA A CA 1
ATOM 2674 C C . ALA A 1 342 ? -19.222 3.179 19.640 1.00 81.75 342 ALA A C 1
ATOM 2676 O O . ALA A 1 342 ? -20.060 2.278 19.652 1.00 81.75 342 ALA A O 1
ATOM 2677 N N . GLY A 1 343 ? -18.049 3.046 19.034 1.00 84.06 343 GLY A N 1
ATOM 2678 C CA . GLY A 1 343 ? -17.627 1.834 18.345 1.00 84.06 343 GLY A CA 1
ATOM 2679 C C . GLY A 1 343 ? -16.867 2.150 17.067 1.00 84.06 343 GLY A C 1
ATOM 2680 O O . GLY A 1 343 ? -16.456 3.289 16.845 1.00 84.06 343 GLY A O 1
ATOM 2681 N N . ASP A 1 344 ? -16.644 1.132 16.245 1.00 83.44 344 ASP A N 1
ATOM 2682 C CA . ASP A 1 344 ? -15.925 1.288 14.986 1.00 83.44 344 ASP A CA 1
ATOM 2683 C C . ASP A 1 344 ? -16.920 1.552 13.850 1.00 83.44 344 ASP A C 1
ATOM 2685 O O . ASP A 1 344 ? -17.609 0.655 13.359 1.00 83.44 344 ASP A O 1
ATOM 2689 N N . LEU A 1 345 ? -17.006 2.825 13.459 1.00 85.62 345 LEU A N 1
ATOM 2690 C CA . LEU A 1 345 ? -17.889 3.297 12.395 1.00 85.62 345 LEU A CA 1
ATOM 2691 C C . LEU A 1 345 ? -17.272 3.156 10.990 1.00 85.62 345 LEU A C 1
ATOM 2693 O O . LEU A 1 345 ? -17.902 3.563 10.016 1.00 85.62 345 LEU A O 1
ATOM 2697 N N . ASN A 1 346 ? -16.069 2.574 10.864 1.00 82.00 346 ASN A N 1
ATOM 2698 C CA . ASN A 1 346 ? -15.406 2.244 9.592 1.00 82.00 346 ASN A CA 1
ATOM 2699 C C . ASN A 1 346 ? -15.317 3.400 8.567 1.00 82.00 346 ASN A C 1
ATOM 2701 O O . ASN A 1 346 ? -15.177 3.179 7.358 1.00 82.00 346 ASN A O 1
ATOM 2705 N N . GLY A 1 347 ? -15.374 4.644 9.045 1.00 78.50 347 GLY A N 1
ATOM 2706 C CA . GLY A 1 347 ? -15.309 5.861 8.246 1.00 78.50 347 GLY A CA 1
ATOM 2707 C C . GLY A 1 347 ? -14.075 6.694 8.568 1.00 78.50 347 GLY A C 1
ATOM 2708 O O . GLY A 1 347 ? -13.580 6.730 9.693 1.00 78.50 347 GLY A O 1
ATOM 2709 N N . HIS A 1 348 ? -13.571 7.378 7.550 1.00 80.31 348 HIS A N 1
ATOM 2710 C CA . HIS A 1 348 ? -12.360 8.176 7.622 1.00 80.31 348 HIS A CA 1
ATOM 2711 C C . HIS A 1 348 ? -12.724 9.652 7.515 1.00 80.31 348 HIS A C 1
ATOM 2713 O O . HIS A 1 348 ? -12.872 10.170 6.414 1.00 80.31 348 HIS A O 1
ATOM 2719 N N . VAL A 1 349 ? -12.883 10.339 8.648 1.00 81.38 349 VAL A N 1
ATOM 2720 C CA . VAL A 1 349 ? -13.375 11.737 8.692 1.00 81.38 349 VAL A CA 1
ATOM 2721 C C . VAL A 1 349 ? -12.386 12.771 8.133 1.00 81.38 349 VAL A C 1
ATOM 2723 O O . VAL A 1 349 ? -12.770 13.867 7.734 1.00 81.38 349 VAL A O 1
ATOM 2726 N N . GLY A 1 350 ? -11.108 12.401 8.051 1.00 75.25 350 GLY A N 1
ATOM 2727 C CA . GLY A 1 350 ? -10.045 13.220 7.479 1.00 75.25 350 GLY A CA 1
ATOM 2728 C C . GLY A 1 350 ? -9.567 14.375 8.368 1.00 75.25 350 GLY A C 1
ATOM 2729 O O . GLY A 1 350 ? -10.133 14.664 9.424 1.00 75.25 350 GLY A O 1
ATOM 2730 N N . ALA A 1 351 ? -8.466 15.001 7.943 1.00 76.38 351 ALA A N 1
ATOM 2731 C CA . ALA A 1 351 ? -7.770 16.040 8.713 1.00 76.38 351 ALA A CA 1
ATOM 2732 C C . ALA A 1 351 ? -8.403 17.432 8.592 1.00 76.38 351 ALA A C 1
ATOM 2734 O O . ALA A 1 351 ? -8.137 18.306 9.412 1.00 76.38 351 ALA A O 1
ATOM 2735 N N . ALA A 1 352 ? -9.235 17.652 7.577 1.00 75.12 352 ALA A N 1
ATOM 2736 C CA . ALA A 1 352 ? -9.914 18.919 7.368 1.00 75.12 352 ALA A CA 1
ATOM 2737 C C . ALA A 1 352 ? -11.341 18.876 7.930 1.00 75.12 352 ALA A C 1
ATOM 2739 O O . ALA A 1 352 ? -12.015 17.842 7.923 1.00 75.12 352 ALA A O 1
ATOM 2740 N N . LYS A 1 353 ? -11.779 20.015 8.472 1.00 75.50 353 LYS A N 1
ATOM 2741 C CA . LYS A 1 353 ? -13.109 20.183 9.066 1.00 75.50 353 LYS A CA 1
ATOM 2742 C C . LYS A 1 353 ? -14.186 20.387 7.989 1.00 75.50 353 LYS A C 1
ATOM 2744 O O . LYS A 1 353 ? -15.296 19.901 8.147 1.00 75.50 353 LYS A O 1
ATOM 2749 N N . ASP A 1 354 ? -13.835 21.034 6.876 1.00 80.12 354 ASP A N 1
ATOM 2750 C CA . ASP A 1 354 ? -14.666 21.229 5.672 1.00 80.12 354 ASP A CA 1
ATOM 2751 C C . ASP A 1 354 ? -16.120 21.656 5.944 1.00 80.12 354 ASP A C 1
ATOM 2753 O O . ASP A 1 354 ? -17.043 21.198 5.286 1.00 80.12 354 ASP A O 1
ATOM 2757 N N . GLY A 1 355 ? -16.327 22.537 6.927 1.00 76.50 355 GLY A N 1
ATOM 2758 C CA . GLY A 1 355 ? -17.642 23.110 7.238 1.00 76.50 355 GLY A CA 1
ATOM 2759 C C . GLY A 1 355 ? -18.451 22.392 8.323 1.00 76.50 355 GLY A C 1
ATOM 2760 O O . GLY A 1 355 ? -19.349 23.019 8.868 1.00 76.50 355 GLY A O 1
ATOM 2761 N N . TYR A 1 356 ? -18.091 21.165 8.710 1.00 75.06 356 TYR A N 1
ATOM 2762 C CA . TYR A 1 356 ? -18.774 20.408 9.770 1.00 75.06 356 TYR A CA 1
ATOM 2763 C C . TYR A 1 356 ? -18.405 20.907 11.169 1.00 75.06 356 TYR A C 1
ATOM 2765 O O . TYR A 1 356 ? -17.240 21.191 11.419 1.00 75.06 356 TYR A O 1
ATOM 2773 N N . GLY A 1 357 ? -19.340 20.983 12.113 1.00 64.94 357 GLY A N 1
ATOM 2774 C CA . GLY A 1 357 ? -19.162 21.404 13.503 1.00 64.94 357 GLY A CA 1
ATOM 2775 C C . GLY A 1 357 ? -18.195 20.514 14.285 1.00 64.94 357 GLY A C 1
ATOM 2776 O O . GLY A 1 357 ? -17.331 21.029 15.012 1.00 64.94 357 GLY A O 1
ATOM 2777 N N . CYS A 1 358 ? -18.254 19.203 14.044 1.00 56.34 358 CYS A N 1
ATOM 2778 C CA . CYS A 1 358 ? -17.383 18.181 14.619 1.00 56.34 358 CYS A CA 1
ATOM 2779 C C . CYS A 1 358 ? -16.590 17.504 13.492 1.00 56.34 358 CYS A C 1
ATOM 2781 O O . CYS A 1 358 ? -17.184 16.812 12.692 1.00 56.34 358 CYS A O 1
ATOM 2783 N N . GLY A 1 359 ? -15.267 17.702 13.400 1.00 65.31 359 GLY A N 1
ATOM 2784 C CA . GLY A 1 359 ? -14.413 17.156 12.330 1.00 65.31 359 GLY A CA 1
ATOM 2785 C C . GLY A 1 359 ? -12.969 17.677 12.409 1.00 65.31 359 GLY A C 1
ATOM 2786 O O . GLY A 1 359 ? -12.637 18.438 13.318 1.00 65.31 359 GLY A O 1
ATOM 2787 N N . GLY A 1 360 ? -12.098 17.292 11.469 1.00 57.28 360 GLY A N 1
ATOM 2788 C CA . GLY A 1 360 ? -10.740 17.857 11.347 1.00 57.28 360 GLY A CA 1
ATOM 2789 C C . GLY A 1 360 ? -9.672 17.300 12.300 1.00 57.28 360 GLY A C 1
ATOM 2790 O O . GLY A 1 360 ? -8.609 17.893 12.458 1.00 57.28 360 GLY A O 1
ATOM 2791 N N . LEU A 1 361 ? -9.949 16.165 12.944 1.00 62.12 361 LEU A N 1
ATOM 2792 C CA . LEU A 1 361 ? -8.994 15.435 13.792 1.00 62.12 361 LEU A CA 1
ATOM 2793 C C . LEU A 1 361 ? -8.700 14.020 13.263 1.00 62.12 361 LEU A C 1
ATOM 2795 O O . LEU A 1 361 ? -7.959 13.266 13.890 1.00 62.12 361 LEU A O 1
ATOM 2799 N N . GLY A 1 362 ? -9.281 13.645 12.119 1.00 58.91 362 GLY A N 1
ATOM 2800 C CA . GLY A 1 362 ? -8.996 12.376 11.454 1.00 58.91 362 GLY A CA 1
ATOM 2801 C C . GLY A 1 362 ? -7.659 12.411 10.713 1.00 58.91 362 GLY A C 1
ATOM 2802 O O . GLY A 1 362 ? -7.161 13.466 10.330 1.00 58.91 362 GLY A O 1
ATOM 2803 N N . PHE A 1 363 ? -7.058 11.250 10.475 1.00 55.69 363 PHE A N 1
ATOM 2804 C CA . PHE A 1 363 ? -5.739 11.175 9.845 1.00 55.69 363 PHE A CA 1
ATOM 2805 C C . PHE A 1 363 ? -5.832 10.971 8.328 1.00 55.69 363 PHE A C 1
ATOM 2807 O O . PHE A 1 363 ? -6.073 9.854 7.930 1.00 55.69 363 PHE A O 1
ATOM 2814 N N . GLY A 1 364 ? -5.587 11.951 7.453 1.00 67.69 364 GLY A N 1
ATOM 2815 C CA . GLY A 1 364 ? -5.551 11.749 5.984 1.00 67.69 364 GLY A CA 1
ATOM 2816 C C . GLY A 1 364 ? -6.770 12.313 5.243 1.00 67.69 364 GLY A C 1
ATOM 2817 O O . GLY A 1 364 ? -7.470 13.169 5.781 1.00 67.69 364 GLY A O 1
ATOM 2818 N N . SER A 1 365 ? -7.013 11.876 4.004 1.00 74.50 365 SER A N 1
ATOM 2819 C CA . SER A 1 365 ? -8.145 12.359 3.196 1.00 74.50 365 SER A CA 1
ATOM 2820 C C . SER A 1 365 ? -9.461 11.732 3.636 1.00 74.50 365 SER A C 1
ATOM 2822 O O . SER A 1 365 ? -9.521 10.532 3.897 1.00 74.50 365 SER A O 1
ATOM 2824 N N . ARG A 1 366 ? -10.519 12.540 3.685 1.00 84.88 366 ARG A N 1
ATOM 2825 C CA . ARG A 1 366 ? -11.857 12.071 4.030 1.00 84.88 366 ARG A CA 1
ATOM 2826 C C . ARG A 1 366 ? -12.380 11.061 3.001 1.00 84.88 366 ARG A C 1
ATOM 2828 O O . ARG A 1 366 ? -12.191 11.264 1.803 1.00 84.88 366 ARG A O 1
ATOM 2835 N N . ASN A 1 367 ? -13.030 9.989 3.457 1.00 81.00 367 ASN A N 1
ATOM 2836 C CA . ASN A 1 367 ? -13.735 9.034 2.591 1.00 81.00 367 ASN A CA 1
ATOM 2837 C C . ASN A 1 367 ? -15.262 9.133 2.776 1.00 81.00 367 ASN A C 1
ATOM 2839 O O . ASN A 1 367 ? -15.734 9.780 3.705 1.00 81.00 367 ASN A O 1
ATOM 2843 N N . ALA A 1 368 ? -16.040 8.462 1.920 1.00 81.81 368 ALA A N 1
ATOM 2844 C CA . ALA A 1 368 ? -17.507 8.505 1.976 1.00 81.81 368 ALA A CA 1
ATOM 2845 C C . ALA A 1 368 ? -18.089 8.046 3.329 1.00 81.81 368 ALA A C 1
ATOM 2847 O O . ALA A 1 368 ? -19.084 8.593 3.786 1.00 81.81 368 ALA A O 1
ATOM 2848 N N . GLY A 1 369 ? -17.460 7.074 4.000 1.00 81.25 369 GLY A N 1
ATOM 2849 C CA . GLY A 1 369 ? -17.870 6.671 5.350 1.00 81.25 369 GLY A CA 1
ATOM 2850 C C . GLY A 1 369 ? -17.595 7.756 6.392 1.00 81.25 369 GLY A C 1
ATOM 2851 O O . GLY A 1 369 ? -18.384 7.946 7.305 1.00 81.25 369 GLY A O 1
ATOM 2852 N N . GLY A 1 370 ? -16.492 8.489 6.238 1.00 82.88 370 GLY A N 1
ATOM 2853 C CA . GLY A 1 370 ? -16.169 9.650 7.054 1.00 82.88 370 GLY A CA 1
ATOM 2854 C C . GLY A 1 370 ? -17.147 10.795 6.859 1.00 82.88 370 GLY A C 1
ATOM 2855 O O . GLY A 1 370 ? -17.552 11.385 7.847 1.00 82.88 370 GLY A O 1
ATOM 2856 N N . GLU A 1 371 ? -17.560 11.070 5.620 1.00 85.75 371 GLU A N 1
ATOM 2857 C CA . GLU A 1 371 ? -18.605 12.062 5.335 1.00 85.75 371 GLU A CA 1
ATOM 2858 C C . GLU A 1 371 ? -19.907 11.700 6.060 1.00 85.75 371 GLU A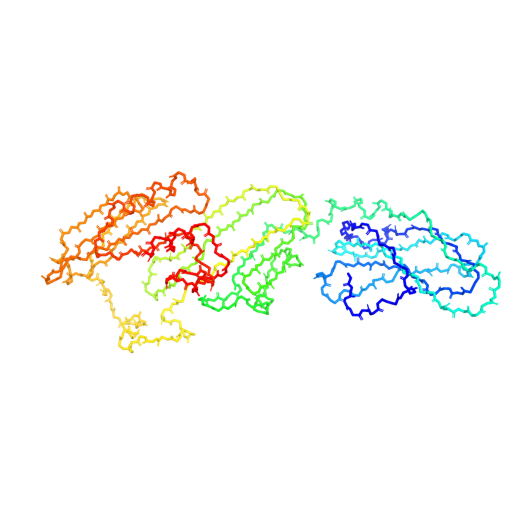 C 1
ATOM 2860 O O . GLU A 1 371 ? -20.406 12.508 6.830 1.00 85.75 371 GLU A O 1
ATOM 2865 N N . ARG A 1 372 ? -20.369 10.445 5.948 1.00 85.25 372 ARG A N 1
ATOM 2866 C CA . ARG A 1 372 ? -21.580 9.965 6.639 1.00 85.25 372 ARG A CA 1
ATOM 2867 C C . ARG A 1 372 ? -21.503 10.098 8.166 1.00 85.25 372 ARG A C 1
ATOM 2869 O O . ARG A 1 372 ? -22.500 10.419 8.797 1.00 85.25 372 ARG A O 1
ATOM 2876 N N . ILE A 1 373 ? -20.331 9.862 8.771 1.00 86.50 373 ILE A N 1
ATOM 2877 C CA . ILE A 1 373 ? -20.129 10.073 10.219 1.00 86.50 373 ILE A CA 1
ATOM 2878 C C . ILE A 1 373 ? -20.323 11.548 10.582 1.00 86.50 373 ILE A C 1
ATOM 2880 O O . ILE A 1 373 ? -20.891 11.845 11.629 1.00 86.50 373 ILE A O 1
ATOM 2884 N N . LEU A 1 374 ? -19.815 12.455 9.748 1.00 84.88 374 LEU A N 1
ATOM 2885 C CA . LEU A 1 374 ? -19.883 13.893 9.991 1.00 84.88 374 LEU A CA 1
ATOM 2886 C C . LEU A 1 374 ? -21.297 14.432 9.755 1.00 84.88 374 LEU A C 1
ATOM 2888 O O . LEU A 1 374 ? -21.782 15.185 10.588 1.00 84.88 374 LEU A O 1
ATOM 2892 N N . GLU A 1 375 ? -21.970 13.991 8.690 1.00 85.56 375 GLU A N 1
ATOM 2893 C CA . GLU A 1 375 ? -23.379 14.300 8.410 1.00 85.56 375 GLU A CA 1
ATOM 2894 C C . GLU A 1 375 ? -24.307 13.825 9.531 1.00 85.56 375 GLU A C 1
ATOM 2896 O O . GLU A 1 375 ? -25.243 14.526 9.886 1.00 85.56 375 GLU A O 1
ATOM 2901 N N . TYR A 1 376 ? -24.036 12.652 10.110 1.00 82.31 376 TYR A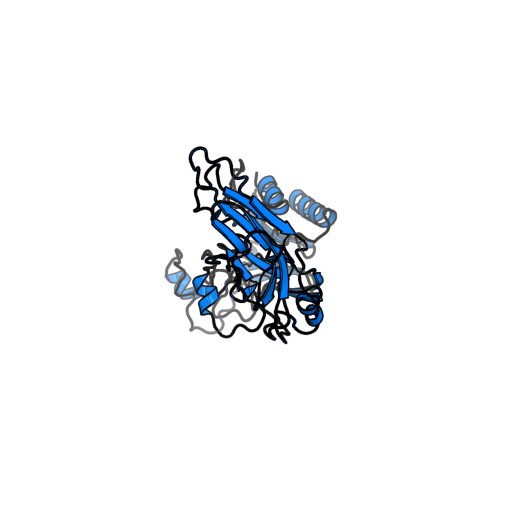 N 1
ATOM 2902 C CA . TYR A 1 376 ? -24.814 12.111 11.225 1.00 82.31 376 TYR A CA 1
ATOM 2903 C C . TYR A 1 376 ? -24.577 12.851 12.557 1.00 82.31 376 TYR A C 1
ATOM 2905 O O . TYR A 1 376 ? -25.390 12.756 13.472 1.00 82.31 376 TYR A O 1
ATOM 2913 N N . ALA A 1 377 ? -23.434 13.527 12.705 1.00 78.56 377 ALA A N 1
ATOM 2914 C CA . ALA A 1 377 ? -23.051 14.220 13.935 1.00 78.56 377 ALA A CA 1
ATOM 2915 C C . ALA A 1 377 ? -23.453 15.708 13.968 1.00 78.56 377 ALA A C 1
ATOM 2917 O O . ALA A 1 377 ? -23.265 16.345 15.010 1.00 78.56 377 ALA A O 1
ATOM 2918 N N . GLU A 1 378 ? -23.947 16.248 12.850 1.00 76.31 378 GLU A N 1
ATOM 2919 C CA . GLU A 1 378 ? -24.660 17.536 12.768 1.00 76.31 378 GLU A CA 1
ATOM 2920 C C . GLU A 1 378 ? -26.089 17.404 13.299 1.00 76.31 378 GLU A C 1
ATOM 2922 O O . GLU A 1 378 ? -26.514 18.312 14.054 1.00 76.31 378 GLU A O 1
#